Protein AF-A0A971BLI2-F1 (afdb_monomer)

Secondary structure (DSSP, 8-state):
-EEEEE--GGGS-SEEEEESHHHHHHHHHHHHHHHHHHIIIII----HHHHHHHHHHH-BPPTT--HHHHTT-B--HHHHHHHHHH--S----EEEEEEETTTEEESSEEEES-EEEEEEEEEEE-SSS-EEEEEE---TTEEES-SEEEE-TTEEEEEEEEE---SSSEEEEEEEEEEETTSSS-SEEEEEEEEE-EEGGGSGGGEEEEEEEEETT-EEEEEEEE-TT-SEEEEEEEEEESEEEEEEE-TT--EEEPPPEE--SS---SEEEEEEESPPSEEEEEEEEE-TTGGGGT-SEEEEEEEEEEESPPPP--PPPPTTEEEEEE-SS--TTS-EEEEEEEEETTT-PBP-SEEEETTEEEE-BTTEEEEEE--SSS-----EE-

Radius of gyration: 25.19 Å; Cα contacts (8 Å, |Δi|>4): 908; chains: 1; bounding box: 52×69×55 Å

pLDDT: mean 91.28, std 7.05, range [58.69, 98.69]

Mean predicted aligned error: 6.34 Å

Solvent-accessible surface area (backbone a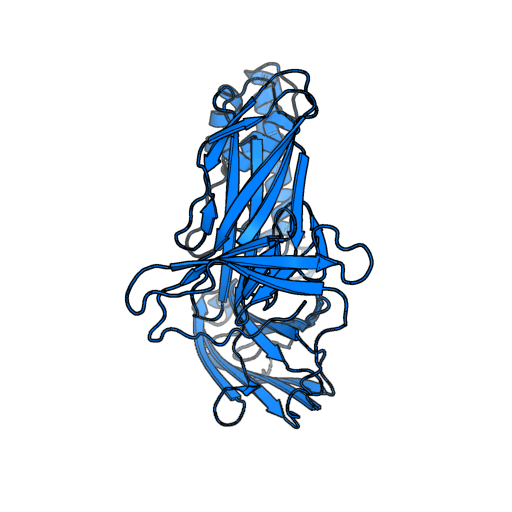toms only — not comparable to full-atom values): 21206 Å² total; per-residue (Å²): 88,72,42,78,40,82,36,65,67,91,74,78,38,63,57,42,80,46,75,32,66,85,54,40,50,59,54,52,51,53,53,50,53,54,51,53,52,46,36,41,75,75,67,72,42,87,61,64,63,55,53,54,51,16,45,52,69,22,23,42,72,54,85,98,58,42,32,86,77,48,57,59,32,45,85,34,69,68,48,14,53,55,45,50,75,67,47,67,97,73,84,63,78,64,47,57,40,14,65,16,73,101,71,44,76,36,65,28,35,49,26,74,58,56,45,56,41,31,44,53,40,37,42,36,32,77,44,95,53,70,41,53,33,37,51,44,58,72,54,94,38,44,45,62,79,58,57,60,48,79,41,46,41,69,29,75,48,74,45,48,34,39,39,58,69,72,88,67,61,35,82,49,36,45,42,41,30,40,28,42,78,92,55,75,77,68,66,40,72,28,49,36,36,40,32,38,43,41,56,32,85,79,34,72,88,21,43,48,77,48,74,54,73,30,41,55,59,34,69,50,77,45,38,39,37,39,61,64,71,24,43,30,41,39,41,36,41,37,29,85,39,32,29,33,32,43,40,38,30,44,59,91,62,57,73,5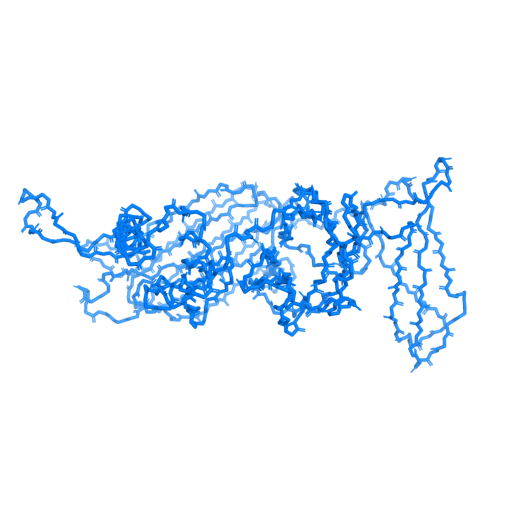0,72,56,67,68,11,18,62,62,100,52,98,47,47,45,49,44,77,51,76,36,71,59,44,73,52,37,39,30,38,40,35,44,35,19,40,70,62,29,64,84,72,78,31,70,45,21,32,36,38,45,34,40,34,56,39,68,71,52,82,80,82,85,70,81,66,74,79,61,56,45,79,47,70,36,66,86,70,55,56,51,81,36,86,39,68,36,39,38,36,33,22,27,57,84,82,65,42,64,29,73,59,63,35,31,50,74,78,24,31,35,51,40,54,89,10,29,45,80,43,82,44,66,38,89,41,67,67,86,88,80,54,73,46,109

Sequence (390 aa):
GNAVSTYPMWAGTPYRLDEGTSLAAPHVAGAIALLMDAVTHKLYNHDTMAVYQALITGAEPLEGYQAAEQGYGAVNLLRSWLVLKDMNDDAIPLDVRQFSPDYGYGRGLYSRGIIPAQSVVRLQNNTDTNRQLAIGGLPEWMKPAQFSMQLPQQGQRTLQVDYEIPEEPGLYSDFLFVDDIDTPGRELSILQTVIVPYQLDKLKDQKLELSESLKAAEFKRYFVQVPEGAGNLSVNLAVASGRARMHVVSPSGWQDISNYAGQGNTQTDPQVNLVYNLPEAGTWEVIVYSSASLSDLGESESQYTLQASLQDVQPAVITAPDDRYLVSSLPRILRPGEKNLISIGFWNSVTKTSGEGVVMIDGKMYELRNGMVLLPIIPTSDTINLTISW

Structure (mmCIF, N/CA/C/O backbone):
data_AF-A0A971BLI2-F1
#
_entry.id   AF-A0A971BLI2-F1
#
loop_
_atom_site.group_PDB
_atom_site.id
_atom_site.type_symbol
_atom_site.label_atom_id
_atom_site.label_alt_id
_atom_site.label_comp_id
_atom_site.label_asym_id
_atom_site.label_entity_id
_atom_site.label_seq_id
_atom_site.pdbx_PDB_ins_code
_atom_site.Cartn_x
_atom_site.Cartn_y
_atom_site.Cartn_z
_atom_site.occupancy
_atom_site.B_iso_or_equiv
_atom_site.auth_seq_id
_atom_site.auth_comp_id
_atom_site.auth_asym_id
_atom_site.auth_atom_id
_atom_site.pdbx_PDB_model_num
ATOM 1 N N . GLY A 1 1 ? -6.399 15.786 -0.762 1.00 67.62 1 GLY A N 1
ATOM 2 C CA . GLY A 1 1 ? -5.939 17.042 -1.377 1.00 67.62 1 GLY A CA 1
ATOM 3 C C . GLY A 1 1 ? -7.026 18.062 -1.179 1.00 67.62 1 GLY A C 1
ATOM 4 O O . GLY A 1 1 ? -8.158 17.770 -1.551 1.00 67.62 1 GLY A O 1
ATOM 5 N N . ASN A 1 2 ? -6.697 19.186 -0.547 1.00 74.81 2 ASN A N 1
ATOM 6 C CA . ASN A 1 2 ? -7.674 20.167 -0.084 1.00 74.81 2 ASN A CA 1
ATOM 7 C C . ASN A 1 2 ? -7.334 21.517 -0.703 1.00 74.81 2 ASN A C 1
ATOM 9 O O . ASN A 1 2 ? -6.159 21.871 -0.794 1.00 74.81 2 ASN A O 1
ATOM 13 N N . ALA A 1 3 ? -8.343 22.255 -1.149 1.00 81.06 3 ALA A N 1
ATOM 14 C CA . ALA A 1 3 ? -8.144 23.573 -1.729 1.00 81.06 3 ALA A CA 1
ATOM 15 C C . ALA A 1 3 ? -9.284 24.501 -1.332 1.00 81.06 3 ALA A C 1
ATOM 17 O O . ALA A 1 3 ? -10.446 24.097 -1.270 1.00 81.06 3 ALA A O 1
ATOM 18 N N . VAL A 1 4 ? -8.944 25.767 -1.102 1.00 82.25 4 VAL A N 1
ATOM 19 C CA . VAL A 1 4 ? -9.940 26.831 -1.045 1.00 82.25 4 VAL A CA 1
ATOM 20 C C . VAL A 1 4 ? -10.246 27.233 -2.479 1.00 82.25 4 VAL A C 1
ATOM 22 O O . VAL A 1 4 ? -9.367 27.714 -3.191 1.00 82.25 4 VAL A O 1
ATOM 25 N N . SER A 1 5 ? -11.483 27.009 -2.910 1.00 81.75 5 SER A N 1
ATOM 26 C CA . SER A 1 5 ? -11.935 27.331 -4.264 1.00 81.75 5 SER A CA 1
ATOM 27 C C . SER A 1 5 ? -13.120 28.286 -4.231 1.00 81.75 5 SER A C 1
ATOM 29 O O . SER A 1 5 ? -13.808 28.407 -3.213 1.00 81.75 5 SER A O 1
ATOM 31 N N . THR A 1 6 ? -13.355 28.977 -5.348 1.00 84.75 6 THR A N 1
ATOM 32 C CA . THR A 1 6 ? -14.563 29.782 -5.534 1.00 84.75 6 THR A CA 1
ATOM 33 C C . THR A 1 6 ? -15.786 28.890 -5.410 1.00 84.75 6 THR A C 1
ATOM 35 O O . THR A 1 6 ? -15.854 27.837 -6.048 1.00 84.75 6 THR A O 1
ATOM 38 N N . TYR A 1 7 ? -16.762 29.324 -4.625 1.00 83.69 7 TYR A N 1
ATOM 39 C CA . TYR A 1 7 ? -17.973 28.564 -4.359 1.00 83.69 7 TYR A CA 1
ATOM 40 C C . TYR A 1 7 ? -19.208 29.357 -4.812 1.00 83.69 7 TYR A C 1
ATOM 42 O O . TYR A 1 7 ? -19.163 30.592 -4.841 1.00 83.69 7 TYR A O 1
ATOM 50 N N . PRO A 1 8 ? -20.306 28.698 -5.229 1.00 85.75 8 PRO A N 1
ATOM 51 C CA . PRO A 1 8 ? -21.487 29.414 -5.688 1.00 85.75 8 PRO A CA 1
ATOM 52 C C . PRO A 1 8 ? -22.010 30.400 -4.635 1.00 85.75 8 PRO A C 1
ATOM 54 O O . PRO A 1 8 ? -22.247 30.027 -3.491 1.00 85.75 8 PRO A O 1
ATOM 57 N N . MET A 1 9 ? -22.260 31.650 -5.039 1.00 82.19 9 MET A N 1
ATOM 58 C CA . MET A 1 9 ? -22.635 32.748 -4.129 1.00 82.19 9 MET A CA 1
ATOM 59 C C . MET A 1 9 ? -23.883 32.467 -3.273 1.00 82.19 9 MET A C 1
ATOM 61 O O . MET A 1 9 ? -24.024 33.031 -2.190 1.00 82.19 9 MET A O 1
ATOM 65 N N . TRP A 1 10 ? -24.785 31.591 -3.728 1.00 85.19 10 TRP A N 1
ATOM 66 C CA . TRP A 1 10 ? -25.974 31.191 -2.965 1.00 85.19 10 TRP A CA 1
ATOM 67 C C . TRP A 1 10 ? -25.648 30.367 -1.710 1.00 85.19 10 TRP A C 1
ATOM 69 O O . TRP A 1 10 ? -26.500 30.235 -0.838 1.00 85.19 10 TRP A O 1
ATOM 79 N N . ALA A 1 11 ? -24.426 29.844 -1.587 1.00 80.06 11 ALA A N 1
ATOM 80 C CA . ALA A 1 11 ? -23.956 29.129 -0.405 1.00 80.06 11 ALA A CA 1
ATOM 81 C C . ALA A 1 11 ? -23.519 30.060 0.743 1.00 80.06 11 ALA A C 1
ATOM 83 O O . ALA A 1 11 ? -23.109 29.583 1.797 1.00 80.06 11 ALA A O 1
ATOM 84 N N . GLY A 1 12 ? -23.587 31.383 0.552 1.00 81.00 12 GLY A N 1
ATOM 85 C CA . GLY A 1 12 ? -23.301 32.372 1.594 1.00 81.00 12 GLY A CA 1
ATOM 86 C C . GLY A 1 12 ? -21.817 32.686 1.801 1.00 81.00 12 GLY A C 1
ATOM 87 O O . GLY A 1 12 ? -21.509 33.665 2.477 1.00 81.00 12 GLY A O 1
ATOM 88 N N . THR A 1 13 ? -20.899 31.935 1.184 1.00 81.69 13 THR A N 1
ATOM 89 C CA . THR A 1 13 ? -19.467 32.260 1.145 1.00 81.69 13 THR A CA 1
ATOM 90 C C . THR A 1 13 ? -18.939 32.197 -0.294 1.00 81.69 13 THR A C 1
ATOM 92 O O . THR A 1 13 ? -19.230 31.242 -1.014 1.00 81.69 13 THR A O 1
ATOM 95 N N . PRO A 1 14 ? -18.157 33.197 -0.751 1.00 86.31 14 PRO A N 1
ATOM 96 C CA . PRO A 1 14 ? -17.580 33.187 -2.099 1.00 86.31 14 PRO A CA 1
ATOM 97 C C . PRO A 1 14 ? -16.442 32.170 -2.249 1.00 86.31 14 PRO A C 1
ATOM 99 O O . PRO A 1 14 ? -16.067 31.829 -3.367 1.00 86.31 14 PRO A O 1
ATOM 102 N N . TYR A 1 15 ? -15.897 31.690 -1.129 1.00 86.31 15 TYR A N 1
ATOM 103 C CA . TYR A 1 15 ? -14.840 30.693 -1.073 1.00 86.31 15 TYR A CA 1
ATOM 104 C C . TYR A 1 15 ? -15.183 29.618 -0.049 1.00 86.31 15 TYR A C 1
ATOM 106 O O . TYR A 1 15 ? -15.808 29.902 0.979 1.00 86.31 15 TYR A O 1
ATOM 114 N N . ARG A 1 16 ? -14.756 28.390 -0.333 1.00 83.25 16 ARG A N 1
ATOM 115 C CA . ARG A 1 16 ? -14.934 27.240 0.550 1.00 83.25 16 ARG A CA 1
ATOM 116 C C . ARG A 1 16 ? -13.720 26.326 0.463 1.00 83.25 16 ARG A C 1
ATOM 118 O O . ARG A 1 16 ? -13.194 26.105 -0.626 1.00 83.25 16 ARG A O 1
ATOM 125 N N . LEU A 1 17 ? -13.298 25.811 1.616 1.00 83.81 17 LEU A N 1
ATOM 126 C CA . LEU A 1 17 ? -12.376 24.688 1.687 1.00 83.81 17 LEU A CA 1
ATOM 127 C C . LEU A 1 17 ? -13.144 23.414 1.327 1.00 83.81 17 LEU A C 1
ATOM 129 O O . LEU A 1 17 ? -14.075 23.041 2.038 1.00 83.81 17 LEU A O 1
ATOM 133 N N . ASP A 1 18 ? -12.750 22.768 0.238 1.00 84.06 18 ASP A N 1
ATOM 134 C CA . ASP A 1 18 ? -13.251 21.448 -0.138 1.00 84.06 18 ASP A CA 1
ATOM 135 C C . ASP A 1 18 ? -12.088 20.469 -0.323 1.00 84.06 18 ASP A C 1
ATOM 137 O O . ASP A 1 18 ? -10.929 20.846 -0.534 1.00 84.06 18 ASP A O 1
ATOM 141 N N . GLU A 1 19 ? -12.427 19.189 -0.227 1.00 85.38 19 GLU A N 1
ATOM 142 C CA . GLU A 1 19 ? -11.488 18.076 -0.233 1.00 85.38 19 GLU A CA 1
ATOM 143 C C . GLU A 1 19 ? -11.818 17.119 -1.374 1.00 85.38 19 GLU A C 1
ATOM 145 O O . GLU A 1 19 ? -12.980 16.804 -1.632 1.00 85.38 19 GLU A O 1
ATOM 150 N N . GLY A 1 20 ? -10.790 16.618 -2.051 1.00 83.75 20 GLY A N 1
ATOM 151 C CA . GLY A 1 20 ? -10.949 15.550 -3.028 1.00 83.75 20 GLY A CA 1
ATOM 152 C C . GLY A 1 20 ? -9.930 15.596 -4.153 1.00 83.75 20 GLY A C 1
ATOM 153 O O . GLY A 1 20 ? -9.277 16.608 -4.417 1.00 83.75 20 GLY A O 1
ATOM 154 N N . THR A 1 21 ? -9.823 14.483 -4.872 1.00 82.12 21 THR A N 1
ATOM 155 C CA . THR A 1 21 ? -9.028 14.415 -6.105 1.00 82.12 21 THR A CA 1
ATOM 156 C C . THR A 1 21 ? -9.542 15.397 -7.156 1.00 82.12 21 THR A C 1
ATOM 158 O O . THR A 1 21 ? -8.737 15.957 -7.890 1.00 82.12 21 THR A O 1
ATOM 161 N N . SER A 1 22 ? -10.841 15.715 -7.154 1.00 84.88 22 SER A N 1
ATOM 162 C CA . SER A 1 22 ? -11.449 16.761 -7.990 1.00 84.88 22 SER A CA 1
ATOM 163 C C . SER A 1 22 ? -10.867 18.162 -7.766 1.00 84.88 22 SER A C 1
ATOM 165 O O . SER A 1 22 ? -10.978 19.003 -8.652 1.00 84.88 22 SER A O 1
ATOM 167 N N . LEU A 1 23 ? -10.244 18.422 -6.610 1.00 86.19 23 LEU A N 1
ATOM 168 C CA . LEU A 1 23 ? -9.583 19.693 -6.297 1.00 86.19 23 LEU A CA 1
ATOM 169 C C . LEU A 1 23 ? -8.083 19.633 -6.630 1.00 86.19 23 LEU A C 1
ATOM 171 O O . LEU A 1 23 ? -7.508 20.618 -7.086 1.00 86.19 23 LEU A O 1
ATOM 175 N N . ALA A 1 24 ? -7.451 18.468 -6.453 1.00 87.88 24 ALA A N 1
ATOM 176 C CA . ALA A 1 24 ? -6.033 18.266 -6.754 1.00 87.88 24 ALA A CA 1
ATOM 177 C C . ALA A 1 24 ? -5.747 18.123 -8.264 1.00 87.88 24 ALA A C 1
ATOM 179 O O . ALA A 1 24 ? -4.785 18.695 -8.769 1.00 87.88 24 ALA A O 1
ATOM 180 N N . ALA A 1 25 ? -6.590 17.403 -9.006 1.00 91.12 25 ALA A N 1
ATOM 181 C CA . ALA A 1 25 ? -6.422 17.165 -10.439 1.00 91.12 25 ALA A CA 1
ATOM 182 C C . ALA A 1 25 ? -6.318 18.453 -11.285 1.00 91.12 25 ALA A C 1
ATOM 184 O O . ALA A 1 25 ? -5.366 18.557 -12.061 1.00 91.12 25 ALA A O 1
ATOM 185 N N . PRO A 1 26 ? -7.204 19.465 -11.146 1.00 90.31 26 PRO A N 1
ATOM 186 C CA . PRO A 1 26 ? -7.064 20.710 -11.905 1.00 90.31 26 PRO A CA 1
ATOM 187 C C . PRO A 1 26 ? -5.805 21.503 -11.524 1.00 90.31 26 PRO A C 1
ATOM 189 O O . PRO A 1 26 ? -5.230 22.169 -12.383 1.00 90.31 26 PRO A O 1
ATOM 192 N N . HIS A 1 27 ? -5.334 21.402 -10.274 1.00 89.69 27 HIS A N 1
ATOM 193 C CA . HIS A 1 27 ? -4.068 22.010 -9.860 1.00 89.69 27 HIS A CA 1
ATOM 194 C C . HIS A 1 27 ? -2.883 21.395 -10.621 1.00 89.69 27 HIS A C 1
ATOM 196 O O . HIS A 1 27 ? -2.070 22.118 -11.199 1.00 89.69 27 HIS A O 1
ATOM 202 N N . VAL A 1 28 ? -2.831 20.060 -10.703 1.00 92.56 28 VAL A N 1
ATOM 203 C CA . VAL A 1 28 ? -1.803 19.346 -11.477 1.00 92.56 28 VAL A CA 1
ATOM 204 C C . VAL A 1 28 ? -1.936 19.624 -12.980 1.00 92.56 28 VAL A C 1
ATOM 206 O O . VAL A 1 28 ? -0.927 19.822 -13.651 1.00 92.56 28 VAL A O 1
ATOM 209 N N . ALA A 1 29 ? -3.154 19.724 -13.519 1.00 93.75 29 ALA A N 1
ATOM 210 C CA . ALA A 1 29 ? -3.370 20.072 -14.925 1.00 93.75 29 ALA A CA 1
ATOM 211 C C . ALA A 1 29 ? -2.814 21.466 -15.276 1.00 93.75 29 ALA A C 1
ATOM 213 O O . ALA A 1 29 ? -2.169 21.630 -16.312 1.00 93.75 29 ALA A O 1
ATOM 214 N N . GLY A 1 30 ? -3.002 22.458 -14.397 1.00 94.12 30 GLY A N 1
ATOM 215 C CA . GLY A 1 30 ? -2.400 23.786 -14.553 1.00 94.12 30 GLY A CA 1
ATOM 216 C C . GLY A 1 30 ? -0.869 23.750 -14.512 1.00 94.12 30 GLY A C 1
ATOM 217 O O . GLY A 1 30 ? -0.215 24.379 -15.342 1.00 94.12 30 GLY A O 1
ATOM 218 N N . ALA A 1 31 ? -0.293 22.962 -13.600 1.00 93.62 31 ALA A N 1
ATOM 219 C CA . ALA A 1 31 ? 1.148 22.721 -13.538 1.00 93.62 31 ALA A CA 1
ATOM 220 C C . ALA A 1 31 ? 1.692 22.102 -14.842 1.00 93.62 31 ALA A C 1
ATOM 222 O O . ALA A 1 31 ? 2.678 22.593 -15.393 1.00 93.62 31 ALA A O 1
ATOM 223 N N . ILE A 1 32 ? 1.019 21.082 -15.383 1.00 94.69 32 ILE A N 1
ATOM 224 C CA . ILE A 1 32 ? 1.389 20.456 -16.661 1.00 94.69 32 ILE A CA 1
ATOM 225 C C . ILE A 1 32 ? 1.312 21.468 -17.810 1.00 94.69 32 ILE A C 1
ATOM 227 O O . ILE A 1 32 ? 2.230 21.520 -18.623 1.00 94.69 32 ILE A O 1
ATOM 231 N N . ALA A 1 33 ? 0.272 22.306 -17.867 1.00 95.12 33 ALA A N 1
ATOM 232 C CA . ALA A 1 33 ? 0.136 23.321 -18.914 1.00 95.12 33 ALA A CA 1
ATOM 233 C C . ALA A 1 33 ? 1.326 24.299 -18.941 1.00 95.12 33 ALA A C 1
ATOM 235 O O . ALA A 1 33 ? 1.821 24.633 -20.016 1.00 95.12 33 ALA A O 1
ATOM 236 N N . LEU A 1 34 ? 1.833 24.703 -17.770 1.00 95.00 34 LEU A N 1
ATOM 237 C CA . LEU A 1 34 ? 3.020 25.559 -17.665 1.00 95.00 34 LEU A CA 1
ATOM 238 C C . LEU A 1 34 ? 4.299 24.856 -18.141 1.00 95.00 34 LEU A C 1
ATOM 240 O O . LEU A 1 34 ? 5.124 25.475 -18.811 1.00 95.00 34 LEU A O 1
ATOM 244 N N . LEU A 1 35 ? 4.475 23.572 -17.812 1.00 93.69 35 LEU A N 1
ATOM 245 C CA . LEU A 1 35 ? 5.624 22.795 -18.290 1.00 93.69 35 LEU A CA 1
ATOM 246 C C . LEU A 1 35 ? 5.564 22.588 -19.805 1.00 93.69 35 LEU A C 1
ATOM 248 O O . LEU A 1 35 ? 6.574 22.775 -20.474 1.00 93.69 35 LEU A O 1
ATOM 252 N N . MET A 1 36 ? 4.387 22.276 -20.350 1.00 92.62 36 MET A N 1
ATOM 253 C CA . MET A 1 36 ? 4.178 22.139 -21.794 1.00 92.62 36 MET A CA 1
ATOM 254 C C . MET A 1 36 ? 4.496 23.439 -22.540 1.00 92.62 36 MET A C 1
ATOM 256 O O . MET A 1 36 ? 5.178 23.401 -23.564 1.00 92.62 36 MET A O 1
ATOM 260 N N . ASP A 1 37 ? 4.057 24.589 -22.018 1.00 93.38 37 ASP A N 1
ATOM 261 C CA . ASP A 1 37 ? 4.388 25.904 -22.581 1.00 93.38 37 ASP A CA 1
ATOM 262 C C . ASP A 1 37 ? 5.902 26.168 -22.554 1.00 93.38 37 ASP A C 1
ATOM 264 O O . ASP A 1 37 ? 6.494 26.582 -23.554 1.00 93.38 37 ASP A O 1
ATOM 268 N N . ALA A 1 38 ? 6.558 25.851 -21.433 1.00 90.94 38 ALA A N 1
ATOM 269 C CA . ALA A 1 38 ? 8.000 26.007 -21.291 1.00 90.94 38 ALA A CA 1
ATOM 270 C C . ALA A 1 38 ? 8.788 25.099 -22.250 1.00 90.94 38 ALA A C 1
ATOM 272 O O . ALA A 1 38 ? 9.730 25.567 -22.887 1.00 90.94 38 ALA A O 1
ATOM 273 N N . VAL A 1 39 ? 8.407 23.827 -22.383 1.00 89.81 39 VAL A N 1
ATOM 274 C CA . VAL A 1 39 ? 9.050 22.863 -23.291 1.00 89.81 39 VAL A CA 1
ATOM 275 C C . VAL A 1 39 ? 8.874 23.293 -24.750 1.00 89.81 39 VAL A C 1
ATOM 277 O O . VAL A 1 39 ? 9.860 23.372 -25.486 1.00 89.81 39 VAL A O 1
ATOM 280 N N . THR A 1 40 ? 7.663 23.712 -25.122 1.00 90.06 40 THR A N 1
ATOM 281 C CA . THR A 1 40 ? 7.342 24.201 -26.472 1.00 90.06 40 THR A CA 1
ATOM 282 C C . THR A 1 40 ? 8.172 25.429 -26.847 1.00 90.06 40 THR A C 1
ATOM 284 O O . THR A 1 40 ? 8.791 25.466 -27.908 1.00 90.06 40 THR A O 1
ATOM 287 N N . HIS A 1 41 ? 8.225 26.441 -25.977 1.00 92.06 41 HIS A N 1
ATOM 288 C CA . HIS A 1 41 ? 8.813 27.736 -26.329 1.00 92.06 41 HIS A CA 1
ATOM 289 C C . HIS A 1 41 ? 10.297 27.889 -25.979 1.00 92.06 41 HIS A C 1
ATOM 291 O O . HIS A 1 41 ? 10.957 28.768 -26.533 1.00 92.06 41 HIS A O 1
ATOM 297 N N . LYS A 1 42 ? 10.841 27.081 -25.060 1.00 90.44 42 LYS A N 1
ATOM 298 C CA . LYS A 1 42 ? 12.254 27.177 -24.646 1.00 90.44 42 LYS A CA 1
ATOM 299 C C . LYS A 1 42 ? 13.118 26.035 -25.157 1.00 90.44 42 LYS A C 1
ATOM 301 O O . LYS A 1 42 ? 14.302 26.264 -25.385 1.00 90.44 42 LYS A O 1
ATOM 306 N N . LEU A 1 43 ? 12.553 24.837 -25.308 1.00 88.19 43 LEU A N 1
ATOM 307 C CA . LEU A 1 43 ? 13.274 23.663 -25.810 1.00 88.19 43 LEU A CA 1
ATOM 308 C C . LEU A 1 43 ? 12.904 23.327 -27.258 1.00 88.19 43 LEU A C 1
ATOM 310 O O . LEU A 1 43 ? 13.583 22.512 -27.870 1.00 88.19 43 LEU A O 1
ATOM 314 N N . TYR A 1 44 ? 11.862 23.960 -27.817 1.00 86.31 44 TYR A N 1
ATOM 315 C CA . TYR A 1 44 ? 11.324 23.652 -29.149 1.00 86.31 44 TYR A CA 1
ATOM 316 C C . TYR A 1 44 ? 10.973 22.163 -29.326 1.00 86.31 44 TYR A C 1
ATOM 318 O O . TYR A 1 44 ? 10.955 21.646 -30.442 1.00 86.31 44 TYR A O 1
ATOM 326 N N . ASN A 1 45 ? 10.668 21.488 -28.214 1.00 80.75 45 ASN A N 1
ATOM 327 C CA . ASN A 1 45 ? 10.241 20.096 -28.149 1.00 80.75 45 ASN A CA 1
ATOM 328 C C . ASN A 1 45 ? 8.732 20.059 -27.834 1.00 80.75 45 ASN A C 1
ATOM 330 O O . ASN A 1 45 ? 8.188 21.005 -27.269 1.00 80.75 45 ASN A O 1
ATOM 334 N N . HIS A 1 46 ? 8.041 18.995 -28.233 1.00 81.75 46 HIS A N 1
ATOM 335 C CA . HIS A 1 46 ? 6.618 18.769 -27.956 1.00 81.75 46 HIS A CA 1
ATOM 336 C C . HIS A 1 46 ? 6.379 17.379 -27.348 1.00 81.75 46 HIS A C 1
ATOM 338 O O . HIS A 1 46 ? 5.312 16.791 -27.533 1.00 81.75 46 HIS A O 1
ATOM 344 N N . ASP A 1 47 ? 7.368 16.839 -26.635 1.00 83.00 47 ASP A N 1
ATOM 345 C CA . ASP A 1 47 ? 7.252 15.526 -26.016 1.00 83.00 47 ASP A CA 1
ATOM 346 C C . ASP A 1 47 ? 6.462 15.568 -24.696 1.00 83.00 47 ASP A C 1
ATOM 348 O O . ASP A 1 47 ? 6.942 15.966 -23.631 1.00 83.00 47 ASP A O 1
ATOM 352 N N . THR A 1 48 ? 5.214 15.107 -24.764 1.00 85.88 48 THR A N 1
ATOM 353 C CA . THR A 1 48 ? 4.346 14.941 -23.593 1.00 85.88 48 THR A CA 1
ATOM 354 C C . THR A 1 48 ? 4.850 13.873 -22.622 1.00 85.88 48 THR A C 1
ATOM 356 O O . THR A 1 48 ? 4.570 13.964 -21.425 1.00 85.88 48 THR A O 1
ATOM 359 N N . MET A 1 49 ? 5.573 12.859 -23.112 1.00 83.19 49 MET A N 1
ATOM 360 C CA . MET A 1 49 ? 6.114 11.793 -22.271 1.00 83.19 49 MET A CA 1
ATOM 361 C C . MET A 1 49 ? 7.254 12.326 -21.406 1.00 83.19 49 MET A C 1
ATOM 363 O O . MET A 1 49 ? 7.246 12.082 -20.200 1.00 83.19 49 MET A O 1
ATOM 367 N N . ALA A 1 50 ? 8.159 13.130 -21.973 1.00 84.31 50 ALA A N 1
ATOM 368 C CA . ALA A 1 50 ? 9.183 13.837 -21.206 1.00 84.31 50 ALA A CA 1
ATOM 369 C C . ALA A 1 50 ? 8.570 14.693 -20.083 1.00 84.31 50 ALA A C 1
ATOM 371 O O . ALA A 1 50 ? 9.019 14.629 -18.939 1.00 84.31 50 ALA A O 1
ATOM 372 N N . VAL A 1 51 ? 7.488 15.437 -20.357 1.00 89.69 51 VAL A N 1
ATOM 373 C CA . VAL A 1 51 ? 6.792 16.233 -19.323 1.00 89.69 51 VAL A CA 1
ATOM 374 C C . VAL A 1 51 ? 6.214 15.357 -18.216 1.00 89.69 51 VAL A C 1
ATOM 376 O O . VAL A 1 51 ? 6.365 15.686 -17.039 1.00 89.69 51 VAL A O 1
ATOM 379 N N . TYR A 1 52 ? 5.594 14.231 -18.566 1.00 88.00 52 TYR A N 1
ATOM 380 C CA . TYR A 1 52 ? 5.088 13.272 -17.586 1.00 88.00 52 TYR A CA 1
ATOM 381 C C . TYR A 1 52 ? 6.213 12.686 -16.716 1.00 88.00 52 TYR A C 1
ATOM 383 O O . TYR A 1 52 ? 6.119 12.703 -15.486 1.00 88.00 52 TYR A O 1
ATOM 391 N N . GLN A 1 53 ? 7.301 12.227 -17.338 1.00 86.06 53 GLN A N 1
ATOM 392 C CA . GLN A 1 53 ? 8.444 11.638 -16.637 1.00 86.06 53 GLN A CA 1
ATOM 393 C C . GLN A 1 53 ? 9.139 12.641 -15.725 1.00 86.06 53 GLN A C 1
ATOM 395 O O . GLN A 1 53 ? 9.516 12.318 -14.597 1.00 86.06 53 GLN A O 1
ATOM 400 N N . ALA A 1 54 ? 9.272 13.882 -16.175 1.00 89.19 54 ALA A N 1
ATOM 401 C CA . ALA A 1 54 ? 9.865 14.927 -15.370 1.00 89.19 54 ALA A CA 1
ATOM 402 C C . ALA A 1 54 ? 8.987 15.338 -14.191 1.00 89.19 54 ALA A C 1
ATOM 404 O O . ALA A 1 54 ? 9.524 15.654 -13.133 1.00 89.19 54 ALA A O 1
ATOM 405 N N . LEU A 1 55 ? 7.658 15.298 -14.337 1.00 91.75 55 LEU A N 1
ATOM 406 C CA . LEU A 1 55 ? 6.735 15.542 -13.229 1.00 91.75 55 LEU A CA 1
ATOM 407 C C . LEU A 1 55 ? 6.896 14.481 -12.131 1.00 91.75 55 LEU A C 1
ATOM 409 O O . LEU A 1 55 ? 6.926 14.816 -10.951 1.00 91.75 55 LEU A O 1
ATOM 413 N N . ILE A 1 56 ? 7.041 13.213 -12.528 1.00 90.19 56 ILE A N 1
ATOM 414 C CA . ILE A 1 56 ? 7.287 12.082 -11.624 1.00 90.19 56 ILE A CA 1
ATOM 415 C C . ILE A 1 56 ? 8.663 12.183 -10.963 1.00 90.19 56 ILE A C 1
ATOM 417 O O . ILE A 1 56 ? 8.783 12.083 -9.745 1.00 90.19 56 ILE A O 1
ATOM 421 N N . THR A 1 57 ? 9.706 12.399 -11.760 1.00 88.38 57 THR A N 1
ATOM 422 C CA . THR A 1 57 ? 11.100 12.438 -11.293 1.00 88.38 57 THR A CA 1
ATOM 423 C C . THR A 1 57 ? 11.374 13.676 -10.441 1.00 88.38 57 THR A C 1
ATOM 425 O O . THR A 1 57 ? 12.145 13.632 -9.483 1.00 88.38 57 THR A O 1
ATOM 428 N N . GLY A 1 58 ? 10.733 14.794 -10.783 1.00 91.75 58 GLY A N 1
ATOM 429 C CA . GLY A 1 58 ? 10.835 16.059 -10.073 1.00 91.75 58 GLY A CA 1
ATOM 430 C C . GLY A 1 58 ? 9.992 16.128 -8.803 1.00 91.75 58 GLY A C 1
ATOM 431 O O . GLY A 1 58 ? 10.194 17.064 -8.031 1.00 91.75 58 GLY A O 1
ATOM 432 N N . ALA A 1 59 ? 9.075 15.182 -8.575 1.00 94.31 59 ALA A N 1
ATOM 433 C CA . ALA A 1 59 ? 8.216 15.172 -7.399 1.00 94.31 59 ALA A CA 1
ATOM 434 C C . ALA A 1 59 ? 9.022 15.107 -6.091 1.00 94.31 59 ALA A C 1
ATOM 436 O O . ALA A 1 59 ? 10.136 14.579 -6.019 1.00 94.31 59 ALA A O 1
ATOM 437 N N . GLU A 1 60 ? 8.455 15.699 -5.046 1.00 94.94 60 GLU A N 1
ATOM 438 C CA . GLU A 1 60 ? 9.082 15.825 -3.739 1.00 94.94 60 GLU A CA 1
ATOM 439 C C . GLU A 1 60 ? 8.364 14.941 -2.715 1.00 94.94 60 GLU A C 1
ATOM 441 O O . GLU A 1 60 ? 7.201 15.212 -2.404 1.00 94.94 60 GLU A O 1
ATOM 446 N N . PRO A 1 61 ? 9.023 13.890 -2.193 1.00 93.12 61 PRO A N 1
ATOM 447 C CA . PRO A 1 61 ? 8.422 13.023 -1.191 1.00 93.12 61 PRO A CA 1
ATOM 448 C C . PRO A 1 61 ? 7.978 13.803 0.049 1.00 93.12 61 PRO A C 1
ATOM 450 O O . PRO A 1 61 ? 8.720 14.614 0.597 1.00 93.12 61 PRO A O 1
ATOM 453 N N . LEU A 1 62 ? 6.761 13.521 0.493 1.00 93.38 62 LEU A N 1
ATOM 454 C CA . LEU A 1 62 ? 6.183 13.982 1.741 1.00 93.38 62 LEU A CA 1
ATOM 455 C C . LEU A 1 62 ? 6.714 13.122 2.888 1.00 93.38 62 LEU A C 1
ATOM 457 O O . LEU A 1 62 ? 6.604 11.894 2.866 1.00 93.38 62 LEU A O 1
ATOM 461 N N . GLU A 1 63 ? 7.280 13.777 3.896 1.00 92.31 63 GLU A N 1
ATOM 462 C CA . GLU A 1 63 ? 7.746 13.117 5.112 1.00 92.31 63 GLU A CA 1
ATOM 463 C C . GLU A 1 63 ? 6.575 12.448 5.849 1.00 92.31 63 GLU A C 1
ATOM 465 O O . GLU A 1 63 ? 5.483 13.008 5.943 1.00 92.31 63 GLU A O 1
ATOM 470 N N . GLY A 1 64 ? 6.801 11.237 6.363 1.00 90.44 64 GLY A N 1
ATOM 471 C CA . GLY A 1 64 ? 5.805 10.485 7.133 1.00 90.44 64 GLY A CA 1
ATOM 472 C C . GLY A 1 64 ? 4.756 9.731 6.308 1.00 90.44 64 GLY A C 1
ATOM 473 O O . GLY A 1 64 ? 3.967 9.000 6.897 1.00 90.44 64 GLY A O 1
ATOM 474 N N . TYR A 1 65 ? 4.763 9.848 4.977 1.00 93.12 65 TYR A N 1
ATOM 475 C CA . TYR A 1 65 ? 3.861 9.109 4.086 1.00 93.12 65 TYR A CA 1
ATOM 476 C C . TYR A 1 65 ? 4.596 8.001 3.338 1.00 93.12 65 TYR A C 1
ATOM 478 O O . TYR A 1 65 ? 5.750 8.156 2.941 1.00 93.12 65 TYR A O 1
ATOM 486 N N . GLN A 1 66 ? 3.909 6.898 3.064 1.00 94.62 66 GLN A N 1
ATOM 487 C CA . GLN A 1 66 ? 4.485 5.784 2.307 1.00 94.62 66 GLN A CA 1
ATOM 488 C C . GLN A 1 66 ? 4.180 5.876 0.813 1.00 94.62 66 GLN A C 1
ATOM 490 O O . GLN A 1 66 ? 3.236 6.555 0.412 1.00 94.62 66 GLN A O 1
ATOM 495 N N . ALA A 1 67 ? 4.933 5.164 -0.030 1.00 95.38 67 ALA A N 1
ATOM 496 C CA . ALA A 1 67 ? 4.793 5.265 -1.488 1.00 95.38 67 ALA A CA 1
ATOM 497 C C . ALA A 1 67 ? 3.356 5.008 -1.983 1.00 95.38 67 ALA A C 1
ATOM 499 O O . ALA A 1 67 ? 2.858 5.743 -2.835 1.00 95.38 67 ALA A O 1
ATOM 500 N N . ALA A 1 68 ? 2.644 4.033 -1.409 1.00 95.50 68 ALA A N 1
ATOM 501 C CA . ALA A 1 68 ? 1.239 3.773 -1.739 1.00 95.50 68 ALA A CA 1
ATOM 502 C C . ALA A 1 68 ? 0.276 4.924 -1.375 1.00 95.50 68 ALA A C 1
ATOM 504 O O . ALA A 1 68 ? -0.820 5.003 -1.926 1.00 95.50 68 ALA A O 1
ATOM 505 N N . GLU A 1 69 ? 0.657 5.817 -0.460 1.00 93.62 69 GLU A N 1
ATOM 506 C CA . GLU A 1 69 ? -0.192 6.912 0.022 1.00 93.62 69 GLU A CA 1
ATOM 507 C C . GLU A 1 69 ? 0.032 8.214 -0.746 1.00 93.62 69 GLU A C 1
ATOM 509 O O . GLU A 1 69 ? -0.916 8.962 -0.983 1.00 93.62 69 GLU A O 1
ATOM 514 N N . GLN A 1 70 ? 1.277 8.483 -1.139 1.00 92.69 70 GLN A N 1
ATOM 515 C CA . GLN A 1 70 ? 1.674 9.737 -1.786 1.00 92.69 70 GLN A CA 1
ATOM 516 C C . GLN A 1 70 ? 2.100 9.584 -3.252 1.00 92.69 70 GLN A C 1
ATOM 518 O O . GLN A 1 70 ? 2.356 10.581 -3.930 1.00 92.69 70 GLN A O 1
ATOM 523 N N . GLY A 1 71 ? 2.200 8.353 -3.761 1.00 93.81 71 GLY A N 1
ATOM 524 C CA . GLY A 1 71 ? 2.839 8.088 -5.044 1.00 93.81 71 GLY A CA 1
ATOM 525 C C . GLY A 1 71 ? 4.282 8.593 -5.026 1.00 93.81 71 GLY A C 1
ATOM 526 O O . GLY A 1 71 ? 5.049 8.281 -4.121 1.00 93.81 71 GLY A O 1
ATOM 527 N N . TYR A 1 72 ? 4.642 9.413 -6.011 1.00 92.44 72 TYR A N 1
ATOM 528 C CA . TYR A 1 72 ? 5.979 10.006 -6.117 1.00 92.44 72 TYR A CA 1
ATOM 529 C C . TYR A 1 72 ? 6.197 11.243 -5.230 1.00 92.44 72 TYR A C 1
ATOM 531 O O . TYR A 1 72 ? 7.308 11.769 -5.188 1.00 92.44 72 TYR A O 1
ATOM 539 N N . GLY A 1 73 ? 5.158 11.700 -4.524 1.00 94.12 73 GLY A N 1
ATOM 540 C CA . GLY A 1 73 ? 5.191 12.881 -3.667 1.00 94.12 73 GLY A CA 1
ATOM 541 C C . GLY A 1 73 ? 4.477 14.094 -4.262 1.00 94.12 73 GLY A C 1
ATOM 542 O O . GLY A 1 73 ? 3.681 13.995 -5.198 1.00 94.12 73 GLY A O 1
ATOM 543 N N . ALA A 1 74 ? 4.740 15.265 -3.689 1.00 93.75 74 ALA A N 1
ATOM 544 C CA . ALA A 1 74 ? 4.152 16.526 -4.113 1.00 93.75 74 ALA A CA 1
ATOM 545 C C . ALA A 1 74 ? 4.734 17.010 -5.448 1.00 93.75 74 ALA A C 1
ATOM 547 O O . ALA A 1 74 ? 5.938 16.926 -5.697 1.00 93.75 74 ALA A O 1
ATOM 548 N N . VAL A 1 75 ? 3.878 17.581 -6.299 1.00 94.56 75 VAL A N 1
ATOM 549 C CA . VAL A 1 75 ? 4.307 18.198 -7.560 1.00 94.56 75 VAL A CA 1
ATOM 550 C C . VAL A 1 75 ? 5.257 19.362 -7.278 1.00 94.56 75 VAL A C 1
ATOM 552 O O . VAL A 1 75 ? 4.885 20.330 -6.617 1.00 94.56 75 VAL A O 1
ATOM 555 N N . ASN A 1 76 ? 6.460 19.300 -7.850 1.00 95.69 76 ASN A N 1
ATOM 556 C CA . ASN A 1 76 ? 7.454 20.365 -7.768 1.00 95.69 76 ASN A CA 1
ATOM 557 C C . ASN A 1 76 ? 7.868 20.804 -9.182 1.00 95.69 76 ASN A C 1
ATOM 559 O O . ASN A 1 76 ? 8.689 20.174 -9.854 1.00 95.69 76 ASN A O 1
ATOM 563 N N . LEU A 1 77 ? 7.274 21.909 -9.642 1.00 94.81 77 LEU A N 1
ATOM 564 C CA . LEU A 1 77 ? 7.467 22.437 -10.997 1.00 94.81 77 LEU A CA 1
ATOM 565 C C . LEU A 1 77 ? 8.916 22.824 -11.299 1.00 94.81 77 LEU A C 1
ATOM 567 O O . LEU A 1 77 ? 9.378 22.624 -12.420 1.00 94.81 77 LEU A O 1
ATOM 571 N N . LEU A 1 78 ? 9.638 23.367 -10.317 1.00 94.56 78 LEU A N 1
ATOM 572 C CA . LEU A 1 78 ? 11.020 23.796 -10.518 1.00 94.56 78 LEU A CA 1
ATOM 573 C C . LEU A 1 78 ? 11.930 22.591 -10.759 1.00 94.56 78 LEU A C 1
ATOM 575 O O . LEU A 1 78 ? 12.690 22.587 -11.724 1.00 94.56 78 LEU A O 1
ATOM 579 N N . ARG A 1 79 ? 11.825 21.557 -9.916 1.00 94.31 79 ARG A N 1
ATOM 580 C CA . ARG A 1 79 ? 12.588 20.313 -10.088 1.00 94.31 79 ARG A CA 1
ATOM 581 C C . 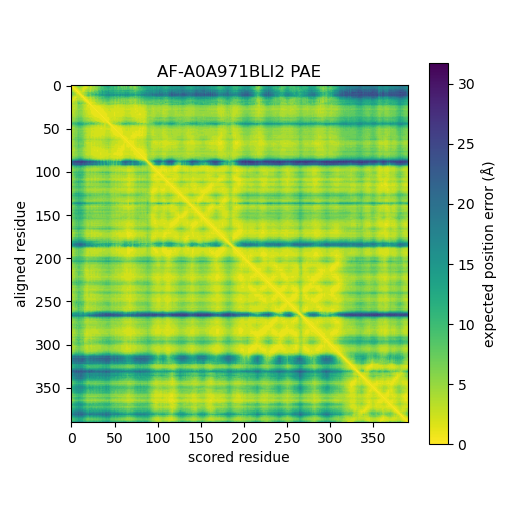ARG A 1 79 ? 12.216 19.611 -11.390 1.00 94.31 79 ARG A C 1
ATOM 583 O O . ARG A 1 79 ? 13.109 19.204 -12.122 1.00 94.31 79 ARG A O 1
ATOM 590 N N . SER A 1 80 ? 10.925 19.562 -11.716 1.00 93.44 80 SER A N 1
ATOM 591 C CA . SER A 1 80 ? 10.438 18.992 -12.980 1.00 93.44 80 SER A CA 1
ATOM 592 C C . SER A 1 80 ? 11.034 19.720 -14.192 1.00 93.44 80 SER A C 1
ATOM 594 O O . SER A 1 80 ? 11.522 19.091 -15.122 1.00 93.44 80 SER A O 1
ATOM 596 N N . TRP A 1 81 ? 11.078 21.056 -14.167 1.00 93.00 81 TRP A N 1
ATOM 597 C CA . TRP A 1 81 ? 11.717 21.846 -15.222 1.00 93.00 81 TRP A CA 1
ATOM 598 C C . TRP A 1 81 ? 13.226 21.586 -15.339 1.00 93.00 81 TRP A C 1
ATOM 600 O O . TRP A 1 81 ? 13.762 21.594 -16.444 1.00 93.00 81 TRP A O 1
ATOM 610 N N . LEU A 1 82 ? 13.930 21.370 -14.222 1.00 90.81 82 LEU A N 1
ATOM 611 C CA . LEU A 1 82 ? 15.352 21.017 -14.262 1.00 90.81 82 LEU A CA 1
ATOM 612 C C . LEU A 1 82 ? 15.567 19.668 -14.948 1.00 90.81 82 LEU A C 1
ATOM 614 O O . LEU A 1 82 ? 16.357 19.611 -15.880 1.00 90.81 82 LEU A O 1
ATOM 618 N N . VAL A 1 83 ? 14.799 18.649 -14.553 1.00 88.38 83 VAL A N 1
ATOM 619 C CA . VAL A 1 83 ? 14.837 17.317 -15.173 1.00 88.38 83 VAL A CA 1
ATOM 620 C C . VAL A 1 83 ? 14.554 17.402 -16.676 1.00 88.38 83 VAL A C 1
ATOM 622 O O . VAL A 1 83 ? 15.310 16.852 -17.465 1.00 88.38 83 VAL A O 1
ATOM 625 N N . LEU A 1 84 ? 13.532 18.161 -17.090 1.00 87.88 84 LEU A N 1
ATOM 626 C CA . LEU A 1 84 ? 13.177 18.332 -18.507 1.00 87.88 84 LEU A CA 1
ATOM 627 C C . LEU A 1 84 ? 14.302 18.880 -19.381 1.00 87.88 84 LEU A C 1
ATOM 629 O O . LEU A 1 84 ? 14.382 18.528 -20.551 1.00 87.88 84 LEU A O 1
ATOM 633 N N . LYS A 1 85 ? 15.136 19.778 -18.849 1.00 87.69 85 LYS A N 1
ATOM 634 C CA . LYS A 1 85 ? 16.246 20.350 -19.626 1.00 87.69 85 LYS A CA 1
ATOM 635 C C . LYS A 1 85 ? 17.370 19.348 -19.871 1.00 87.69 85 LYS A C 1
ATOM 637 O O . LYS A 1 85 ? 18.123 19.537 -20.820 1.00 87.69 85 LYS A O 1
ATOM 642 N N . ASP A 1 86 ? 17.485 18.356 -18.996 1.00 82.94 86 ASP A N 1
ATOM 643 C CA . ASP A 1 86 ? 18.571 17.380 -18.994 1.00 82.94 86 ASP A CA 1
ATOM 644 C C . ASP A 1 86 ? 18.121 16.025 -19.581 1.00 82.94 86 ASP A C 1
ATOM 646 O O . ASP A 1 86 ? 18.950 15.145 -19.802 1.00 82.94 86 ASP A O 1
ATOM 650 N N . MET A 1 87 ? 16.819 15.856 -19.845 1.00 77.44 87 MET A N 1
ATOM 651 C CA . MET A 1 87 ? 16.253 14.668 -20.483 1.00 77.44 87 MET A CA 1
ATOM 652 C C . MET A 1 87 ? 16.630 14.591 -21.964 1.00 77.44 87 MET A C 1
ATOM 654 O O . MET A 1 87 ? 16.486 15.559 -22.710 1.00 77.44 87 MET A O 1
ATOM 658 N N . ASN A 1 88 ? 17.037 13.396 -22.389 1.00 68.38 88 ASN A N 1
ATOM 659 C CA . ASN A 1 88 ? 17.094 13.010 -23.796 1.00 68.38 88 ASN A CA 1
ATOM 660 C C . ASN A 1 88 ? 15.826 12.205 -24.139 1.00 68.38 88 ASN A C 1
ATOM 662 O O . ASN A 1 88 ? 15.282 11.534 -23.265 1.00 68.38 88 ASN A O 1
ATOM 666 N N . ASP A 1 89 ? 15.370 12.259 -25.395 1.00 59.00 89 ASP A N 1
ATOM 667 C CA . ASP A 1 89 ? 14.064 11.751 -25.881 1.00 59.00 89 ASP A CA 1
ATOM 668 C C . ASP A 1 89 ? 13.857 10.208 -25.799 1.00 59.00 89 ASP A C 1
ATOM 670 O O . ASP A 1 89 ? 12.930 9.663 -26.399 1.00 59.00 89 ASP A O 1
ATOM 674 N N . ASP A 1 90 ? 14.678 9.474 -25.047 1.00 58.69 90 ASP A N 1
ATOM 675 C CA . ASP A 1 90 ? 14.692 8.008 -25.014 1.00 58.69 90 ASP A CA 1
ATOM 676 C C . ASP A 1 90 ? 14.010 7.448 -23.754 1.00 58.69 90 ASP A C 1
ATOM 678 O O . ASP A 1 90 ? 14.624 6.762 -22.937 1.00 58.69 90 ASP A O 1
ATOM 682 N N . ALA A 1 91 ? 12.709 7.700 -23.582 1.00 61.44 91 ALA A N 1
ATOM 683 C CA . ALA A 1 91 ? 11.926 6.962 -22.589 1.00 61.44 91 ALA A CA 1
ATOM 684 C C . ALA A 1 91 ? 11.793 5.489 -23.028 1.00 61.44 91 ALA A C 1
ATOM 686 O O . ALA A 1 91 ? 11.147 5.182 -24.032 1.00 61.44 91 ALA A O 1
ATOM 687 N N . ILE A 1 92 ? 12.395 4.562 -22.277 1.00 65.31 92 ILE A N 1
ATOM 688 C CA . ILE A 1 92 ? 12.490 3.148 -22.670 1.00 65.31 92 ILE A CA 1
ATOM 689 C C . ILE A 1 92 ? 11.372 2.325 -22.007 1.00 65.31 92 ILE A C 1
ATOM 691 O O . ILE A 1 92 ? 11.377 2.143 -20.788 1.00 65.31 92 ILE A O 1
ATOM 695 N N . PRO A 1 93 ? 10.421 1.759 -22.774 1.00 70.12 93 PRO A N 1
ATOM 696 C CA . PRO A 1 93 ? 9.342 0.961 -22.207 1.00 70.12 93 PRO A CA 1
ATOM 697 C C . PRO A 1 93 ? 9.832 -0.455 -21.878 1.00 70.12 93 PRO A C 1
ATOM 699 O O . PRO A 1 93 ? 9.725 -1.384 -22.682 1.00 70.12 93 PRO A O 1
ATOM 702 N N . LEU A 1 94 ? 10.365 -0.633 -20.672 1.00 84.31 94 LEU A N 1
ATOM 703 C CA . LEU A 1 94 ? 10.579 -1.954 -20.087 1.00 84.31 94 LEU A CA 1
ATOM 704 C C . LEU A 1 94 ? 9.245 -2.504 -19.550 1.00 84.31 94 LEU A C 1
ATOM 706 O O . LEU A 1 94 ? 8.491 -1.787 -18.888 1.00 84.31 94 LEU A O 1
ATOM 710 N N . ASP A 1 95 ? 8.946 -3.779 -19.821 1.00 90.75 95 ASP A N 1
ATOM 711 C CA . ASP A 1 95 ? 7.804 -4.461 -19.196 1.00 90.75 95 ASP A CA 1
ATOM 712 C C . ASP A 1 95 ? 8.247 -5.139 -17.895 1.00 90.75 95 ASP A C 1
ATOM 714 O O . ASP A 1 95 ? 9.347 -5.693 -17.796 1.00 90.75 95 ASP A O 1
ATOM 718 N N . VAL A 1 96 ? 7.375 -5.083 -16.891 1.00 93.94 96 VAL A N 1
ATOM 719 C CA . VAL A 1 96 ? 7.625 -5.625 -15.559 1.00 93.94 96 VAL A CA 1
ATOM 720 C C . VAL A 1 96 ? 6.432 -6.430 -15.079 1.00 93.94 96 VAL A C 1
ATOM 722 O O . VAL A 1 96 ? 5.287 -5.979 -15.146 1.00 93.94 96 VAL A O 1
ATOM 725 N N . ARG A 1 97 ? 6.714 -7.624 -14.557 1.00 95.94 97 ARG A N 1
ATOM 726 C CA . ARG A 1 97 ? 5.715 -8.486 -13.928 1.00 95.94 97 ARG A CA 1
ATOM 727 C C . ARG A 1 97 ? 6.215 -9.047 -12.611 1.00 95.94 97 ARG A C 1
ATOM 729 O O . ARG A 1 97 ? 7.327 -9.560 -12.542 1.00 95.94 97 ARG A O 1
ATOM 736 N N . GLN A 1 98 ? 5.369 -9.017 -11.598 1.00 96.12 98 GLN A N 1
ATOM 737 C CA . GLN A 1 98 ? 5.637 -9.564 -10.276 1.00 96.12 98 GLN A CA 1
ATOM 738 C C . GLN A 1 98 ? 4.347 -10.162 -9.717 1.00 96.12 98 GLN A C 1
ATOM 740 O O . GLN A 1 98 ? 3.256 -9.660 -9.995 1.00 96.12 98 GLN A O 1
ATOM 745 N N . PHE A 1 99 ? 4.467 -11.275 -8.999 1.00 95.69 99 PHE A N 1
ATOM 746 C CA . PHE A 1 99 ? 3.321 -11.944 -8.398 1.00 95.69 99 PHE A CA 1
ATOM 747 C C . PHE A 1 99 ? 2.855 -11.206 -7.138 1.00 95.69 99 PHE A C 1
ATOM 749 O O . PHE A 1 99 ? 3.666 -10.837 -6.292 1.00 95.69 99 PHE A O 1
ATOM 756 N N . SER A 1 100 ? 1.544 -11.039 -7.013 1.00 96.06 100 SER A N 1
ATOM 757 C CA . SER A 1 100 ? 0.843 -10.547 -5.832 1.00 96.06 100 SER A CA 1
ATOM 758 C C . SER A 1 100 ? -0.123 -11.637 -5.350 1.00 96.06 100 SER A C 1
ATOM 760 O O . SER A 1 100 ? -0.916 -12.122 -6.168 1.00 96.06 100 SER A O 1
ATOM 762 N N . PRO A 1 101 ? -0.077 -12.049 -4.069 1.00 91.75 101 PRO A N 1
ATOM 763 C CA . PRO A 1 101 ? -1.045 -12.993 -3.506 1.00 91.75 101 PRO A CA 1
ATOM 764 C C . PRO A 1 101 ? -2.478 -12.554 -3.787 1.00 91.75 101 PRO A C 1
ATOM 766 O O . PRO A 1 101 ? -2.753 -11.362 -3.756 1.00 91.75 101 PRO A O 1
ATOM 769 N N . ASP A 1 102 ? -3.362 -13.495 -4.111 1.00 89.12 102 ASP A N 1
ATOM 770 C CA . ASP A 1 102 ? -4.784 -13.274 -4.438 1.00 89.12 102 ASP A CA 1
ATOM 771 C C . ASP A 1 102 ? -5.082 -12.436 -5.703 1.00 89.12 102 ASP A C 1
ATOM 773 O O . ASP A 1 102 ? -6.178 -12.530 -6.256 1.00 89.12 102 ASP A O 1
ATOM 777 N N . TYR A 1 103 ? -4.108 -11.684 -6.229 1.00 91.94 103 TYR A N 1
ATOM 778 C CA . TYR A 1 103 ? -4.272 -10.792 -7.389 1.00 91.94 103 TYR A CA 1
ATOM 779 C C . TYR A 1 103 ? -3.506 -11.243 -8.646 1.00 91.94 103 TYR A C 1
ATOM 781 O O . TYR A 1 103 ? -3.759 -10.741 -9.742 1.00 91.94 103 TYR A O 1
ATOM 789 N N . GLY A 1 104 ? -2.585 -12.203 -8.526 1.00 93.94 104 GLY A N 1
ATOM 790 C CA . GLY A 1 104 ? -1.808 -12.729 -9.649 1.00 93.94 104 GLY A CA 1
ATOM 791 C C . GLY A 1 104 ? -0.666 -11.805 -10.086 1.00 93.94 104 GLY A C 1
ATOM 792 O O . GLY A 1 104 ? -0.086 -11.084 -9.281 1.00 93.94 104 GLY A O 1
ATOM 793 N N . TYR A 1 105 ? -0.282 -11.857 -11.365 1.00 94.38 105 TYR A N 1
ATOM 794 C CA . TYR A 1 105 ? 0.851 -11.074 -11.875 1.00 94.38 105 TYR A CA 1
ATOM 795 C C . TYR A 1 105 ? 0.436 -9.649 -12.266 1.00 94.38 105 TYR A C 1
ATOM 797 O O . TYR A 1 105 ? -0.380 -9.464 -13.168 1.00 94.38 105 TYR A O 1
ATOM 805 N N . GLY A 1 106 ? 1.069 -8.652 -11.645 1.00 94.75 106 GLY A N 1
ATOM 806 C CA . GLY A 1 106 ? 0.918 -7.226 -11.947 1.00 94.75 106 GLY A CA 1
ATOM 807 C C . GLY A 1 106 ? 2.269 -6.528 -12.124 1.00 94.75 106 GLY A C 1
ATOM 808 O O . GLY A 1 106 ? 3.305 -7.181 -12.196 1.00 94.75 106 GLY A O 1
ATOM 809 N N . ARG A 1 107 ? 2.281 -5.191 -12.180 1.00 94.31 107 ARG A N 1
ATOM 810 C CA . ARG A 1 107 ? 3.513 -4.384 -12.337 1.00 94.31 107 ARG A CA 1
ATOM 811 C C . ARG A 1 107 ? 4.254 -4.108 -11.017 1.00 94.31 107 ARG A C 1
ATOM 813 O O . ARG A 1 107 ? 5.083 -3.206 -10.963 1.00 94.31 107 ARG A O 1
ATOM 820 N N . GLY A 1 108 ? 3.934 -4.850 -9.962 1.00 95.62 108 GLY A N 1
ATOM 821 C CA . GLY A 1 108 ? 4.504 -4.700 -8.628 1.00 95.62 108 GLY A CA 1
ATOM 822 C C . GLY A 1 108 ? 3.962 -5.747 -7.664 1.00 95.62 108 GLY A C 1
ATOM 823 O O . GLY A 1 108 ? 3.256 -6.671 -8.080 1.00 95.62 108 GLY A O 1
ATOM 824 N N . LEU A 1 109 ? 4.299 -5.590 -6.389 1.00 96.81 109 LEU A N 1
ATOM 825 C CA . LEU A 1 109 ? 3.851 -6.462 -5.313 1.00 96.81 109 LEU A CA 1
ATOM 826 C C . LEU A 1 109 ? 2.809 -5.734 -4.473 1.00 96.81 109 LEU A C 1
ATOM 828 O O . LEU A 1 109 ? 3.096 -4.686 -3.899 1.00 96.81 109 LEU A O 1
ATOM 832 N N . TYR A 1 110 ? 1.635 -6.335 -4.340 1.00 96.81 110 TYR A N 1
ATOM 833 C CA . TYR A 1 110 ? 0.637 -5.958 -3.355 1.00 96.81 110 TYR A CA 1
ATOM 834 C C . TYR A 1 110 ? 0.270 -7.194 -2.543 1.00 96.81 110 TYR A C 1
ATOM 836 O O . TYR A 1 110 ? -0.192 -8.190 -3.096 1.00 96.81 110 TYR A O 1
ATOM 844 N N . SER A 1 111 ? 0.505 -7.143 -1.236 1.00 95.44 111 SER A N 1
ATOM 845 C CA . SER A 1 111 ? 0.189 -8.241 -0.334 1.00 95.44 111 SER A CA 1
ATOM 846 C C . SER A 1 111 ? -0.546 -7.751 0.901 1.00 95.44 111 SER A C 1
ATOM 848 O O . SER A 1 111 ? -0.069 -6.877 1.630 1.00 95.44 111 SER A O 1
ATOM 850 N N . ARG A 1 112 ? -1.719 -8.336 1.140 1.00 93.38 112 ARG A N 1
ATOM 851 C CA . ARG A 1 112 ? -2.650 -7.911 2.181 1.00 93.38 112 ARG A CA 1
ATOM 852 C C . ARG A 1 112 ? -2.759 -8.991 3.263 1.00 93.38 112 ARG A C 1
ATOM 854 O O . ARG A 1 112 ? -3.599 -9.875 3.176 1.00 93.38 112 ARG A O 1
ATOM 861 N N . GLY A 1 113 ? -1.868 -8.943 4.258 1.00 91.25 113 GLY A N 1
ATOM 862 C CA . GLY A 1 113 ? -1.818 -9.909 5.366 1.00 91.25 113 GLY A CA 1
ATOM 863 C C . GLY A 1 113 ? -0.931 -11.136 5.134 1.00 91.25 113 GLY A C 1
ATOM 864 O O . GLY A 1 113 ? -0.572 -11.814 6.095 1.00 91.25 113 GLY A O 1
ATOM 865 N N . ILE A 1 114 ? -0.512 -11.398 3.893 1.00 93.75 114 ILE A N 1
ATOM 866 C CA . ILE A 1 114 ? 0.479 -12.431 3.567 1.00 93.75 114 ILE A CA 1
ATOM 867 C C . ILE A 1 114 ? 1.868 -11.791 3.551 1.00 93.75 114 ILE A C 1
ATOM 869 O O . ILE A 1 114 ? 2.138 -10.879 2.772 1.00 93.75 114 ILE A O 1
ATOM 873 N N . ILE A 1 115 ? 2.778 -12.258 4.400 1.00 95.75 115 ILE A N 1
ATOM 874 C CA . ILE A 1 115 ? 4.110 -11.654 4.495 1.00 95.75 115 ILE A CA 1
ATOM 875 C C . ILE A 1 115 ? 5.052 -12.336 3.498 1.00 95.75 115 ILE A C 1
ATOM 877 O O . ILE A 1 115 ? 5.318 -13.530 3.649 1.00 95.75 115 ILE A O 1
ATOM 881 N N . PRO A 1 116 ? 5.578 -11.637 2.478 1.00 96.12 116 PRO A N 1
ATOM 882 C CA . PRO A 1 116 ? 6.607 -12.200 1.618 1.00 96.12 116 PRO A CA 1
ATOM 883 C C . PRO A 1 116 ? 7.906 -12.375 2.404 1.00 96.12 116 PRO A C 1
ATOM 885 O O . PRO A 1 116 ? 8.304 -11.507 3.172 1.00 96.12 116 PRO A O 1
ATOM 888 N N . ALA A 1 117 ? 8.585 -13.495 2.188 1.00 95.69 117 ALA A N 1
ATOM 889 C CA . ALA A 1 117 ? 10.013 -13.623 2.452 1.00 95.69 117 ALA A CA 1
ATOM 890 C C . ALA A 1 117 ? 10.816 -13.441 1.162 1.00 95.69 117 ALA A C 1
ATOM 892 O O . ALA A 1 117 ? 11.919 -12.903 1.194 1.00 95.69 117 ALA A O 1
ATOM 893 N N . GLN A 1 118 ? 10.261 -13.880 0.028 1.00 94.88 118 GLN A N 1
ATOM 894 C CA . GLN A 1 118 ? 10.908 -13.794 -1.275 1.00 94.88 118 GLN A CA 1
ATOM 895 C C . GLN A 1 118 ? 9.886 -13.657 -2.403 1.00 94.88 118 GLN A C 1
ATOM 897 O O . GLN A 1 118 ? 8.865 -14.346 -2.412 1.00 94.88 118 GLN A O 1
ATOM 902 N N . SER A 1 119 ? 10.201 -12.825 -3.395 1.00 94.62 119 SER A N 1
ATOM 903 C CA . SER A 1 119 ? 9.441 -12.711 -4.643 1.00 94.62 119 SER A CA 1
ATOM 904 C C . SER A 1 119 ? 10.365 -12.548 -5.854 1.00 94.62 119 SER A C 1
ATOM 906 O O . SER A 1 119 ? 11.564 -12.273 -5.714 1.00 94.62 119 SER A O 1
ATOM 908 N N . VAL A 1 120 ? 9.815 -12.729 -7.059 1.00 95.06 120 VAL A N 1
ATOM 909 C CA . VAL A 1 120 ? 10.550 -12.547 -8.311 1.00 95.06 120 VAL A CA 1
ATOM 910 C C . VAL A 1 120 ? 9.930 -11.439 -9.158 1.00 95.06 120 VAL A C 1
ATOM 912 O O . VAL A 1 120 ? 8.797 -11.527 -9.627 1.00 95.06 120 VAL A O 1
ATOM 915 N N . VAL A 1 121 ? 10.737 -10.422 -9.450 1.00 96.12 121 VAL A N 1
ATOM 916 C CA . VAL A 1 121 ? 10.449 -9.404 -10.461 1.00 96.12 121 VAL A CA 1
ATOM 917 C C . VAL A 1 121 ? 10.941 -9.908 -11.816 1.00 96.12 121 VAL A C 1
ATOM 919 O O . VAL A 1 121 ? 12.112 -10.246 -11.985 1.00 96.12 121 VAL A O 1
ATOM 922 N N . ARG A 1 122 ? 10.059 -9.963 -12.809 1.00 95.81 122 ARG A N 1
ATOM 923 C CA . ARG A 1 122 ? 10.367 -10.356 -14.190 1.00 95.81 122 ARG A CA 1
ATOM 924 C C . ARG A 1 122 ? 10.444 -9.100 -15.041 1.00 95.81 122 ARG A C 1
ATOM 926 O O . ARG A 1 122 ? 9.457 -8.382 -15.152 1.00 95.81 122 ARG A O 1
ATOM 933 N N . LEU A 1 123 ? 11.609 -8.857 -15.628 1.00 95.19 123 LEU A N 1
ATOM 934 C CA . LEU A 1 123 ? 11.890 -7.713 -16.489 1.00 95.19 123 LEU A CA 1
ATOM 935 C C . LEU A 1 123 ? 12.029 -8.190 -17.928 1.00 95.19 123 LEU A C 1
ATOM 937 O O . LEU A 1 123 ? 12.758 -9.151 -18.197 1.00 95.19 123 LEU A O 1
ATOM 941 N N . GLN A 1 124 ? 11.362 -7.497 -18.840 1.00 94.88 124 GLN A N 1
ATOM 942 C CA . GLN A 1 124 ? 11.391 -7.771 -20.267 1.00 94.88 124 GLN A CA 1
ATOM 943 C C . GLN A 1 124 ? 11.797 -6.502 -21.020 1.00 94.88 124 GLN A C 1
ATOM 945 O O . GLN A 1 124 ? 11.163 -5.453 -20.898 1.00 94.88 124 GLN A O 1
ATOM 950 N N . ASN A 1 125 ? 12.851 -6.617 -21.823 1.00 92.50 125 ASN A N 1
ATOM 951 C CA . ASN A 1 125 ? 13.290 -5.568 -22.730 1.00 92.50 125 ASN A CA 1
ATOM 952 C C . ASN A 1 125 ? 12.760 -5.860 -24.130 1.00 92.50 125 ASN A C 1
ATOM 954 O O . ASN A 1 125 ? 13.200 -6.808 -24.774 1.00 92.50 125 ASN A O 1
ATOM 958 N N . ASN A 1 126 ? 11.831 -5.028 -24.592 1.00 89.88 126 ASN A N 1
ATOM 959 C CA . ASN A 1 126 ? 11.236 -5.127 -25.926 1.00 89.88 126 ASN A CA 1
ATOM 960 C C . ASN A 1 126 ? 11.937 -4.224 -26.956 1.00 89.88 126 ASN A C 1
ATOM 962 O O . ASN A 1 126 ? 11.416 -4.026 -28.052 1.00 89.88 126 ASN A O 1
ATOM 966 N N . THR A 1 127 ? 13.089 -3.644 -26.603 1.00 87.00 127 THR A N 1
ATOM 967 C CA . THR A 1 127 ? 13.893 -2.797 -27.494 1.00 87.00 127 THR A CA 1
ATOM 968 C C . THR A 1 127 ? 14.997 -3.587 -28.189 1.00 87.00 127 THR A C 1
ATOM 970 O O . THR A 1 127 ? 15.345 -4.698 -27.778 1.00 87.00 127 THR A O 1
ATOM 973 N N . ASP A 1 128 ? 15.583 -2.974 -29.218 1.00 89.06 128 ASP A N 1
ATOM 974 C CA . ASP A 1 128 ? 16.652 -3.542 -30.051 1.00 89.06 128 ASP A CA 1
ATOM 975 C C . ASP A 1 128 ? 18.061 -3.204 -29.546 1.00 89.06 128 ASP A C 1
ATOM 977 O O . ASP A 1 128 ? 19.036 -3.252 -30.292 1.00 89.06 128 ASP A O 1
ATOM 981 N N . THR A 1 129 ? 18.174 -2.840 -28.271 1.00 88.88 129 THR A N 1
ATOM 982 C CA . THR A 1 129 ? 19.434 -2.470 -27.624 1.00 88.88 129 THR A CA 1
ATOM 983 C C . THR A 1 129 ? 19.540 -3.143 -26.266 1.00 88.88 129 THR A C 1
ATOM 985 O O . THR A 1 129 ? 18.556 -3.239 -25.528 1.00 88.88 129 THR A O 1
ATOM 988 N N . ASN A 1 130 ? 20.742 -3.595 -25.916 1.00 91.19 130 ASN A N 1
ATOM 989 C CA . ASN A 1 130 ? 21.024 -4.080 -24.568 1.00 91.19 130 ASN A CA 1
ATOM 990 C C . ASN A 1 130 ? 20.957 -2.923 -23.568 1.00 91.19 130 ASN A C 1
ATOM 992 O O . ASN A 1 130 ? 21.315 -1.801 -23.909 1.00 91.19 130 ASN A O 1
ATOM 996 N N . ARG A 1 131 ? 20.530 -3.220 -22.340 1.00 89.69 131 ARG A N 1
ATOM 997 C CA . ARG A 1 131 ? 20.346 -2.227 -21.276 1.00 89.69 131 ARG A CA 1
ATOM 998 C C . ARG A 1 131 ? 21.168 -2.587 -20.049 1.00 89.69 131 ARG A C 1
ATOM 1000 O O . ARG A 1 131 ? 21.262 -3.773 -19.704 1.00 89.69 131 ARG A O 1
ATOM 1007 N N . GLN A 1 132 ? 21.758 -1.583 -19.403 1.00 91.94 132 GLN A N 1
ATOM 1008 C CA . GLN A 1 132 ? 22.502 -1.745 -18.157 1.00 91.94 132 GLN A CA 1
ATOM 1009 C C . GLN A 1 132 ? 21.716 -1.115 -17.020 1.00 91.94 132 GLN A C 1
ATOM 1011 O O . GLN A 1 132 ? 21.695 0.094 -16.849 1.00 91.94 132 GLN A O 1
ATOM 1016 N N . LEU A 1 133 ? 21.068 -1.967 -16.237 1.00 91.94 133 LEU A N 1
ATOM 1017 C CA . LEU A 1 133 ? 20.131 -1.527 -15.220 1.00 91.94 133 LEU A CA 1
ATOM 1018 C C . LEU A 1 133 ? 20.816 -1.459 -13.859 1.00 91.94 133 LEU A C 1
ATOM 1020 O O . LEU A 1 133 ? 21.456 -2.429 -13.442 1.00 91.94 133 LEU A O 1
ATOM 1024 N N . ALA A 1 134 ? 20.637 -0.346 -13.162 1.00 92.81 134 ALA A N 1
ATOM 1025 C CA . ALA A 1 134 ? 20.889 -0.175 -11.743 1.00 92.81 134 ALA A CA 1
ATOM 1026 C C . ALA A 1 134 ? 19.580 -0.356 -10.961 1.00 92.81 134 ALA A C 1
ATOM 1028 O O . ALA A 1 134 ? 18.512 0.084 -11.385 1.00 92.81 134 ALA A O 1
ATOM 1029 N N . ILE A 1 135 ? 19.660 -1.025 -9.813 1.00 93.44 135 ILE A N 1
ATOM 1030 C CA . ILE A 1 135 ? 18.518 -1.287 -8.937 1.00 93.44 135 ILE A CA 1
ATOM 1031 C C . ILE A 1 135 ? 18.642 -0.409 -7.693 1.00 93.44 135 ILE A C 1
ATOM 1033 O O . ILE A 1 135 ? 19.643 -0.472 -6.977 1.00 93.44 135 ILE A O 1
ATOM 1037 N N . GLY A 1 136 ? 17.612 0.391 -7.434 1.00 90.88 136 GLY A N 1
ATOM 1038 C CA . GLY A 1 136 ? 17.529 1.309 -6.302 1.00 90.88 136 GLY A CA 1
ATOM 1039 C C . GLY A 1 136 ? 16.223 1.156 -5.527 1.00 90.88 136 GLY A C 1
ATOM 1040 O O . GLY A 1 136 ? 15.439 0.248 -5.787 1.00 90.88 136 GLY A O 1
ATOM 1041 N N . GLY A 1 137 ? 15.983 2.067 -4.580 1.00 84.06 137 GLY A N 1
ATOM 1042 C CA . GLY A 1 137 ? 14.805 1.993 -3.710 1.00 84.06 137 GLY A CA 1
ATOM 1043 C C . GLY A 1 137 ? 14.964 0.851 -2.716 1.00 84.06 137 GLY A C 1
ATOM 1044 O O . GLY A 1 137 ? 14.361 -0.205 -2.854 1.00 84.06 137 GLY A O 1
ATOM 1045 N N . LEU A 1 138 ? 15.889 1.043 -1.776 1.00 85.88 138 LEU A N 1
ATOM 1046 C CA . LEU A 1 138 ? 16.390 0.008 -0.873 1.00 85.88 138 LEU A CA 1
ATOM 1047 C C . LEU A 1 138 ? 16.010 0.352 0.574 1.00 85.88 138 LEU A C 1
ATOM 1049 O O . LEU A 1 138 ? 16.901 0.700 1.357 1.00 85.88 138 LEU A O 1
ATOM 1053 N N . PRO A 1 139 ? 14.713 0.338 0.936 1.00 92.94 139 PRO A N 1
ATOM 1054 C CA . PRO A 1 139 ? 14.335 0.462 2.333 1.00 92.94 139 PRO A CA 1
ATOM 1055 C C . PRO A 1 139 ? 14.883 -0.738 3.115 1.00 92.94 139 PRO A C 1
ATOM 1057 O O . PRO A 1 139 ? 15.143 -1.799 2.552 1.00 92.94 139 PRO A O 1
ATOM 1060 N N . GLU A 1 140 ? 15.030 -0.594 4.430 1.00 93.69 140 GLU A N 1
ATOM 1061 C CA . GLU A 1 140 ? 15.664 -1.618 5.277 1.00 93.69 140 GLU A CA 1
ATOM 1062 C C . GLU A 1 140 ? 14.987 -2.997 5.186 1.00 93.69 140 GLU A C 1
ATOM 1064 O O . GLU A 1 140 ? 15.654 -4.022 5.291 1.00 93.69 140 GLU A O 1
ATOM 1069 N N . TRP A 1 141 ? 13.678 -3.024 4.926 1.00 95.38 141 TRP A N 1
ATOM 1070 C CA . TRP A 1 141 ? 12.868 -4.240 4.852 1.00 95.38 141 TRP A CA 1
ATOM 1071 C C . TRP A 1 141 ? 12.882 -4.936 3.482 1.00 95.38 141 TRP A C 1
ATOM 1073 O O . TRP A 1 141 ? 12.273 -5.998 3.342 1.00 95.38 141 TRP A O 1
ATOM 1083 N N . MET A 1 142 ? 13.539 -4.374 2.460 1.00 95.88 142 MET A N 1
ATOM 1084 C CA . MET A 1 142 ? 13.554 -4.928 1.102 1.00 95.88 142 MET A CA 1
ATOM 1085 C C . MET A 1 142 ? 14.960 -4.960 0.510 1.00 95.88 142 MET A C 1
ATOM 1087 O O . MET A 1 142 ? 15.641 -3.940 0.411 1.00 95.88 142 MET A O 1
ATOM 1091 N N . LYS A 1 143 ? 15.366 -6.131 0.012 1.00 95.56 143 LYS A N 1
ATOM 1092 C CA . LYS A 1 143 ? 16.705 -6.330 -0.536 1.00 95.56 143 LYS A CA 1
ATOM 1093 C C . LYS A 1 143 ? 16.692 -7.099 -1.859 1.00 95.56 143 LYS A C 1
ATOM 1095 O O . LYS A 1 143 ? 16.357 -8.283 -1.877 1.00 95.56 143 LYS A O 1
ATOM 1100 N N . PRO A 1 144 ? 17.120 -6.487 -2.975 1.00 95.44 144 PRO A N 1
ATOM 1101 C CA . PRO A 1 144 ? 17.325 -7.219 -4.212 1.00 95.44 144 PRO A CA 1
ATOM 1102 C C . PRO A 1 144 ? 18.570 -8.111 -4.111 1.00 95.44 144 PRO A C 1
ATOM 1104 O O . PRO A 1 144 ? 19.580 -7.745 -3.505 1.00 95.44 144 PRO A O 1
ATOM 1107 N N . ALA A 1 145 ? 18.534 -9.269 -4.768 1.00 92.69 145 ALA A N 1
ATOM 1108 C CA . ALA A 1 145 ? 19.666 -10.198 -4.806 1.00 92.69 145 ALA A CA 1
ATOM 1109 C C . ALA A 1 145 ? 20.889 -9.639 -5.565 1.00 92.69 145 ALA A C 1
ATOM 1111 O O . ALA A 1 145 ? 22.005 -10.130 -5.394 1.00 92.69 145 ALA A O 1
ATOM 1112 N N . GLN A 1 146 ? 20.684 -8.625 -6.410 1.00 94.06 146 GLN A N 1
ATOM 1113 C CA . GLN A 1 146 ? 21.725 -7.917 -7.155 1.00 94.06 146 GLN A CA 1
ATOM 1114 C C . GLN A 1 146 ? 21.331 -6.447 -7.355 1.00 94.06 146 GLN A C 1
ATOM 1116 O O . GLN A 1 146 ? 20.153 -6.140 -7.520 1.00 94.06 146 GLN A O 1
ATOM 1121 N N . PHE A 1 147 ? 22.321 -5.553 -7.370 1.00 94.88 147 PHE A N 1
ATOM 1122 C CA . PHE A 1 147 ? 22.118 -4.100 -7.499 1.00 94.88 147 PHE A CA 1
ATOM 1123 C C . PHE A 1 147 ? 22.323 -3.575 -8.920 1.00 94.88 147 PHE A C 1
ATOM 1125 O O . PHE A 1 147 ? 22.052 -2.412 -9.200 1.00 94.88 147 PHE A O 1
ATOM 1132 N N . SER A 1 148 ? 22.807 -4.423 -9.822 1.00 94.00 148 SER A N 1
ATOM 1133 C CA . SER A 1 148 ? 22.894 -4.115 -11.240 1.00 94.00 148 SER A CA 1
ATOM 1134 C C . SER A 1 148 ? 22.697 -5.371 -12.074 1.00 94.00 148 SER A C 1
ATOM 1136 O O . SER A 1 148 ? 22.932 -6.491 -11.608 1.00 94.00 148 SER A O 1
ATOM 1138 N N . MET A 1 149 ? 22.231 -5.199 -13.309 1.00 94.38 149 MET A N 1
ATOM 1139 C CA . MET A 1 149 ? 22.037 -6.304 -14.238 1.00 94.38 149 MET A CA 1
ATOM 1140 C C . MET A 1 149 ? 22.027 -5.855 -15.695 1.00 94.38 149 MET A C 1
ATOM 1142 O O . MET A 1 149 ? 21.544 -4.781 -16.034 1.00 94.38 149 MET A O 1
ATOM 1146 N N . GLN A 1 150 ? 22.501 -6.734 -16.576 1.00 94.06 150 GLN A N 1
ATOM 1147 C CA . GLN A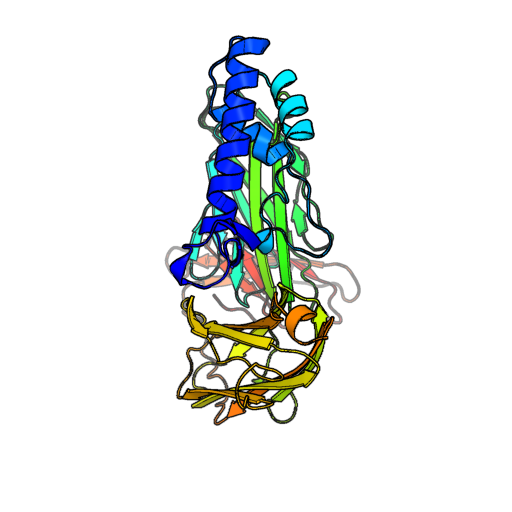 1 150 ? 22.331 -6.562 -18.015 1.00 94.06 150 GLN A CA 1
ATOM 1148 C C . GLN A 1 150 ? 21.026 -7.209 -18.470 1.00 94.06 150 GLN A C 1
ATOM 1150 O O . GLN A 1 150 ? 20.802 -8.407 -18.249 1.00 94.06 150 GLN A O 1
ATOM 1155 N N . LEU A 1 151 ? 20.192 -6.425 -19.145 1.00 94.19 151 LEU A N 1
ATOM 1156 C CA . LEU A 1 151 ? 18.958 -6.888 -19.758 1.00 94.19 151 LEU A CA 1
ATOM 1157 C C . LEU A 1 151 ? 19.133 -6.881 -21.289 1.00 94.19 151 LEU A C 1
ATOM 1159 O O . LEU A 1 151 ? 19.184 -5.807 -21.897 1.00 94.19 151 LEU A O 1
ATOM 1163 N N . PRO A 1 152 ? 19.294 -8.058 -21.925 1.00 94.88 152 PRO A N 1
ATOM 1164 C CA . PRO A 1 152 ? 19.562 -8.129 -23.357 1.00 94.88 152 PRO A CA 1
ATOM 1165 C C . PRO A 1 152 ? 18.381 -7.603 -24.175 1.00 94.88 152 PRO A C 1
ATOM 1167 O O . PRO A 1 152 ? 17.235 -7.692 -23.733 1.00 94.88 152 PRO A O 1
ATOM 1170 N N . GLN A 1 153 ? 18.665 -7.086 -25.370 1.00 93.56 153 GLN A N 1
ATOM 1171 C CA . GLN A 1 153 ? 17.643 -6.708 -26.348 1.00 93.56 153 GLN A CA 1
ATOM 1172 C C . GLN A 1 153 ? 16.682 -7.870 -26.626 1.00 93.56 153 GLN A C 1
ATOM 1174 O O . GLN A 1 153 ? 17.113 -9.026 -26.684 1.00 93.56 153 GLN A O 1
ATOM 1179 N N . GLN A 1 154 ? 15.395 -7.567 -26.801 1.00 93.44 154 GLN A N 1
ATOM 1180 C CA . GLN A 1 154 ? 14.334 -8.556 -27.044 1.00 93.44 154 GLN A CA 1
ATOM 1181 C C . GLN A 1 154 ? 14.338 -9.740 -26.051 1.00 93.44 154 GLN A C 1
ATOM 1183 O O . GLN A 1 154 ? 13.996 -10.872 -26.404 1.00 93.44 154 GLN A O 1
ATOM 1188 N N . GLY A 1 155 ? 14.767 -9.512 -24.805 1.00 94.31 155 GLY A N 1
ATOM 1189 C CA . GLY A 1 155 ? 15.063 -10.574 -23.848 1.00 94.31 155 GLY A CA 1
ATOM 1190 C C . GLY A 1 155 ? 14.523 -10.335 -22.442 1.00 94.31 155 GLY A C 1
ATOM 1191 O O . GLY A 1 155 ? 14.203 -9.214 -22.046 1.00 94.31 155 GLY A O 1
ATOM 1192 N N . GLN A 1 156 ? 14.471 -11.428 -21.674 1.00 95.50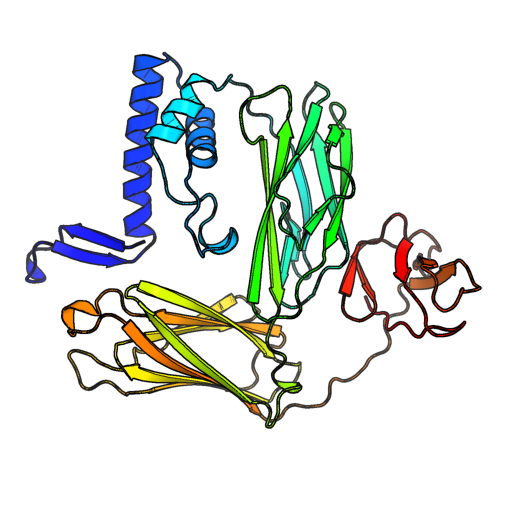 156 GLN A N 1
ATOM 1193 C CA . GLN A 1 156 ? 13.954 -11.452 -20.307 1.00 95.50 156 GLN A CA 1
ATOM 1194 C C . GLN A 1 156 ? 15.052 -11.739 -19.280 1.00 95.50 156 GLN A C 1
ATOM 1196 O O . GLN A 1 156 ? 15.972 -12.546 -19.502 1.00 95.50 156 GLN A O 1
ATOM 1201 N N . ARG A 1 157 ? 14.908 -11.138 -18.100 1.00 95.56 157 ARG A N 1
ATOM 1202 C CA . ARG A 1 157 ? 15.637 -11.506 -16.885 1.00 95.56 157 ARG A CA 1
ATOM 1203 C C . ARG A 1 157 ? 14.720 -11.451 -15.670 1.00 95.56 157 ARG A C 1
ATOM 1205 O O . ARG A 1 157 ? 13.647 -10.859 -15.697 1.00 95.56 157 ARG A O 1
ATOM 1212 N N . THR A 1 158 ? 15.162 -12.087 -14.595 1.00 94.69 158 THR A N 1
ATOM 1213 C CA . THR A 1 158 ? 14.472 -12.085 -13.308 1.00 94.69 158 THR A CA 1
ATOM 1214 C C . THR A 1 158 ? 15.368 -11.486 -12.239 1.00 94.69 158 THR A C 1
ATOM 1216 O O . THR A 1 158 ? 16.555 -11.813 -12.186 1.00 94.69 158 THR A O 1
ATOM 1219 N N . LEU A 1 159 ? 14.789 -10.674 -11.368 1.00 95.12 159 LEU A N 1
ATOM 1220 C CA . LEU A 1 159 ? 15.407 -10.131 -10.173 1.00 95.12 159 LEU A CA 1
ATOM 1221 C C . LEU A 1 159 ? 14.682 -10.713 -8.960 1.00 95.12 159 LEU A C 1
ATOM 1223 O O . LEU A 1 159 ? 13.481 -10.521 -8.798 1.00 95.12 159 LEU A O 1
ATOM 1227 N N . GLN A 1 160 ? 15.410 -11.448 -8.127 1.00 94.50 160 GLN A N 1
ATOM 1228 C CA . GLN A 1 160 ? 14.889 -11.911 -6.846 1.00 94.50 160 GLN A CA 1
ATOM 1229 C C . GLN A 1 160 ? 14.948 -10.763 -5.838 1.00 94.50 160 GLN A C 1
ATOM 1231 O O . GLN A 1 160 ? 15.953 -10.048 -5.779 1.00 94.50 160 GLN A O 1
ATOM 1236 N N . VAL A 1 161 ? 13.890 -10.626 -5.049 1.00 96.00 161 VAL A N 1
ATOM 1237 C CA . VAL A 1 161 ? 13.792 -9.665 -3.954 1.00 96.00 161 VAL A CA 1
ATOM 1238 C C . VAL A 1 161 ? 13.485 -10.436 -2.679 1.00 96.00 161 VAL A C 1
ATOM 1240 O O . VAL A 1 161 ? 12.515 -11.192 -2.632 1.00 96.00 161 VAL A O 1
ATOM 1243 N N . ASP A 1 162 ? 14.336 -10.265 -1.675 1.00 95.44 162 ASP A N 1
ATOM 1244 C CA . ASP A 1 162 ? 14.143 -10.801 -0.335 1.00 95.44 162 ASP A CA 1
ATOM 1245 C C . ASP A 1 162 ? 13.534 -9.708 0.559 1.00 95.44 162 ASP A C 1
ATOM 1247 O O . ASP A 1 162 ? 13.837 -8.519 0.402 1.00 95.44 162 ASP A O 1
ATOM 1251 N N . TYR A 1 163 ? 12.670 -10.113 1.487 1.00 96.31 163 TYR A N 1
ATOM 1252 C CA . TYR A 1 163 ? 11.921 -9.205 2.352 1.00 96.31 163 TYR A CA 1
ATOM 1253 C C . TYR A 1 163 ? 12.135 -9.548 3.827 1.00 96.31 163 TYR A C 1
ATOM 1255 O O . TYR A 1 163 ? 11.949 -10.686 4.265 1.00 96.31 163 TYR A O 1
ATOM 1263 N N . GLU A 1 164 ? 12.469 -8.524 4.600 1.00 95.38 164 GLU A N 1
ATOM 1264 C CA . GLU A 1 164 ? 12.621 -8.546 6.053 1.00 95.38 164 GLU A CA 1
ATOM 1265 C C . GLU A 1 164 ? 11.596 -7.574 6.652 1.00 95.38 164 GLU A C 1
ATOM 1267 O O . GLU A 1 164 ? 11.935 -6.549 7.236 1.00 95.38 164 GLU A O 1
ATOM 1272 N N . ILE A 1 165 ? 10.312 -7.878 6.428 1.00 95.62 165 ILE A N 1
ATOM 1273 C CA . ILE A 1 165 ? 9.197 -7.056 6.913 1.00 95.62 165 ILE A CA 1
ATOM 1274 C C . ILE A 1 165 ? 9.179 -7.076 8.448 1.00 95.62 165 ILE A C 1
ATOM 1276 O O . ILE A 1 165 ? 9.191 -8.173 9.021 1.00 95.62 165 ILE A O 1
ATOM 1280 N N . PRO A 1 166 ? 9.137 -5.906 9.109 1.00 94.69 166 PRO A N 1
ATOM 1281 C CA . PRO A 1 166 ? 9.004 -5.837 10.556 1.00 94.69 166 PRO A CA 1
ATOM 1282 C C . PRO A 1 166 ? 7.689 -6.456 11.052 1.00 94.69 166 PRO A C 1
ATOM 1284 O O . PRO A 1 166 ? 6.711 -6.567 10.313 1.00 94.69 166 PRO A O 1
ATOM 1287 N N . GLU A 1 167 ? 7.674 -6.897 12.309 1.00 91.69 167 GLU A N 1
ATOM 1288 C CA . GLU A 1 167 ? 6.492 -7.539 12.902 1.00 91.69 167 GLU A CA 1
ATOM 1289 C C . GLU A 1 167 ? 5.424 -6.525 13.329 1.00 91.69 167 GLU A C 1
ATOM 1291 O O . GLU A 1 167 ? 4.274 -6.906 13.564 1.00 91.69 167 GLU A O 1
ATOM 1296 N N . GLU A 1 168 ? 5.786 -5.244 13.447 1.00 95.81 168 GLU A N 1
ATOM 1297 C CA . GLU A 1 168 ? 4.854 -4.193 13.822 1.00 95.81 168 GLU A CA 1
ATOM 1298 C C . GLU A 1 168 ? 3.696 -4.094 12.809 1.00 95.81 168 GLU A C 1
ATOM 1300 O O . GLU A 1 168 ? 3.913 -4.004 11.601 1.00 95.81 168 GLU A O 1
ATOM 1305 N N . PRO A 1 169 ? 2.434 -4.084 13.271 1.00 97.19 169 PRO A N 1
ATOM 1306 C CA . PRO A 1 169 ? 1.310 -3.897 12.369 1.00 97.19 169 PRO A CA 1
ATOM 1307 C C . PRO A 1 169 ? 1.337 -2.529 11.687 1.00 97.19 169 PRO A C 1
ATOM 1309 O O . PRO A 1 169 ? 1.486 -1.492 12.335 1.00 97.19 169 PRO A O 1
ATOM 1312 N N . GLY A 1 170 ? 1.131 -2.521 10.375 1.00 96.88 170 GLY A N 1
ATOM 1313 C CA . GLY A 1 170 ? 1.195 -1.315 9.572 1.00 96.88 170 GLY A CA 1
ATOM 1314 C C . GLY A 1 170 ? 1.220 -1.578 8.073 1.00 96.88 170 GLY A C 1
ATOM 1315 O O . GLY A 1 170 ? 1.144 -2.712 7.594 1.00 96.88 170 GLY A O 1
ATOM 1316 N N . LEU A 1 171 ? 1.312 -0.479 7.334 1.00 97.50 171 LEU A N 1
ATOM 1317 C CA . LEU A 1 171 ? 1.631 -0.478 5.915 1.00 97.50 171 LEU A CA 1
ATOM 1318 C C . LEU A 1 171 ? 3.157 -0.475 5.771 1.00 97.50 171 LEU A C 1
ATOM 1320 O O . LEU A 1 171 ? 3.835 0.207 6.534 1.00 97.50 171 LEU A O 1
ATOM 1324 N N . TYR A 1 172 ? 3.683 -1.203 4.796 1.00 97.69 172 TYR A N 1
ATOM 1325 C CA . TYR A 1 172 ? 5.077 -1.130 4.369 1.00 97.69 172 TYR A CA 1
ATOM 1326 C C . TYR A 1 172 ? 5.085 -0.966 2.862 1.00 97.69 172 TYR A C 1
ATOM 1328 O O . TYR A 1 172 ? 4.771 -1.903 2.123 1.00 97.69 172 TYR A O 1
ATOM 1336 N N . SER A 1 173 ? 5.370 0.245 2.394 1.00 97.50 173 SER A N 1
ATOM 1337 C CA . SER A 1 173 ? 5.316 0.550 0.978 1.00 97.50 173 SER A CA 1
ATOM 1338 C C . SER A 1 173 ? 6.392 1.513 0.515 1.00 97.50 173 SER A C 1
ATOM 1340 O O . SER A 1 173 ? 6.512 2.636 1.001 1.00 97.50 173 SER A O 1
ATOM 1342 N N . ASP A 1 174 ? 7.126 1.058 -0.493 1.00 96.31 174 ASP A N 1
ATOM 1343 C CA . ASP A 1 174 ? 8.177 1.804 -1.170 1.00 96.31 174 ASP A CA 1
ATOM 1344 C C . ASP A 1 174 ? 8.237 1.380 -2.647 1.00 96.31 174 ASP A C 1
ATOM 1346 O O . ASP A 1 174 ? 7.597 0.409 -3.064 1.00 96.31 174 ASP A O 1
ATOM 1350 N N . PHE A 1 175 ? 8.996 2.105 -3.456 1.00 94.94 175 PHE A N 1
ATOM 1351 C CA . PHE A 1 175 ? 9.295 1.718 -4.826 1.00 94.94 175 PHE A CA 1
ATOM 1352 C C . PHE A 1 175 ? 10.616 0.960 -4.892 1.00 94.94 175 PHE A C 1
ATOM 1354 O O . PHE A 1 175 ? 11.631 1.424 -4.386 1.00 94.94 175 PHE A O 1
ATOM 1361 N N . LEU A 1 176 ? 10.629 -0.152 -5.623 1.00 95.31 176 LEU A N 1
ATOM 1362 C CA . LEU A 1 176 ? 11.859 -0.699 -6.183 1.00 95.31 176 LEU A CA 1
ATOM 1363 C C . LEU A 1 176 ? 12.130 0.031 -7.504 1.00 95.31 176 LEU A C 1
ATOM 1365 O O . LEU A 1 176 ? 11.336 -0.062 -8.446 1.00 95.31 176 LEU A O 1
ATOM 1369 N N . PHE A 1 177 ? 13.223 0.785 -7.568 1.00 91.44 177 PHE A N 1
ATOM 1370 C CA . PHE A 1 177 ? 13.600 1.530 -8.766 1.00 91.44 177 PHE A CA 1
ATOM 1371 C C . PHE A 1 177 ? 14.480 0.679 -9.673 1.00 91.44 177 PHE A C 1
ATOM 1373 O O . PHE A 1 177 ? 15.374 -0.025 -9.201 1.00 91.44 177 PHE A O 1
ATOM 1380 N N . VAL A 1 178 ? 14.239 0.775 -10.976 1.00 89.88 178 VAL A N 1
ATOM 1381 C CA . VAL A 1 178 ? 15.110 0.214 -12.008 1.00 89.88 178 VAL A CA 1
ATOM 1382 C C . VAL A 1 178 ? 15.424 1.337 -12.981 1.00 89.88 178 VAL A C 1
ATOM 1384 O O . VAL A 1 178 ? 14.511 1.882 -13.599 1.00 89.88 178 VAL A O 1
ATOM 1387 N N . ASP A 1 179 ? 16.703 1.677 -13.048 1.00 87.25 179 ASP A N 1
ATOM 1388 C CA . ASP A 1 179 ? 17.243 2.840 -13.747 1.00 87.25 179 ASP A CA 1
ATOM 1389 C C . ASP A 1 179 ? 18.263 2.366 -14.795 1.00 87.25 179 ASP A C 1
ATOM 1391 O O . ASP A 1 179 ? 19.064 1.479 -14.490 1.00 87.25 179 ASP A O 1
ATOM 1395 N N . ASP A 1 180 ? 18.230 2.872 -16.023 1.00 86.00 180 ASP A N 1
ATOM 1396 C CA . ASP A 1 180 ? 19.240 2.590 -17.049 1.00 86.00 180 ASP A CA 1
ATOM 1397 C C . ASP A 1 180 ? 20.391 3.587 -16.895 1.00 86.00 180 ASP A C 1
ATOM 1399 O O . ASP A 1 180 ? 20.220 4.796 -16.979 1.00 86.00 180 ASP A O 1
ATOM 1403 N N . ILE A 1 181 ? 21.597 3.070 -16.656 1.00 83.88 181 ILE A N 1
ATOM 1404 C CA . ILE A 1 181 ? 22.783 3.879 -16.327 1.00 83.88 181 ILE A CA 1
ATOM 1405 C C . ILE A 1 181 ? 23.139 4.854 -17.464 1.00 83.88 181 ILE A C 1
ATOM 1407 O O . ILE A 1 181 ? 23.797 5.871 -17.231 1.00 83.88 181 ILE A O 1
ATOM 1411 N N . ASP A 1 182 ? 22.716 4.537 -18.688 1.00 80.00 182 ASP A N 1
ATOM 1412 C CA . ASP A 1 182 ? 22.994 5.329 -19.880 1.00 80.00 182 ASP A CA 1
ATOM 1413 C C . ASP A 1 182 ? 21.953 6.446 -20.128 1.00 80.00 182 ASP A C 1
ATOM 1415 O O . ASP A 1 182 ? 22.172 7.280 -21.014 1.00 80.00 182 ASP A O 1
ATOM 1419 N N . THR A 1 183 ? 20.850 6.512 -19.365 1.00 73.50 183 THR A N 1
ATOM 1420 C CA . THR A 1 183 ? 19.793 7.526 -19.525 1.00 73.50 183 THR A CA 1
ATOM 1421 C C . THR A 1 183 ? 19.532 8.328 -18.243 1.00 73.50 183 THR A C 1
ATOM 1423 O O . THR A 1 183 ? 19.584 7.803 -17.137 1.00 73.50 183 THR A O 1
ATOM 1426 N N . PRO A 1 184 ? 19.274 9.645 -18.349 1.00 65.25 184 PRO A N 1
ATOM 1427 C CA . PRO A 1 184 ? 18.904 10.453 -17.194 1.00 65.25 184 PRO A CA 1
ATOM 1428 C C . PRO A 1 184 ? 17.412 10.282 -16.879 1.00 65.25 184 PRO A C 1
ATOM 1430 O O . PRO A 1 184 ? 16.559 10.747 -17.637 1.00 65.25 184 PRO A O 1
ATOM 1433 N N . GLY A 1 185 ? 17.074 9.692 -15.733 1.00 64.44 185 GLY A N 1
ATOM 1434 C CA . GLY A 1 185 ? 15.676 9.579 -15.327 1.00 64.44 185 GLY A CA 1
ATOM 1435 C C . GLY A 1 185 ? 15.438 8.532 -14.254 1.00 64.44 185 GLY A C 1
ATOM 1436 O O . GLY A 1 185 ? 16.298 8.268 -13.431 1.00 64.44 185 GLY A O 1
ATOM 1437 N N . ARG A 1 186 ? 14.206 8.029 -14.203 1.00 68.75 186 ARG A N 1
ATOM 1438 C CA . ARG A 1 186 ? 13.861 6.764 -13.554 1.00 68.75 186 ARG A CA 1
ATOM 1439 C C . ARG A 1 186 ? 13.030 5.991 -14.567 1.00 68.75 186 ARG A C 1
ATOM 1441 O O . ARG A 1 186 ? 11.880 6.362 -14.798 1.00 68.75 186 ARG A O 1
ATOM 1448 N N . GLU A 1 187 ? 13.566 4.936 -15.167 1.00 73.06 187 GLU A N 1
ATOM 1449 C CA . GLU A 1 187 ? 12.857 4.210 -16.232 1.00 73.06 187 GLU A CA 1
ATOM 1450 C C . GLU A 1 187 ? 11.683 3.404 -15.675 1.00 73.06 187 GLU A C 1
ATOM 1452 O O . GLU A 1 187 ? 10.618 3.330 -16.295 1.00 73.06 187 GLU A O 1
ATOM 1457 N N . LEU A 1 188 ? 11.842 2.814 -14.488 1.00 84.94 188 LEU A N 1
ATOM 1458 C CA . LEU A 1 188 ? 10.782 2.064 -13.827 1.00 84.94 188 LEU A CA 1
ATOM 1459 C C . LEU A 1 188 ? 10.754 2.310 -12.323 1.00 84.94 188 LEU A C 1
ATOM 1461 O O . LEU A 1 188 ? 11.766 2.310 -11.624 1.00 84.94 188 LEU A O 1
ATOM 1465 N N . SER A 1 189 ? 9.538 2.425 -11.800 1.00 90.44 189 SER A N 1
ATOM 1466 C CA . SER A 1 189 ? 9.264 2.351 -10.367 1.00 90.44 189 SER A CA 1
ATOM 1467 C C . SER A 1 189 ? 8.239 1.254 -10.137 1.00 90.44 189 SER A C 1
ATOM 1469 O O . SER A 1 189 ? 7.121 1.313 -10.648 1.00 90.44 189 SER A O 1
ATOM 1471 N N . ILE A 1 190 ? 8.644 0.230 -9.401 1.00 94.88 190 ILE A N 1
ATOM 1472 C CA . ILE A 1 190 ? 7.855 -0.970 -9.161 1.00 94.88 190 ILE A CA 1
ATOM 1473 C C . ILE A 1 190 ? 7.330 -0.857 -7.734 1.00 94.88 190 ILE A C 1
ATOM 1475 O O . ILE A 1 190 ? 8.093 -1.039 -6.786 1.00 94.88 190 ILE A O 1
ATOM 1479 N N . LEU A 1 191 ? 6.052 -0.509 -7.574 1.00 96.69 191 LEU A N 1
ATOM 1480 C CA . LEU A 1 191 ? 5.460 -0.319 -6.250 1.00 96.69 191 LEU A CA 1
ATOM 1481 C C . LEU A 1 191 ? 5.443 -1.644 -5.483 1.00 96.69 191 LEU A C 1
ATOM 1483 O O . LEU A 1 191 ? 4.969 -2.665 -5.988 1.00 96.69 191 LEU A O 1
ATOM 1487 N N . GLN A 1 192 ? 5.971 -1.604 -4.269 1.00 97.69 192 GLN A N 1
ATOM 1488 C CA . GLN A 1 192 ? 5.968 -2.702 -3.320 1.00 97.69 192 GLN A CA 1
ATOM 1489 C C . GLN A 1 192 ? 5.083 -2.278 -2.160 1.00 97.69 192 GLN A C 1
ATOM 1491 O O . GLN A 1 192 ? 5.271 -1.200 -1.595 1.00 97.69 192 GLN A O 1
ATOM 1496 N N . THR A 1 193 ? 4.106 -3.103 -1.816 1.00 97.62 193 THR A N 1
ATOM 1497 C CA . THR A 1 193 ? 3.171 -2.834 -0.731 1.00 97.62 193 THR A CA 1
ATOM 1498 C C . THR A 1 193 ? 2.887 -4.127 0.012 1.00 97.62 193 THR A C 1
ATOM 1500 O O . THR A 1 193 ? 2.336 -5.073 -0.548 1.00 97.62 193 THR A O 1
ATOM 1503 N N . VAL A 1 194 ? 3.243 -4.150 1.290 1.00 97.81 194 VAL A N 1
ATOM 1504 C CA . VAL A 1 194 ? 2.948 -5.240 2.215 1.00 97.81 194 VAL A CA 1
ATOM 1505 C C . VAL A 1 194 ? 2.189 -4.662 3.399 1.00 97.81 194 VAL A C 1
ATOM 1507 O O . VAL A 1 194 ? 2.587 -3.650 3.968 1.00 97.81 194 VAL A O 1
ATOM 1510 N N . ILE A 1 195 ? 1.081 -5.295 3.764 1.00 97.94 195 ILE A N 1
ATOM 1511 C CA . ILE A 1 195 ? 0.282 -4.923 4.929 1.00 97.94 195 ILE A CA 1
ATOM 1512 C C . ILE A 1 195 ? 0.459 -5.990 6.006 1.00 97.94 195 ILE A C 1
ATOM 1514 O O . ILE A 1 195 ? 0.167 -7.164 5.767 1.00 97.94 195 ILE A O 1
ATOM 1518 N N . VAL A 1 196 ? 0.883 -5.559 7.194 1.00 97.88 196 VAL A N 1
ATOM 1519 C CA . VAL A 1 196 ? 0.979 -6.380 8.405 1.00 97.88 196 VAL A CA 1
ATOM 1520 C C . VAL A 1 196 ? -0.211 -6.032 9.310 1.00 97.88 196 VAL A C 1
ATOM 1522 O O . VAL A 1 196 ? -0.272 -4.919 9.831 1.00 97.88 196 VAL A O 1
ATOM 1525 N N . PRO A 1 197 ? -1.198 -6.924 9.491 1.00 97.56 197 PRO A N 1
ATOM 1526 C CA . PRO A 1 197 ? -2.369 -6.627 10.307 1.00 97.56 197 PRO A CA 1
ATOM 1527 C C . PRO A 1 197 ? -2.200 -7.029 11.776 1.00 97.56 197 PRO A C 1
ATOM 1529 O O . PRO A 1 197 ? -1.518 -8.002 12.108 1.00 97.56 197 PRO A O 1
ATOM 1532 N N . TYR A 1 198 ? -2.933 -6.347 12.656 1.00 97.62 198 TYR A N 1
ATOM 1533 C CA . TYR A 1 198 ? -3.200 -6.816 14.011 1.00 97.62 198 TYR A CA 1
ATOM 1534 C C . TYR A 1 198 ? -3.970 -8.138 13.955 1.00 97.62 198 TYR A C 1
ATOM 1536 O O . TYR A 1 198 ? -5.050 -8.221 13.369 1.00 97.62 198 TYR A O 1
ATOM 1544 N N . GLN A 1 199 ? -3.432 -9.166 14.603 1.00 94.56 199 GLN A N 1
ATOM 1545 C CA . GLN A 1 199 ? -4.052 -10.488 14.706 1.00 94.56 199 GLN A CA 1
ATOM 1546 C C . GLN A 1 199 ? -5.060 -10.487 15.864 1.00 94.56 199 GLN A C 1
ATOM 1548 O O . GLN A 1 199 ? -4.709 -10.849 16.987 1.00 94.56 199 GLN A O 1
ATOM 1553 N N . LEU A 1 200 ? -6.284 -9.999 15.621 1.00 92.44 200 LEU A N 1
ATOM 1554 C CA . LEU A 1 200 ? -7.293 -9.789 16.671 1.00 92.44 200 LEU A CA 1
ATOM 1555 C C . LEU A 1 200 ? -7.622 -11.072 17.445 1.00 92.44 200 LEU A C 1
ATOM 1557 O O . LEU A 1 200 ? -7.784 -11.029 18.659 1.00 92.44 200 LEU A O 1
ATOM 1561 N N . ASP A 1 201 ? -7.667 -12.212 16.760 1.00 89.62 201 ASP A N 1
ATOM 1562 C CA . ASP A 1 201 ? -7.911 -13.542 17.328 1.00 89.62 201 ASP A CA 1
ATOM 1563 C C . ASP A 1 201 ? -6.833 -13.985 18.334 1.00 89.62 201 ASP A C 1
ATOM 1565 O O . ASP A 1 201 ? -7.104 -14.798 19.219 1.00 89.62 201 ASP A O 1
ATOM 1569 N N . LYS A 1 202 ? -5.624 -13.420 18.230 1.00 91.12 202 LYS A N 1
ATOM 1570 C CA . LYS A 1 202 ? -4.492 -13.676 19.133 1.00 91.12 202 LYS A CA 1
ATOM 1571 C C . LYS A 1 202 ? -4.393 -12.665 20.277 1.00 91.12 202 LYS A C 1
ATOM 1573 O O . LYS A 1 202 ? -3.573 -12.852 21.177 1.00 91.12 202 LYS A O 1
ATOM 1578 N N . LEU A 1 203 ? -5.192 -11.595 20.260 1.00 92.88 203 LEU A N 1
ATOM 1579 C CA . LEU A 1 203 ? -5.215 -10.603 21.333 1.00 92.88 203 LEU A CA 1
ATOM 1580 C C . LEU A 1 203 ? -6.054 -11.083 22.519 1.00 92.88 203 LEU A C 1
ATOM 1582 O O . LEU A 1 203 ? -7.003 -11.860 22.387 1.00 92.88 203 LEU A O 1
ATOM 1586 N N . LYS A 1 204 ? -5.721 -10.571 23.708 1.00 91.12 204 LYS A N 1
ATOM 1587 C CA . LYS A 1 204 ? -6.527 -10.789 24.910 1.00 91.12 204 LYS A CA 1
ATOM 1588 C C . LYS A 1 204 ? -7.948 -10.266 24.673 1.00 91.12 204 LYS A C 1
ATOM 1590 O O . LYS A 1 204 ? -8.124 -9.171 24.146 1.00 91.12 204 LYS A O 1
ATOM 1595 N N . ASP A 1 205 ? -8.942 -11.062 25.061 1.00 91.75 205 ASP A N 1
ATOM 1596 C CA . ASP A 1 205 ? -10.369 -10.754 24.898 1.00 91.75 205 ASP A CA 1
ATOM 1597 C C . ASP A 1 205 ? -10.778 -10.461 23.435 1.00 91.75 205 ASP A C 1
ATOM 1599 O O . ASP A 1 205 ? -11.828 -9.872 23.196 1.00 91.75 205 ASP A O 1
ATOM 1603 N N . GLN A 1 206 ? -9.945 -10.862 22.459 1.00 94.50 206 GLN A N 1
ATOM 1604 C CA . GLN A 1 206 ? -10.127 -10.623 21.020 1.00 94.50 206 GLN A CA 1
ATOM 1605 C C . GLN A 1 206 ? -10.383 -9.148 20.676 1.00 94.50 206 GLN A C 1
ATOM 1607 O O . GLN A 1 206 ? -11.131 -8.823 19.748 1.00 94.50 206 GLN A O 1
ATOM 1612 N N . LYS A 1 207 ? -9.770 -8.249 21.455 1.00 95.81 207 LYS A N 1
ATOM 1613 C CA . LYS A 1 207 ? -9.985 -6.807 21.385 1.00 95.81 207 LYS A CA 1
ATOM 1614 C C . LYS A 1 207 ? -8.664 -6.060 21.205 1.00 95.81 207 LYS A C 1
ATOM 1616 O O . LYS A 1 207 ? -7.693 -6.281 21.924 1.00 95.81 207 LYS A O 1
ATOM 1621 N N . LEU A 1 208 ? -8.676 -5.123 20.267 1.00 97.38 208 LEU A N 1
ATOM 1622 C CA . LEU A 1 208 ? -7.677 -4.082 20.073 1.00 97.38 208 LEU A CA 1
ATOM 1623 C C . LEU A 1 208 ? -8.210 -2.763 20.635 1.00 97.38 208 LEU A C 1
ATOM 1625 O O . LEU A 1 208 ? -9.384 -2.437 20.460 1.00 97.38 208 LEU A O 1
ATOM 1629 N N . GLU A 1 209 ? -7.336 -1.997 21.277 1.00 98.06 209 GLU A N 1
ATOM 1630 C CA . GLU A 1 209 ? -7.617 -0.649 21.761 1.00 98.06 209 GLU A CA 1
ATOM 1631 C C . GLU A 1 209 ? -6.364 0.207 21.584 1.00 98.06 209 GLU A C 1
ATOM 1633 O O . GLU A 1 209 ? -5.290 -0.159 22.061 1.00 98.06 209 GLU A O 1
ATOM 1638 N N . LEU A 1 210 ? -6.494 1.315 20.858 1.00 98.00 210 LEU A N 1
ATOM 1639 C CA . LEU A 1 210 ? -5.398 2.220 20.522 1.00 98.00 210 LEU A CA 1
ATOM 1640 C C . LEU A 1 210 ? -5.859 3.659 20.729 1.00 98.00 210 LEU A C 1
ATOM 1642 O O . LEU A 1 210 ? -6.950 4.014 20.288 1.00 98.00 210 LEU A O 1
ATOM 1646 N N . SER A 1 211 ? -5.023 4.485 21.353 1.00 98.19 211 SER A N 1
ATOM 1647 C CA . SER A 1 211 ? -5.298 5.909 21.569 1.00 98.19 211 SER A CA 1
ATOM 1648 C C . SER A 1 211 ? -4.229 6.760 20.900 1.00 98.19 211 SER A C 1
ATOM 1650 O O . SER A 1 211 ? -3.040 6.512 21.083 1.00 98.19 211 SER A O 1
ATOM 1652 N N . GLU A 1 212 ? -4.660 7.750 20.124 1.00 98.00 212 GLU A N 1
ATOM 1653 C CA . GLU A 1 212 ? -3.801 8.568 19.263 1.00 98.00 212 GLU A CA 1
ATOM 1654 C C . GLU A 1 212 ? -4.337 10.003 19.127 1.00 98.00 212 GLU A C 1
ATOM 1656 O O . GLU A 1 212 ? -5.471 10.306 19.513 1.00 98.00 212 GLU A O 1
ATOM 1661 N N . SER A 1 213 ? -3.517 10.884 18.545 1.00 97.75 213 SER A N 1
ATOM 1662 C CA . SER A 1 213 ? -3.900 12.243 18.142 1.00 97.75 213 SER A CA 1
ATOM 1663 C C . SER A 1 213 ? -3.585 12.464 16.663 1.00 97.75 213 SER A C 1
ATOM 1665 O O . SER A 1 213 ? -2.564 11.986 16.171 1.00 97.75 213 SER A O 1
ATOM 1667 N N . LEU A 1 214 ? -4.459 13.176 15.950 1.00 97.50 214 LEU A N 1
ATOM 1668 C CA . LEU A 1 214 ? -4.274 13.538 14.540 1.00 97.50 214 LEU A CA 1
ATOM 1669 C C . LEU A 1 214 ? -4.543 15.021 14.317 1.00 97.50 214 LEU A C 1
ATOM 1671 O O . LEU A 1 214 ? -5.595 15.528 14.719 1.00 97.50 214 LEU A O 1
ATOM 1675 N N . LYS A 1 215 ? -3.651 15.709 13.604 1.00 96.06 215 LYS A N 1
ATOM 1676 C CA . LYS A 1 215 ? -3.871 17.111 13.221 1.00 96.06 215 LYS A CA 1
ATOM 1677 C C . LYS A 1 215 ? -4.976 17.226 12.176 1.00 96.06 215 LYS A C 1
ATOM 1679 O O . LYS A 1 215 ? -5.471 16.233 11.641 1.00 96.06 215 LYS A O 1
ATOM 1684 N N . ALA A 1 216 ? -5.387 18.456 11.888 1.00 93.62 216 ALA A N 1
ATOM 1685 C CA . ALA A 1 216 ? -6.383 18.723 10.856 1.00 93.62 216 ALA A CA 1
ATOM 1686 C C . ALA A 1 216 ? -5.984 18.089 9.508 1.00 93.62 216 ALA A C 1
ATOM 1688 O O . ALA A 1 216 ? -4.858 18.267 9.046 1.00 93.62 216 ALA A O 1
ATOM 1689 N N . ALA A 1 217 ? -6.929 17.384 8.879 1.00 91.50 217 ALA A N 1
ATOM 1690 C CA . ALA A 1 217 ? -6.765 16.660 7.614 1.00 91.50 217 ALA A CA 1
ATOM 1691 C C . ALA A 1 217 ? -5.756 15.492 7.617 1.00 91.50 217 ALA A C 1
ATOM 1693 O O . ALA A 1 217 ? -5.536 14.891 6.562 1.00 91.50 217 ALA A O 1
ATOM 1694 N N . GLU A 1 218 ? -5.164 15.139 8.761 1.00 93.88 218 GLU A N 1
ATOM 1695 C CA . GLU A 1 218 ? -4.355 13.927 8.880 1.00 93.88 218 GLU A CA 1
ATOM 1696 C C . GLU A 1 218 ? -5.241 12.685 9.019 1.00 93.88 218 GLU A C 1
ATOM 1698 O O . GLU A 1 218 ? -6.396 12.734 9.461 1.00 93.88 218 GLU A O 1
ATOM 1703 N N . PHE A 1 219 ? -4.674 11.542 8.651 1.00 95.56 219 PHE A N 1
ATOM 1704 C CA . PHE A 1 219 ? -5.304 10.246 8.824 1.00 95.56 219 PHE A CA 1
ATOM 1705 C C . PHE A 1 219 ? -4.291 9.218 9.321 1.00 95.56 219 PHE A C 1
ATOM 1707 O O . PHE A 1 219 ? -3.088 9.361 9.116 1.00 95.56 219 PHE A O 1
ATOM 1714 N N . LYS A 1 220 ? -4.793 8.153 9.945 1.00 97.12 220 LYS A N 1
ATOM 1715 C CA . LYS A 1 220 ? -4.005 6.973 10.308 1.00 97.12 220 LYS A CA 1
ATOM 1716 C C . LYS A 1 220 ? -4.745 5.714 9.892 1.00 97.12 220 LYS A C 1
ATOM 1718 O O . LYS A 1 220 ? -5.964 5.624 10.047 1.00 97.12 220 LYS A O 1
ATOM 1723 N N . ARG A 1 221 ? -4.000 4.762 9.335 1.00 97.56 221 ARG A N 1
ATOM 1724 C CA . ARG A 1 221 ? -4.514 3.473 8.868 1.00 97.56 221 ARG A CA 1
ATOM 1725 C C . ARG A 1 221 ? -4.212 2.399 9.899 1.00 97.56 221 ARG A C 1
ATOM 1727 O O . ARG A 1 221 ? -3.101 2.324 10.418 1.00 97.56 221 ARG A O 1
ATOM 1734 N N . TYR A 1 222 ? -5.194 1.552 10.145 1.00 98.19 222 TYR A N 1
ATOM 1735 C CA . TYR A 1 222 ? -5.091 0.388 11.006 1.00 98.19 222 TYR A CA 1
ATOM 1736 C C . TYR A 1 222 ? -5.572 -0.824 10.232 1.00 98.19 222 TYR A C 1
ATOM 1738 O O . TYR A 1 222 ? -6.629 -0.787 9.607 1.00 98.19 222 TYR A O 1
ATOM 1746 N N . PHE A 1 223 ? -4.812 -1.907 10.285 1.00 98.38 223 PHE A N 1
ATOM 1747 C CA . PHE A 1 223 ? -5.135 -3.129 9.565 1.00 98.38 223 PHE A CA 1
ATOM 1748 C C . PHE A 1 223 ? -5.453 -4.219 10.574 1.00 98.38 223 PHE A C 1
ATOM 1750 O O . PHE A 1 223 ? -4.627 -4.506 11.433 1.00 98.38 223 PHE A O 1
ATOM 1757 N N . VAL A 1 224 ? -6.639 -4.813 10.504 1.00 97.88 224 VAL A N 1
ATOM 1758 C CA . VAL A 1 224 ? -7.079 -5.844 11.450 1.00 97.88 224 VAL A CA 1
ATOM 1759 C C . VAL A 1 224 ? -7.399 -7.130 10.707 1.00 97.88 224 VAL A C 1
ATOM 1761 O O . VAL A 1 224 ? -8.133 -7.125 9.722 1.00 97.88 224 VAL A O 1
ATOM 1764 N N . GLN A 1 225 ? -6.825 -8.239 11.156 1.00 96.81 225 GLN A N 1
ATOM 1765 C CA . GLN A 1 225 ? -7.076 -9.546 10.570 1.00 96.81 225 GLN A CA 1
ATOM 1766 C C . GLN A 1 225 ? -8.364 -10.128 11.149 1.00 96.81 225 GLN A C 1
ATOM 1768 O O . GLN A 1 225 ? -8.505 -10.260 12.366 1.00 96.81 225 GLN A O 1
ATOM 1773 N N . VAL A 1 226 ? -9.275 -10.515 10.262 1.00 95.94 226 VAL A N 1
ATOM 1774 C CA . VAL A 1 226 ? -10.487 -11.264 10.589 1.00 95.94 226 VAL A CA 1
ATOM 1775 C C . VAL A 1 226 ? -10.289 -12.710 10.129 1.00 95.94 226 VAL A C 1
ATOM 1777 O O . VAL A 1 226 ? -10.019 -12.931 8.943 1.00 95.94 226 VAL A O 1
ATOM 1780 N N . PRO A 1 227 ? -10.362 -13.702 11.033 1.00 94.00 227 PRO A N 1
ATOM 1781 C CA . PRO A 1 227 ? -10.261 -15.105 10.660 1.00 94.00 227 PRO A CA 1
ATOM 1782 C C . PRO A 1 227 ? -11.531 -15.576 9.945 1.00 94.00 227 PRO A C 1
ATOM 1784 O O . PRO A 1 227 ? -12.611 -14.999 10.090 1.00 94.00 227 PRO A O 1
ATOM 1787 N N . GLU A 1 228 ? -11.404 -16.662 9.189 1.00 91.81 228 GLU A N 1
ATOM 1788 C CA . GLU A 1 228 ? -12.549 -17.310 8.559 1.00 91.81 228 GLU A CA 1
ATOM 1789 C C . GLU A 1 228 ? -13.573 -17.779 9.603 1.00 91.81 228 GLU A C 1
ATOM 1791 O O . GLU A 1 228 ? -13.218 -18.310 10.655 1.00 91.81 228 GLU A O 1
ATOM 1796 N N . GLY A 1 229 ? -14.859 -17.566 9.313 1.00 91.62 229 GLY A N 1
ATOM 1797 C CA . GLY A 1 229 ? -15.958 -18.006 10.174 1.00 91.62 229 GLY A CA 1
ATOM 1798 C C . GLY A 1 229 ? -16.219 -17.142 11.413 1.00 91.62 229 GLY A C 1
ATOM 1799 O O . GLY A 1 229 ? -17.031 -17.544 12.243 1.00 91.62 229 GLY A O 1
ATOM 1800 N N . ALA A 1 230 ? -15.579 -15.974 11.554 1.00 94.38 230 ALA A N 1
ATOM 1801 C CA . ALA A 1 230 ? -15.930 -15.015 12.603 1.00 94.38 230 ALA A CA 1
ATOM 1802 C C . ALA A 1 230 ? -17.404 -14.577 12.483 1.00 94.38 230 ALA A C 1
ATOM 1804 O O . ALA A 1 230 ? -17.887 -14.281 11.389 1.00 94.38 230 ALA A O 1
ATOM 1805 N N . GLY A 1 231 ? -18.128 -14.516 13.606 1.00 95.38 231 GLY A N 1
ATOM 1806 C CA . GLY A 1 231 ? -19.542 -14.125 13.602 1.00 95.38 231 GLY A CA 1
ATOM 1807 C C . GLY A 1 231 ? -19.758 -12.615 13.575 1.00 95.38 231 GLY A C 1
ATOM 1808 O O . GLY A 1 231 ? -20.737 -12.145 12.991 1.00 95.38 231 GLY A O 1
ATOM 1809 N N . ASN A 1 232 ? -18.845 -11.842 14.168 1.00 97.00 232 ASN A N 1
ATOM 1810 C CA . ASN A 1 232 ? -18.965 -10.390 14.233 1.00 97.00 232 ASN A CA 1
ATOM 1811 C C . ASN A 1 232 ? -17.604 -9.682 14.255 1.00 97.00 232 ASN A C 1
ATOM 1813 O O . ASN A 1 232 ? -16.684 -10.130 14.938 1.00 97.00 232 ASN A O 1
ATOM 1817 N N . LEU A 1 233 ? -17.523 -8.546 13.559 1.00 98.19 233 LEU A N 1
ATOM 1818 C CA . LEU A 1 233 ? -16.489 -7.526 13.725 1.00 98.19 233 LEU A CA 1
ATOM 1819 C C . LEU A 1 233 ? -17.162 -6.216 14.155 1.00 98.19 233 LEU A C 1
ATOM 1821 O O . LEU A 1 233 ? -17.993 -5.681 13.421 1.00 98.19 233 LEU A O 1
ATOM 1825 N N . SER A 1 234 ? -16.761 -5.662 15.299 1.00 98.31 234 SER A N 1
ATOM 1826 C CA . SER A 1 234 ? -17.188 -4.331 15.748 1.00 98.31 234 SER A CA 1
ATOM 1827 C C . SER A 1 234 ? -15.997 -3.384 15.767 1.00 98.31 234 SER A C 1
ATOM 1829 O O . SER A 1 234 ? -14.967 -3.705 16.361 1.00 98.31 234 SER A O 1
ATOM 1831 N N . VAL A 1 235 ? -16.159 -2.207 15.161 1.00 98.50 235 VAL A N 1
ATOM 1832 C CA . VAL A 1 235 ? -15.166 -1.129 15.142 1.00 98.50 235 VAL A CA 1
ATOM 1833 C C . VAL A 1 235 ? -15.793 0.124 15.744 1.00 98.50 235 VAL A C 1
ATOM 1835 O O . VAL A 1 235 ? -16.763 0.658 15.207 1.00 98.50 235 VAL A O 1
ATOM 1838 N N . ASN A 1 236 ? -15.236 0.594 16.856 1.00 98.44 236 ASN A N 1
ATOM 1839 C CA . ASN A 1 236 ? -15.689 1.777 17.577 1.00 98.44 236 ASN A CA 1
ATOM 1840 C C . ASN A 1 236 ? -14.607 2.858 17.552 1.00 98.44 236 ASN A C 1
ATOM 1842 O O . ASN A 1 236 ? -13.436 2.582 17.802 1.00 98.44 236 ASN A O 1
ATOM 1846 N N . LEU A 1 237 ? -15.019 4.091 17.279 1.00 98.62 237 LEU A N 1
ATOM 1847 C CA . LEU A 1 237 ? -14.178 5.276 17.351 1.00 98.62 237 LEU A CA 1
ATOM 1848 C C . LEU A 1 237 ? -14.792 6.240 18.363 1.00 98.62 237 LEU A C 1
ATOM 1850 O O . LEU A 1 237 ? -15.865 6.790 18.114 1.00 98.62 237 LEU A O 1
ATOM 1854 N N . ALA A 1 238 ? -14.098 6.468 19.474 1.00 98.38 238 ALA A N 1
ATOM 1855 C CA . ALA A 1 238 ? -14.447 7.477 20.468 1.00 98.38 238 ALA A CA 1
ATOM 1856 C C . ALA A 1 238 ? -13.505 8.679 20.339 1.00 98.38 238 ALA A C 1
ATOM 1858 O O . ALA A 1 238 ? -12.290 8.504 20.300 1.00 98.38 238 ALA A O 1
ATOM 1859 N N . VAL A 1 239 ? -14.045 9.895 20.285 1.00 97.81 239 VAL A N 1
ATOM 1860 C CA . VAL A 1 239 ? -13.282 11.140 20.112 1.00 97.81 239 VAL A CA 1
ATOM 1861 C C . VAL A 1 239 ? -13.406 11.976 21.382 1.00 97.81 239 VAL A C 1
ATOM 1863 O O . VAL A 1 239 ? -14.488 12.449 21.724 1.00 97.81 239 VAL A O 1
ATOM 1866 N N . ALA A 1 240 ? -12.289 12.143 22.090 1.00 95.38 240 ALA A N 1
ATOM 1867 C CA . ALA A 1 240 ? -12.225 12.885 23.347 1.00 95.38 240 ALA A CA 1
ATOM 1868 C C . ALA A 1 240 ? -12.144 14.405 23.125 1.00 95.38 240 ALA A C 1
ATOM 1870 O O . ALA A 1 240 ? -12.764 15.167 23.865 1.00 95.38 240 ALA A O 1
ATOM 1871 N N . SER A 1 241 ? -11.404 14.837 22.098 1.00 94.50 241 SER A N 1
ATOM 1872 C CA . SER A 1 241 ? -11.318 16.231 21.637 1.00 94.50 241 SER A CA 1
ATOM 1873 C C . SER A 1 241 ? -11.193 16.275 20.118 1.00 94.50 241 SER A C 1
ATOM 1875 O O . SER A 1 241 ? -10.739 15.304 19.513 1.00 94.50 241 SER A O 1
ATOM 1877 N N . GLY A 1 242 ? -11.571 17.393 19.498 1.00 95.50 242 GLY A N 1
ATOM 1878 C CA . GLY A 1 242 ? -11.570 17.546 18.044 1.00 95.50 242 GLY A CA 1
ATOM 1879 C C . GLY A 1 242 ? -12.756 16.869 17.359 1.00 95.50 242 GLY A C 1
ATOM 1880 O O . GLY A 1 242 ? -13.861 16.804 17.904 1.00 95.50 242 GLY A O 1
ATOM 1881 N N . ARG A 1 243 ? -12.547 16.412 16.122 1.00 96.19 243 ARG A N 1
ATOM 1882 C CA . ARG A 1 243 ? -13.589 15.845 15.261 1.00 96.19 243 ARG A CA 1
ATOM 1883 C C . ARG A 1 243 ? -12.987 14.868 14.257 1.00 96.19 243 ARG A C 1
ATOM 1885 O O . ARG A 1 243 ? -12.269 15.279 13.345 1.00 96.19 243 ARG A O 1
ATOM 1892 N N . ALA A 1 244 ? -13.362 13.598 14.362 1.00 97.25 244 ALA A N 1
ATOM 1893 C CA . ALA A 1 244 ? -12.860 12.540 13.491 1.00 97.25 244 ALA A CA 1
ATOM 1894 C C . ALA A 1 244 ? -13.977 11.598 13.031 1.00 97.25 244 ALA A C 1
ATOM 1896 O O . ALA A 1 244 ? -15.062 11.555 13.608 1.00 97.25 244 ALA A O 1
ATOM 1897 N N . ARG A 1 245 ? -13.717 10.848 11.965 1.00 97.12 245 ARG A N 1
ATOM 1898 C CA . ARG A 1 245 ? -14.566 9.746 11.492 1.00 97.12 245 ARG A CA 1
ATOM 1899 C C . ARG A 1 245 ? -13.689 8.586 11.051 1.00 97.12 245 ARG A C 1
ATOM 1901 O O . ARG A 1 245 ? -12.491 8.770 10.840 1.00 97.12 245 ARG A O 1
ATOM 1908 N N . MET A 1 246 ? -14.292 7.422 10.854 1.00 98.00 246 MET A N 1
ATOM 1909 C CA . MET A 1 246 ? -13.600 6.269 10.294 1.00 98.00 246 MET A CA 1
ATOM 1910 C C . MET A 1 246 ? -14.150 5.881 8.928 1.00 98.00 246 MET A C 1
ATOM 1912 O O . MET A 1 246 ? -15.354 5.946 8.676 1.00 98.00 246 MET A O 1
ATOM 1916 N N . HIS A 1 247 ? -13.244 5.469 8.052 1.00 98.19 247 HIS A N 1
ATOM 1917 C CA . HIS A 1 247 ? -13.549 4.776 6.813 1.00 98.19 247 HIS A CA 1
ATOM 1918 C C . HIS A 1 247 ? -13.095 3.332 7.000 1.00 98.19 247 HIS A C 1
ATOM 1920 O O . HIS A 1 247 ? -11.939 3.098 7.343 1.00 98.19 247 HIS A O 1
ATOM 1926 N N . VAL A 1 248 ? -13.991 2.375 6.809 1.00 98.44 248 VAL A N 1
ATOM 1927 C CA . VAL A 1 248 ? -13.693 0.955 6.989 1.00 98.44 248 VAL A CA 1
ATOM 1928 C C . VAL A 1 248 ? -13.770 0.272 5.634 1.00 98.44 248 VAL A C 1
ATOM 1930 O O . VAL A 1 248 ? -14.781 0.379 4.947 1.00 98.44 248 VAL A O 1
ATOM 1933 N N . VAL A 1 249 ? -12.699 -0.409 5.243 1.00 98.25 249 VAL A N 1
ATOM 1934 C CA . VAL A 1 249 ? -12.551 -1.072 3.949 1.00 98.25 249 VAL A CA 1
ATOM 1935 C C . VAL A 1 249 ? -12.379 -2.571 4.171 1.00 98.25 249 VAL A C 1
ATOM 1937 O O . VAL A 1 249 ? -11.411 -3.031 4.784 1.00 98.25 249 VAL A O 1
ATOM 1940 N N . SER A 1 250 ? -13.323 -3.339 3.643 1.00 97.12 250 SER A N 1
ATOM 1941 C CA . SER A 1 250 ? -13.300 -4.806 3.654 1.00 97.12 250 SER A CA 1
ATOM 1942 C C . SER A 1 250 ? -12.132 -5.388 2.836 1.00 97.12 250 SER A C 1
ATOM 1944 O O . SER A 1 250 ? -11.511 -4.673 2.035 1.00 97.12 250 SER A O 1
ATOM 1946 N N . PRO A 1 251 ? -11.809 -6.683 3.006 1.00 95.75 251 PRO A N 1
ATOM 1947 C CA . PRO A 1 251 ? -10.813 -7.380 2.195 1.00 95.75 251 PRO A CA 1
ATOM 1948 C C . PRO A 1 251 ? -11.096 -7.280 0.688 1.00 95.75 251 PRO A C 1
ATOM 1950 O O . PRO A 1 251 ? -10.182 -6.965 -0.076 1.00 95.75 251 PRO A O 1
ATOM 1953 N N . SER A 1 252 ? -12.361 -7.401 0.273 1.00 93.31 252 SER A N 1
ATOM 1954 C CA . SER A 1 252 ? -12.801 -7.227 -1.121 1.00 93.31 252 SER A CA 1
ATOM 1955 C C . SER A 1 252 ? -12.836 -5.774 -1.622 1.00 93.31 252 SER A C 1
ATOM 1957 O O . SER A 1 252 ? -13.054 -5.536 -2.811 1.00 93.31 252 SER A O 1
ATOM 1959 N N . GLY A 1 253 ? -12.603 -4.785 -0.752 1.00 93.50 253 GLY A N 1
ATOM 1960 C CA . GLY A 1 253 ? -12.527 -3.367 -1.118 1.00 93.50 253 GLY A CA 1
ATOM 1961 C C . GLY A 1 253 ? -13.845 -2.593 -1.013 1.00 93.50 253 GLY A C 1
ATOM 1962 O O . GLY A 1 253 ? -13.873 -1.404 -1.331 1.00 93.50 253 GLY A O 1
ATOM 1963 N N . TRP A 1 254 ? -14.932 -3.213 -0.540 1.00 96.25 254 TRP A N 1
ATOM 1964 C CA . TRP A 1 254 ? -16.141 -2.472 -0.161 1.00 96.25 254 TRP A CA 1
ATOM 1965 C C . TRP A 1 254 ? -15.852 -1.541 1.021 1.00 96.25 254 TRP A C 1
ATOM 1967 O O . TRP A 1 254 ? -15.180 -1.953 1.971 1.00 96.25 254 TRP A O 1
ATOM 1977 N N . GLN A 1 255 ? -16.368 -0.312 0.955 1.00 97.00 255 GLN A N 1
ATOM 1978 C CA . GLN A 1 255 ? -16.086 0.754 1.911 1.00 97.00 255 GLN A CA 1
ATOM 1979 C C . GLN A 1 255 ? -17.358 1.230 2.624 1.00 97.00 255 GLN A C 1
ATOM 1981 O O . GLN A 1 255 ? -18.335 1.597 1.968 1.00 97.00 255 GLN A O 1
ATOM 1986 N N . ASP A 1 256 ? -17.279 1.326 3.952 1.00 97.62 256 ASP A N 1
ATOM 1987 C CA . ASP A 1 256 ? -18.235 2.025 4.813 1.00 97.62 256 ASP A CA 1
ATOM 1988 C C . ASP A 1 256 ? -17.601 3.290 5.403 1.00 97.62 256 ASP A C 1
ATOM 1990 O O . ASP A 1 256 ? -16.397 3.337 5.668 1.00 97.62 256 ASP A O 1
ATOM 1994 N N . ILE A 1 257 ? -18.397 4.333 5.616 1.00 97.12 257 ILE A N 1
ATOM 1995 C CA . ILE A 1 257 ? -17.930 5.602 6.179 1.00 97.12 257 ILE A CA 1
ATOM 1996 C C . ILE A 1 257 ? -18.850 5.979 7.329 1.00 97.12 257 ILE A C 1
ATOM 1998 O O . ILE A 1 257 ? -20.045 6.200 7.140 1.00 97.12 257 ILE A O 1
ATOM 2002 N N . SER A 1 258 ? -18.280 6.113 8.524 1.00 96.75 258 SER A N 1
ATOM 2003 C CA . SER A 1 258 ? -19.045 6.538 9.687 1.00 96.75 258 SER A CA 1
ATOM 2004 C C . SER A 1 258 ? -19.458 8.010 9.588 1.00 96.75 258 SER A C 1
ATOM 2006 O O . SER A 1 258 ? -18.838 8.832 8.902 1.00 96.75 258 SER A O 1
ATOM 2008 N N . ASN A 1 259 ? -20.449 8.388 10.394 1.00 94.94 259 ASN A N 1
ATOM 2009 C CA . ASN A 1 259 ? -20.624 9.790 10.764 1.00 94.94 259 ASN A CA 1
ATOM 2010 C C . ASN A 1 259 ? -19.372 10.319 11.491 1.00 94.94 259 ASN A C 1
ATOM 2012 O O . ASN A 1 259 ? -18.530 9.548 11.960 1.00 94.94 259 ASN A O 1
ATOM 2016 N N . TYR A 1 260 ? -19.256 11.642 11.593 1.00 94.75 260 TYR A N 1
ATOM 2017 C CA . TYR A 1 260 ? -18.257 12.258 12.465 1.00 94.75 260 TYR A CA 1
ATOM 2018 C C . TYR A 1 260 ? -18.632 12.078 13.937 1.00 94.75 260 TYR A C 1
ATOM 2020 O O . TYR A 1 260 ? -19.777 12.336 14.308 1.00 94.75 260 TYR A O 1
ATOM 2028 N N . ALA A 1 261 ? -17.641 11.708 14.743 1.00 96.06 261 ALA A N 1
ATOM 2029 C CA . ALA A 1 261 ? -17.663 11.750 16.197 1.00 96.06 261 ALA A CA 1
ATOM 2030 C C . ALA A 1 261 ? -16.918 12.991 16.720 1.00 96.06 261 ALA A C 1
ATOM 2032 O O . ALA A 1 261 ? -16.066 13.560 16.026 1.00 96.06 261 ALA A O 1
ATOM 2033 N N . GLY A 1 262 ? -17.217 13.387 17.957 1.00 94.19 262 GLY A N 1
ATOM 2034 C CA . GLY A 1 262 ? -16.593 14.538 18.617 1.00 94.19 262 GLY A CA 1
ATOM 2035 C C . GLY A 1 262 ? -17.382 15.826 18.395 1.00 94.19 262 GLY A C 1
ATOM 2036 O O . GLY A 1 262 ? -18.604 15.814 18.472 1.00 94.19 262 GLY A O 1
ATOM 2037 N N . GLN A 1 263 ? -16.701 16.946 18.152 1.00 90.69 263 GLN A N 1
ATOM 2038 C CA . GLN A 1 263 ? -17.339 18.260 18.015 1.00 90.69 263 GLN A CA 1
ATOM 2039 C C . GLN A 1 263 ? -18.037 18.466 16.659 1.00 90.69 263 GLN A C 1
ATOM 2041 O O . GLN A 1 263 ? -17.629 17.935 15.625 1.00 90.69 263 GLN A O 1
ATOM 2046 N N . GLY A 1 264 ? -19.061 19.323 16.626 1.00 83.12 264 GLY A N 1
ATOM 2047 C CA . GLY A 1 264 ? -19.719 19.754 15.393 1.00 83.12 264 GLY A CA 1
ATOM 2048 C C . GLY A 1 264 ? -20.791 20.823 15.618 1.00 83.12 264 GLY A C 1
ATOM 2049 O O . GLY A 1 264 ? -21.223 21.067 16.739 1.00 83.12 264 GLY A O 1
ATOM 2050 N N . ASN A 1 265 ? -21.265 21.440 14.529 1.00 68.62 265 ASN A N 1
ATOM 2051 C CA . ASN A 1 265 ? -22.269 22.524 14.566 1.00 68.62 265 ASN A CA 1
ATOM 2052 C C . ASN A 1 265 ? -23.681 22.068 14.991 1.00 68.62 265 ASN A C 1
ATOM 2054 O O . ASN A 1 265 ? -24.580 22.887 15.157 1.00 68.62 265 ASN A O 1
ATOM 2058 N N . THR A 1 266 ? -23.892 20.760 15.117 1.00 70.94 266 THR A N 1
ATOM 2059 C CA . THR A 1 266 ? -25.130 20.132 15.600 1.00 70.94 266 THR A CA 1
ATOM 2060 C C . THR A 1 266 ? -24.760 19.119 16.679 1.00 70.94 266 THR A C 1
ATOM 2062 O O . THR A 1 266 ? -23.588 18.751 16.791 1.00 70.94 266 THR A O 1
ATOM 2065 N N . GLN A 1 267 ? -25.734 18.682 17.484 1.00 67.38 267 GLN A N 1
ATOM 2066 C CA . GLN A 1 267 ? -25.494 17.683 18.525 1.00 67.38 267 GLN A CA 1
ATOM 2067 C C . GLN A 1 267 ? -24.877 16.428 17.893 1.00 67.38 267 GLN A C 1
ATOM 2069 O O . GLN A 1 267 ? -25.500 15.761 17.071 1.00 67.38 267 GLN A O 1
ATOM 2074 N N . THR A 1 268 ? -23.620 16.173 18.237 1.00 76.88 268 THR A N 1
ATOM 2075 C CA . THR A 1 268 ? -22.770 15.125 17.671 1.00 76.88 268 THR A CA 1
ATOM 2076 C C . THR A 1 268 ? -22.465 14.115 18.769 1.00 76.88 268 THR A C 1
ATOM 2078 O O . THR A 1 268 ? -22.320 14.481 19.936 1.00 76.88 268 THR A O 1
ATOM 2081 N N . ASP A 1 269 ? -22.463 12.831 18.416 1.00 90.19 269 ASP A N 1
ATOM 2082 C CA . ASP A 1 269 ? -22.118 11.761 19.351 1.00 90.19 269 ASP A CA 1
ATOM 2083 C C . ASP A 1 269 ? -20.594 11.792 19.586 1.00 90.19 269 ASP A C 1
ATOM 2085 O O . ASP A 1 269 ? -19.836 11.901 18.615 1.00 90.19 269 ASP A O 1
ATOM 2089 N N . PRO A 1 270 ? -20.098 11.726 20.837 1.00 93.81 270 PRO A N 1
ATOM 2090 C CA . PRO A 1 270 ? -18.664 11.592 21.094 1.00 93.81 270 PRO A CA 1
ATOM 2091 C C . PRO A 1 270 ? -18.072 10.284 20.552 1.00 93.81 270 PRO A C 1
ATOM 2093 O O . PRO A 1 270 ? -16.851 10.147 20.508 1.00 93.81 270 PRO A O 1
ATOM 2096 N N . GLN A 1 271 ? -18.895 9.321 20.137 1.00 96.50 271 GLN A N 1
ATOM 2097 C CA . GLN A 1 271 ? -18.440 8.066 19.557 1.00 96.50 271 GLN A CA 1
ATOM 2098 C C . GLN A 1 271 ? -19.282 7.628 18.358 1.00 96.50 271 GLN A C 1
ATOM 2100 O O . GLN A 1 271 ? -20.448 7.975 18.206 1.00 96.50 271 GLN A O 1
ATOM 2105 N N . VAL A 1 272 ? -18.688 6.798 17.509 1.00 97.25 272 VAL A N 1
ATOM 2106 C CA . VAL A 1 272 ? -19.380 6.095 16.427 1.00 97.25 272 VAL A CA 1
ATOM 2107 C C . VAL A 1 272 ? -18.975 4.631 16.435 1.00 97.25 272 VAL A C 1
ATOM 2109 O O . VAL A 1 272 ? -17.835 4.290 16.739 1.00 97.25 272 VAL A O 1
ATOM 2112 N N . ASN A 1 273 ? -19.917 3.751 16.106 1.00 97.88 273 ASN A N 1
ATOM 2113 C CA . ASN A 1 273 ? -19.686 2.313 16.052 1.00 97.88 273 ASN A CA 1
ATOM 2114 C C . ASN A 1 273 ? -20.206 1.752 14.729 1.00 97.88 273 ASN A C 1
ATOM 2116 O O . ASN A 1 273 ? -21.338 2.045 14.344 1.00 97.88 273 ASN A O 1
ATOM 2120 N N . LEU A 1 274 ? -19.394 0.932 14.069 1.00 98.12 274 LEU A N 1
ATOM 2121 C CA . LEU A 1 274 ? -19.779 0.147 12.901 1.00 98.12 274 LEU A CA 1
ATOM 2122 C C . LEU A 1 274 ? -19.652 -1.335 13.250 1.00 98.12 274 LEU A C 1
ATOM 2124 O O . LEU A 1 274 ? -18.661 -1.759 13.844 1.00 98.12 274 LEU A O 1
ATOM 2128 N N . VAL A 1 275 ? -20.676 -2.108 12.898 1.00 97.88 275 VAL A N 1
ATOM 2129 C CA . VAL A 1 275 ? -20.784 -3.528 13.237 1.00 97.88 275 VAL A CA 1
ATOM 2130 C C . VAL A 1 275 ? -21.053 -4.320 11.971 1.00 97.88 275 VAL A C 1
ATOM 2132 O O . VAL A 1 275 ? -22.016 -4.048 11.255 1.00 97.88 275 VAL A O 1
ATOM 2135 N N . TYR A 1 276 ? -20.232 -5.334 11.739 1.00 97.88 276 TYR A N 1
ATOM 2136 C CA . TYR A 1 276 ? -20.317 -6.225 10.594 1.00 97.88 276 TYR A CA 1
ATOM 2137 C C . TYR A 1 276 ? -20.647 -7.626 11.091 1.00 97.88 276 TYR A C 1
ATOM 2139 O O . TYR A 1 276 ? -19.861 -8.242 11.809 1.00 97.88 276 TYR A O 1
ATOM 2147 N N . ASN A 1 277 ? -21.828 -8.118 10.726 1.00 97.06 277 ASN A N 1
ATOM 2148 C CA . ASN A 1 277 ? -22.234 -9.492 11.004 1.00 97.06 277 ASN A CA 1
ATOM 2149 C C . ASN A 1 277 ? -21.713 -10.402 9.896 1.00 97.06 277 ASN A C 1
ATOM 2151 O O . ASN A 1 277 ? -21.872 -10.064 8.724 1.00 97.06 277 ASN A O 1
ATOM 2155 N N . LEU A 1 278 ? -21.146 -11.547 10.275 1.00 95.38 278 LEU A N 1
ATOM 2156 C CA . LEU A 1 278 ? -20.486 -12.489 9.368 1.00 95.38 278 LEU A CA 1
ATOM 2157 C C . LEU A 1 278 ? -19.488 -11.766 8.438 1.00 95.38 278 LEU A C 1
ATOM 2159 O O . LEU A 1 278 ? -19.655 -11.804 7.216 1.00 95.38 278 LEU A O 1
ATOM 2163 N N . PRO A 1 279 ? -18.504 -11.033 9.000 1.00 96.75 279 PRO A N 1
ATOM 2164 C CA . PRO A 1 279 ? -17.548 -10.270 8.207 1.00 96.75 279 PRO A CA 1
ATOM 2165 C C . PRO A 1 279 ? -16.746 -11.176 7.264 1.00 96.75 279 PRO A C 1
ATOM 2167 O O . PRO A 1 279 ? -16.426 -12.318 7.589 1.00 96.75 279 PRO A O 1
ATOM 2170 N N . GLU A 1 280 ? -16.378 -10.634 6.103 1.00 95.81 280 GLU A N 1
ATOM 2171 C CA . GLU A 1 280 ? -15.443 -11.277 5.178 1.00 95.81 280 GLU A CA 1
ATOM 2172 C C . GLU A 1 280 ? -14.113 -11.595 5.883 1.00 95.81 280 GLU A C 1
ATOM 2174 O O . GLU A 1 280 ? -13.556 -10.755 6.597 1.00 95.81 280 GLU A O 1
ATOM 2179 N N . ALA A 1 281 ? -13.599 -12.806 5.669 1.00 94.81 281 ALA A N 1
ATOM 2180 C CA . ALA A 1 281 ? -12.298 -13.218 6.174 1.00 94.81 281 ALA A CA 1
ATOM 2181 C C . ALA A 1 281 ? -11.178 -12.479 5.432 1.00 94.81 281 ALA A C 1
ATOM 2183 O O . ALA A 1 281 ? -11.230 -12.314 4.216 1.00 94.81 281 ALA A O 1
ATOM 2184 N N . GLY A 1 282 ? -10.145 -12.058 6.155 1.00 95.38 282 GLY A N 1
ATOM 2185 C CA . GLY A 1 282 ? -9.029 -11.316 5.580 1.00 95.38 282 GLY A CA 1
ATOM 2186 C C . GLY A 1 282 ? -8.667 -10.083 6.392 1.00 95.38 282 GLY A C 1
ATOM 2187 O O . GLY A 1 282 ? -9.184 -9.835 7.482 1.00 95.38 282 GLY A O 1
ATOM 2188 N N . THR A 1 283 ? -7.745 -9.293 5.860 1.00 97.31 283 THR A N 1
ATOM 2189 C CA . THR A 1 283 ? -7.319 -8.052 6.502 1.00 97.31 283 THR A CA 1
ATOM 2190 C C . THR A 1 283 ? -8.289 -6.924 6.174 1.00 97.31 283 THR A C 1
ATOM 2192 O O . THR A 1 283 ? -8.346 -6.457 5.040 1.00 97.31 283 THR A O 1
ATOM 2195 N N . TRP A 1 284 ? -9.004 -6.420 7.167 1.00 98.12 284 TRP A N 1
ATOM 2196 C CA . TRP A 1 284 ? -9.784 -5.192 7.072 1.00 98.12 284 TRP A CA 1
ATOM 2197 C C . TRP A 1 284 ? -8.894 -3.978 7.311 1.00 98.12 284 TRP A C 1
ATOM 2199 O O . TRP A 1 284 ? -7.939 -4.038 8.081 1.00 98.12 284 TRP A O 1
ATOM 2209 N N . GLU A 1 285 ? -9.211 -2.872 6.657 1.00 98.50 285 GLU A N 1
ATOM 2210 C CA . GLU A 1 285 ? -8.543 -1.592 6.859 1.00 98.50 285 GLU A CA 1
ATOM 2211 C C . GLU A 1 285 ? -9.510 -0.610 7.527 1.00 98.50 285 GLU A C 1
ATOM 2213 O O . GLU A 1 285 ? -10.656 -0.464 7.113 1.00 98.50 285 GLU A O 1
ATOM 2218 N N . VAL A 1 286 ? -9.044 0.074 8.565 1.00 98.56 286 VAL A N 1
ATOM 2219 C CA . VAL A 1 286 ? -9.768 1.126 9.276 1.00 98.56 286 VAL A CA 1
ATOM 2220 C C . VAL A 1 286 ? -8.925 2.390 9.206 1.00 98.56 286 VAL A C 1
ATOM 2222 O O . VAL A 1 286 ? -7.824 2.448 9.746 1.00 98.56 286 VAL A O 1
ATOM 2225 N N . ILE A 1 287 ? -9.442 3.413 8.539 1.00 98.38 287 ILE A N 1
ATOM 2226 C CA . ILE A 1 287 ? -8.780 4.702 8.361 1.00 98.38 287 ILE A CA 1
ATOM 2227 C C . ILE A 1 287 ? -9.479 5.693 9.277 1.00 98.38 287 ILE A C 1
ATOM 2229 O O . ILE A 1 287 ? -10.627 6.057 9.023 1.00 98.38 287 ILE A O 1
ATOM 2233 N N . VAL A 1 288 ? -8.800 6.143 10.328 1.00 98.50 288 VAL A N 1
ATOM 2234 C CA . VAL A 1 288 ? -9.290 7.254 11.147 1.00 98.50 288 VAL A CA 1
ATOM 2235 C C . VAL A 1 288 ? -8.822 8.545 10.500 1.00 98.50 288 VAL A C 1
ATOM 2237 O O . VAL A 1 288 ? -7.626 8.747 10.312 1.00 98.50 288 VAL A O 1
ATOM 2240 N N . TYR A 1 289 ? -9.769 9.403 10.138 1.00 96.94 289 TYR A N 1
ATOM 2241 C CA . TYR A 1 289 ? -9.526 10.684 9.487 1.00 96.94 289 TYR A CA 1
ATOM 2242 C C . TYR A 1 289 ? -9.988 11.826 10.395 1.00 96.94 289 TYR A C 1
ATOM 2244 O O . TYR A 1 289 ? -11.132 11.840 10.864 1.00 96.94 289 TYR A O 1
ATOM 2252 N N . SER A 1 290 ? -9.093 12.786 10.619 1.00 96.62 290 SER A N 1
ATOM 2253 C CA . SER A 1 290 ? -9.337 14.005 11.386 1.00 96.62 290 SER A CA 1
ATOM 2254 C C . SER A 1 290 ? -9.829 15.115 10.463 1.00 96.62 290 SER A C 1
ATOM 2256 O O . SER A 1 290 ? -9.248 15.355 9.406 1.00 96.62 290 SER A O 1
ATOM 2258 N N . SER A 1 291 ? -10.903 15.804 10.851 1.00 93.88 291 SER A N 1
ATOM 2259 C CA . SER A 1 291 ? -11.534 16.834 10.018 1.00 93.88 291 SER A CA 1
ATOM 2260 C C . SER A 1 291 ? -10.533 17.900 9.559 1.00 93.88 291 SER A C 1
ATOM 2262 O O . SER A 1 291 ? -9.764 18.427 10.357 1.00 93.88 291 SER A O 1
ATOM 2264 N N . ALA A 1 292 ? -10.573 18.313 8.294 1.00 91.44 292 ALA A N 1
ATOM 2265 C CA . ALA A 1 292 ? -9.792 19.469 7.841 1.00 91.44 292 ALA A CA 1
ATOM 2266 C C . ALA A 1 292 ? -10.255 20.797 8.468 1.00 91.44 292 ALA A C 1
ATOM 2268 O O . ALA A 1 292 ? -9.495 21.759 8.516 1.00 91.44 292 ALA A O 1
ATOM 2269 N N . SER A 1 293 ? -11.494 20.854 8.965 1.00 88.62 293 SER A N 1
ATOM 2270 C CA . SER A 1 293 ? -12.126 22.069 9.494 1.00 88.62 293 SER A CA 1
ATOM 2271 C C . SER A 1 293 ? -12.003 22.223 11.020 1.00 88.62 293 SER A C 1
ATOM 2273 O O . SER A 1 293 ? -12.879 22.830 11.637 1.00 88.62 293 SER A O 1
ATOM 2275 N N . LEU A 1 294 ? -10.995 21.622 11.668 1.00 91.06 294 LEU A N 1
ATOM 2276 C CA . LEU A 1 294 ? -10.854 21.702 13.135 1.00 91.06 294 LEU A CA 1
ATOM 2277 C C . LEU A 1 294 ? -10.709 23.139 13.642 1.00 91.06 294 LEU A C 1
ATOM 2279 O O . LEU A 1 294 ? -11.258 23.470 14.690 1.00 91.06 294 LEU A O 1
ATOM 2283 N N . SER A 1 295 ? -10.047 24.006 12.872 1.00 90.31 295 SER A N 1
ATOM 2284 C CA . SER A 1 295 ? -9.877 25.417 13.228 1.00 90.31 295 SER A CA 1
ATOM 2285 C C . SER A 1 295 ? -11.206 26.148 13.404 1.00 90.31 295 SER A C 1
ATOM 2287 O O . SER A 1 295 ? -11.318 27.006 14.276 1.00 90.31 295 SER A O 1
ATOM 2289 N N . ASP A 1 296 ? -12.228 25.781 12.624 1.00 87.56 296 ASP A N 1
ATOM 2290 C CA . ASP A 1 296 ? -13.572 26.364 12.726 1.00 87.56 296 ASP A CA 1
ATOM 2291 C C . ASP A 1 296 ? -14.265 25.968 14.039 1.00 87.56 296 ASP A C 1
ATOM 2293 O O . ASP A 1 296 ? -15.213 26.621 14.471 1.00 87.56 296 ASP A O 1
ATOM 2297 N N . LEU A 1 297 ? -13.777 24.903 14.680 1.00 87.69 297 LEU A N 1
ATOM 2298 C CA . LEU A 1 297 ? -14.234 24.381 15.965 1.00 87.69 297 LEU A CA 1
ATOM 2299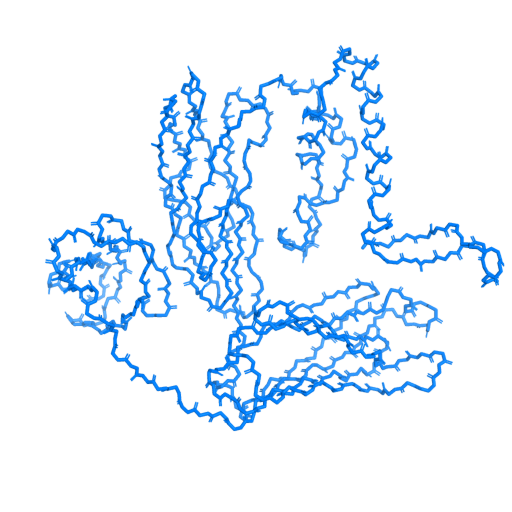 C C . LEU A 1 297 ? -13.329 24.828 17.127 1.00 87.69 297 LEU A C 1
ATOM 2301 O O . LEU A 1 297 ? -13.560 24.437 18.264 1.00 87.69 297 LEU A O 1
ATOM 2305 N N . GLY A 1 298 ? -12.304 25.649 16.867 1.00 90.62 298 GLY A N 1
ATOM 2306 C CA . GLY A 1 298 ? -11.336 26.069 17.885 1.00 90.62 298 GLY A CA 1
ATOM 2307 C C . GLY A 1 298 ? -10.349 24.973 18.305 1.00 90.62 298 GLY A C 1
ATOM 2308 O O . GLY A 1 298 ? -9.669 25.125 19.316 1.00 90.62 298 GLY A O 1
ATOM 2309 N N . GLU A 1 299 ? -10.249 23.896 17.526 1.00 92.19 299 GLU A N 1
ATOM 2310 C CA . GLU A 1 299 ? -9.386 22.746 17.791 1.00 92.19 299 GLU A CA 1
ATOM 2311 C C . GLU A 1 299 ? -8.202 22.724 16.816 1.00 92.19 299 GLU A C 1
ATOM 2313 O O . GLU A 1 299 ? -8.275 23.227 15.692 1.00 92.19 299 GLU A O 1
ATOM 2318 N N . SER A 1 300 ? -7.095 22.119 17.240 1.00 93.56 300 SER A N 1
ATOM 2319 C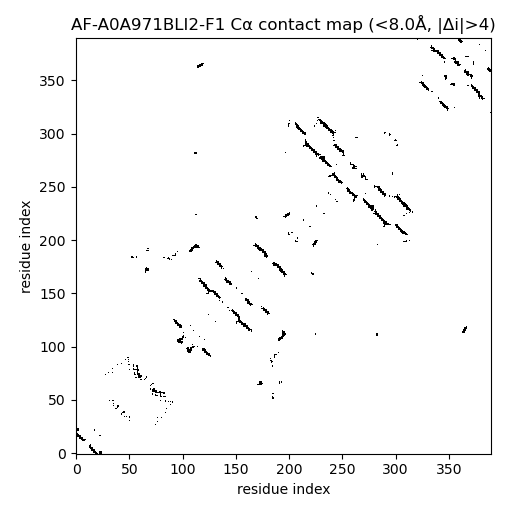 CA . SER A 1 300 ? -5.913 21.909 16.383 1.00 93.56 300 SER A CA 1
ATOM 2320 C C . SER A 1 300 ? -5.668 20.436 16.061 1.00 93.56 300 SER A C 1
ATOM 2322 O O . SER A 1 300 ? -5.056 20.124 15.037 1.00 93.56 300 SER A O 1
ATOM 2324 N N . GLU A 1 301 ? -6.195 19.536 16.892 1.00 97.25 301 GLU A N 1
ATOM 2325 C CA . GLU A 1 301 ? -6.025 18.092 16.778 1.00 97.25 301 GLU A CA 1
ATOM 2326 C C . GLU A 1 301 ? -7.306 17.356 17.185 1.00 97.25 301 GLU A C 1
ATOM 2328 O O . GLU A 1 301 ? -8.133 17.882 17.932 1.00 97.25 301 GLU A O 1
ATOM 2333 N N . SER A 1 302 ? -7.453 16.123 16.705 1.00 97.94 302 SER A N 1
ATOM 2334 C CA . SER A 1 302 ? -8.465 15.176 17.160 1.00 97.94 302 SER A CA 1
ATOM 2335 C C . SER A 1 302 ? -7.809 14.076 17.981 1.00 97.94 302 SER A C 1
ATOM 2337 O O . SER A 1 302 ? -7.043 13.281 17.439 1.00 97.94 302 SER A O 1
ATOM 2339 N N . GLN A 1 303 ? -8.149 14.005 19.266 1.00 98.00 303 GLN A N 1
ATOM 2340 C CA . GLN A 1 303 ? -7.715 12.938 20.167 1.00 98.00 303 GLN A CA 1
ATOM 2341 C C . GLN A 1 303 ? -8.781 11.853 20.198 1.00 98.00 303 GLN A C 1
ATOM 2343 O O . GLN A 1 303 ? -9.945 12.137 20.498 1.00 98.00 303 GLN A O 1
ATOM 2348 N N . TYR A 1 304 ? -8.400 10.616 19.901 1.00 98.31 304 TYR A N 1
ATOM 2349 C CA . TYR A 1 304 ? -9.351 9.517 19.790 1.00 98.31 304 TYR A CA 1
ATOM 2350 C C . TYR A 1 304 ? -8.821 8.210 20.361 1.00 98.31 304 TYR A C 1
ATOM 2352 O O . TYR A 1 304 ? -7.617 7.999 20.500 1.00 98.31 304 TYR A O 1
ATOM 2360 N N . THR A 1 305 ? -9.765 7.315 20.629 1.00 98.69 305 THR A N 1
ATOM 2361 C CA . THR A 1 305 ? -9.530 5.907 20.916 1.00 98.69 305 THR A CA 1
ATOM 2362 C C . THR A 1 305 ? -10.255 5.074 19.868 1.00 98.69 305 THR A C 1
ATOM 2364 O O . THR A 1 305 ? -11.473 5.179 19.713 1.00 98.69 305 THR A O 1
ATOM 2367 N N . LEU A 1 306 ? -9.501 4.247 19.148 1.00 98.62 306 LEU A N 1
ATOM 2368 C CA . LEU A 1 306 ? -10.014 3.242 18.228 1.00 98.62 306 LEU A CA 1
ATOM 2369 C C . LEU A 1 306 ? -10.068 1.891 18.940 1.00 98.62 306 LEU A C 1
ATOM 2371 O O . LEU A 1 306 ? -9.074 1.445 19.515 1.00 98.62 306 LEU A O 1
ATOM 2375 N N . GLN A 1 307 ? -11.211 1.220 18.856 1.00 98.50 307 GLN A N 1
ATOM 2376 C CA . GLN A 1 307 ? -11.383 -0.149 19.320 1.00 98.50 307 GLN A CA 1
ATOM 2377 C C . GLN A 1 307 ? -11.857 -1.033 18.174 1.00 98.50 307 GLN A C 1
ATOM 2379 O O . GLN A 1 307 ? -12.770 -0.666 17.437 1.00 98.50 307 GLN A O 1
ATOM 2384 N N . ALA A 1 308 ? -11.269 -2.218 18.053 1.00 98.25 308 ALA A N 1
ATOM 2385 C CA . ALA A 1 308 ? -11.750 -3.265 17.160 1.00 98.25 308 ALA A CA 1
ATOM 2386 C C . ALA A 1 308 ? -11.885 -4.562 17.953 1.00 98.25 308 ALA A C 1
ATOM 2388 O O . ALA A 1 308 ? -11.012 -4.886 18.756 1.00 98.25 308 ALA A O 1
ATOM 2389 N N . SER A 1 309 ? -12.974 -5.297 17.759 1.00 97.81 309 SER A N 1
ATOM 2390 C CA . SER A 1 309 ? -13.199 -6.559 18.467 1.00 97.81 309 SER A CA 1
ATOM 2391 C C . SER A 1 309 ? -13.885 -7.588 17.591 1.00 97.81 309 SER A C 1
ATOM 2393 O O . SER A 1 309 ? -14.705 -7.232 16.741 1.00 97.81 309 SER A O 1
ATOM 2395 N N . LEU A 1 310 ? -13.544 -8.852 17.826 1.00 97.12 310 LEU A N 1
ATOM 2396 C CA . LEU A 1 310 ? -14.207 -9.999 17.222 1.00 97.12 310 LEU A CA 1
ATOM 2397 C C . LEU A 1 310 ? -15.107 -10.698 18.237 1.00 97.12 310 LEU A C 1
ATOM 2399 O O . LEU A 1 310 ? -14.820 -10.716 19.434 1.00 97.12 310 LEU A O 1
ATOM 2403 N N . GLN A 1 311 ? -16.190 -11.292 17.744 1.00 94.31 311 GLN A N 1
ATOM 2404 C CA . GLN A 1 311 ? -17.021 -12.218 18.512 1.00 94.31 311 GLN A CA 1
ATOM 2405 C C . GLN A 1 311 ? -17.311 -13.473 17.688 1.00 94.31 311 GLN A C 1
ATOM 2407 O O . GLN A 1 311 ? -17.207 -13.472 16.457 1.00 94.31 311 GLN A O 1
ATOM 2412 N N . ASP A 1 312 ? -17.667 -14.547 18.395 1.00 91.69 312 ASP A N 1
ATOM 2413 C CA . ASP A 1 312 ? -17.991 -15.859 17.827 1.00 91.69 312 ASP A CA 1
ATOM 2414 C C . ASP A 1 312 ? -16.877 -16.447 16.942 1.00 91.69 312 ASP A C 1
ATOM 2416 O O . ASP A 1 312 ? -17.142 -17.146 15.964 1.00 91.69 312 ASP A O 1
ATOM 2420 N N . VAL A 1 313 ? -15.613 -16.175 17.288 1.00 88.19 313 VAL A N 1
ATOM 2421 C CA . VAL A 1 313 ? -14.447 -16.707 16.571 1.00 88.19 313 VAL A CA 1
ATOM 2422 C C . VAL A 1 313 ? -14.358 -18.217 16.767 1.00 88.19 313 VAL A C 1
ATOM 2424 O O . VAL A 1 313 ? -14.220 -18.708 17.890 1.00 88.19 313 VAL A O 1
ATOM 2427 N N . GLN A 1 314 ? -14.404 -18.950 15.658 1.00 82.44 314 GLN A N 1
ATOM 2428 C CA . GLN A 1 314 ? -14.157 -20.386 15.644 1.00 82.44 314 GLN A CA 1
ATOM 2429 C C . GLN A 1 314 ? -12.666 -20.667 15.422 1.00 82.44 314 GLN A C 1
ATOM 2431 O O . GLN A 1 314 ? -11.999 -19.916 14.707 1.00 82.44 314 GLN A O 1
ATOM 2436 N N . PRO A 1 315 ? -12.115 -21.749 15.999 1.00 76.62 315 PRO A N 1
ATOM 2437 C CA . PRO A 1 315 ? -10.767 -22.187 15.668 1.00 76.62 315 PRO A CA 1
ATOM 2438 C C . PRO A 1 315 ? -10.644 -22.467 14.168 1.00 76.62 315 PRO A C 1
ATOM 2440 O O . PRO A 1 315 ? -11.512 -23.122 13.587 1.00 76.62 315 PRO A O 1
ATOM 2443 N N . ALA A 1 316 ? -9.548 -22.016 13.556 1.00 74.88 316 ALA A N 1
ATOM 2444 C CA . ALA A 1 316 ? -9.267 -22.314 12.158 1.00 74.88 316 ALA A CA 1
ATOM 2445 C C . ALA A 1 316 ? -9.225 -23.835 11.933 1.00 74.88 316 ALA A C 1
ATOM 2447 O O . ALA A 1 316 ? -8.533 -24.568 12.649 1.00 74.88 316 ALA A O 1
ATOM 2448 N N . VAL A 1 317 ? -9.956 -24.315 10.927 1.00 75.62 317 VAL A N 1
ATOM 2449 C CA . VAL A 1 317 ? -9.912 -25.723 10.530 1.00 75.62 317 VAL A CA 1
ATOM 2450 C C . VAL A 1 317 ? -8.631 -25.946 9.735 1.00 75.62 317 VAL A C 1
ATOM 2452 O O . VAL A 1 317 ? -8.519 -25.536 8.583 1.00 75.62 317 VAL A O 1
ATOM 2455 N N . ILE A 1 318 ? -7.650 -26.602 10.353 1.00 73.62 318 ILE A N 1
ATOM 2456 C CA . ILE A 1 318 ? -6.405 -26.962 9.671 1.00 73.62 318 ILE A CA 1
ATOM 2457 C C . ILE A 1 318 ? -6.711 -28.103 8.700 1.00 73.62 318 ILE A C 1
ATOM 2459 O O . ILE A 1 318 ? -6.997 -29.228 9.115 1.00 73.62 318 ILE A O 1
ATOM 2463 N N . THR A 1 319 ? -6.642 -27.810 7.406 1.00 80.12 319 THR A N 1
ATOM 2464 C CA . THR A 1 319 ? -6.712 -28.814 6.344 1.00 80.12 319 THR A CA 1
ATOM 2465 C C . THR A 1 319 ? -5.305 -29.139 5.856 1.00 80.12 319 THR A C 1
ATOM 2467 O O . THR A 1 319 ? -4.430 -28.273 5.811 1.00 80.12 319 THR A O 1
ATOM 2470 N N . ALA A 1 320 ? -5.059 -30.412 5.543 1.00 78.56 320 ALA A N 1
ATOM 2471 C CA . ALA A 1 320 ? -3.814 -30.788 4.889 1.00 78.56 320 ALA A CA 1
ATOM 2472 C C . ALA A 1 320 ? -3.769 -30.132 3.496 1.00 78.56 320 ALA A C 1
ATOM 2474 O O . ALA A 1 320 ? -4.815 -30.078 2.839 1.00 78.56 320 ALA A O 1
ATOM 2475 N N . PRO A 1 321 ? -2.600 -29.643 3.045 1.00 80.69 321 PRO A N 1
ATOM 2476 C CA . PRO A 1 321 ? -2.473 -29.118 1.694 1.00 80.69 321 PRO A CA 1
ATOM 2477 C C . PRO A 1 321 ? -2.832 -30.200 0.666 1.00 80.69 321 PRO A C 1
ATOM 2479 O O . PRO A 1 321 ? -2.685 -31.396 0.932 1.00 80.69 321 PRO A O 1
ATOM 2482 N N . ASP A 1 322 ? -3.331 -29.776 -0.497 1.00 86.25 322 ASP A N 1
ATOM 2483 C CA . ASP A 1 322 ? -3.682 -30.693 -1.586 1.00 86.25 322 ASP A CA 1
ATOM 2484 C C . ASP A 1 322 ? -2.452 -31.481 -2.087 1.00 86.25 322 ASP A C 1
ATOM 2486 O O . ASP A 1 322 ? -1.309 -31.114 -1.832 1.00 86.25 322 ASP A O 1
ATOM 2490 N N . ASP A 1 323 ? -2.644 -32.560 -2.847 1.00 87.69 323 ASP A N 1
ATOM 2491 C CA . ASP A 1 323 ? -1.527 -33.371 -3.357 1.00 87.69 323 ASP A CA 1
ATOM 2492 C C . ASP A 1 323 ? -0.761 -32.690 -4.514 1.00 87.69 323 ASP A C 1
ATOM 2494 O O . ASP A 1 323 ? -0.203 -33.377 -5.364 1.00 87.69 323 ASP A O 1
ATOM 2498 N N . ARG A 1 324 ? -0.723 -31.355 -4.633 1.00 92.12 324 ARG A N 1
ATOM 2499 C CA . ARG A 1 324 ? -0.075 -30.657 -5.765 1.00 92.12 324 ARG A CA 1
ATOM 2500 C C . ARG A 1 324 ? 1.433 -30.892 -5.822 1.00 92.12 324 ARG A C 1
ATOM 2502 O O . ARG A 1 324 ? 1.975 -31.072 -6.918 1.00 92.12 324 ARG A O 1
ATOM 2509 N N . TYR A 1 325 ? 2.105 -30.936 -4.669 1.00 94.31 325 TYR A N 1
ATOM 2510 C CA . TYR A 1 325 ? 3.562 -31.044 -4.587 1.00 94.31 325 TYR A CA 1
ATOM 2511 C C . TYR A 1 325 ? 4.062 -32.254 -3.798 1.00 94.31 325 TYR A C 1
ATOM 2513 O O . TYR A 1 325 ? 3.615 -32.545 -2.695 1.00 94.31 325 TYR A O 1
ATOM 2521 N N . LEU A 1 326 ? 5.091 -32.911 -4.337 1.00 92.75 326 LEU A N 1
ATOM 2522 C CA . LEU A 1 326 ? 6.031 -33.716 -3.568 1.00 92.75 326 LEU A CA 1
ATOM 2523 C C . LEU A 1 326 ? 7.125 -32.804 -3.019 1.00 92.75 326 LEU A C 1
ATOM 2525 O O . LEU A 1 326 ? 7.833 -32.151 -3.790 1.00 92.75 326 LEU A O 1
ATOM 2529 N N . VAL A 1 327 ? 7.286 -32.803 -1.698 1.00 93.56 327 VAL A N 1
ATOM 2530 C CA . VAL A 1 327 ? 8.263 -31.967 -0.995 1.00 93.56 327 VAL A CA 1
ATOM 2531 C C . VAL A 1 327 ? 9.517 -32.779 -0.659 1.00 93.56 327 VAL A C 1
ATOM 2533 O O . VAL A 1 327 ? 9.448 -33.926 -0.221 1.00 93.56 327 VAL A O 1
ATOM 2536 N N . SER A 1 328 ? 10.687 -32.187 -0.876 1.00 92.81 328 SER A N 1
ATOM 2537 C CA . SER A 1 328 ? 12.007 -32.778 -0.620 1.00 92.81 328 SER A CA 1
ATOM 2538 C C . SER A 1 328 ? 12.948 -31.736 -0.016 1.00 92.81 328 SER A C 1
ATOM 2540 O O . SER A 1 328 ? 12.712 -30.546 -0.190 1.00 92.81 328 SER A O 1
ATOM 2542 N N . SER A 1 329 ? 14.015 -32.149 0.675 1.00 90.88 329 SER A N 1
ATOM 2543 C CA . SER A 1 329 ? 14.977 -31.218 1.282 1.00 90.88 329 SER A CA 1
ATOM 2544 C C . SER A 1 329 ? 16.439 -31.660 1.138 1.00 90.88 329 SER A C 1
ATOM 2546 O O . SER A 1 329 ? 16.756 -32.856 1.140 1.00 90.88 329 SER A O 1
ATOM 2548 N N . LEU A 1 330 ? 17.341 -30.681 1.005 1.00 88.06 330 LEU A N 1
ATOM 2549 C CA . LEU A 1 330 ? 18.802 -30.831 0.968 1.00 88.06 330 LEU A CA 1
ATOM 2550 C C . LEU A 1 330 ? 19.479 -29.639 1.680 1.00 88.06 330 LEU A C 1
ATOM 2552 O O . LEU A 1 330 ? 19.037 -28.521 1.459 1.00 88.06 330 LEU A O 1
ATOM 2556 N N . PRO A 1 331 ? 20.571 -29.810 2.452 1.00 80.38 331 PRO A N 1
ATOM 2557 C CA . PRO A 1 331 ? 21.161 -31.078 2.861 1.00 80.38 331 PRO A CA 1
ATOM 2558 C C . PRO A 1 331 ? 20.271 -31.792 3.887 1.00 80.38 331 PRO A C 1
ATOM 2560 O O . PRO A 1 331 ? 19.495 -31.170 4.602 1.00 80.38 331 PRO A O 1
ATOM 2563 N N . ARG A 1 332 ? 20.401 -33.120 3.977 1.00 75.31 332 ARG A N 1
ATOM 2564 C CA . ARG A 1 332 ? 19.641 -33.934 4.946 1.00 75.31 332 ARG A CA 1
ATOM 2565 C C . ARG A 1 332 ? 20.180 -33.856 6.376 1.00 75.31 332 ARG A C 1
ATOM 2567 O O . ARG A 1 332 ? 19.535 -34.356 7.286 1.00 75.31 332 ARG A O 1
ATOM 2574 N N . ILE A 1 333 ? 21.376 -33.297 6.553 1.00 82.94 333 ILE A N 1
ATOM 2575 C CA . ILE A 1 333 ? 22.053 -33.171 7.844 1.00 82.94 333 ILE A CA 1
ATOM 2576 C C . ILE A 1 333 ? 22.247 -31.687 8.115 1.00 82.94 333 ILE A C 1
ATOM 2578 O O . ILE A 1 333 ? 22.821 -30.981 7.283 1.00 82.94 333 ILE A O 1
ATOM 2582 N N . LEU A 1 334 ? 21.784 -31.247 9.281 1.00 87.50 334 LEU A N 1
ATOM 2583 C CA . LEU A 1 334 ? 21.904 -29.876 9.749 1.00 87.50 334 LEU A CA 1
ATOM 2584 C C . LEU A 1 334 ? 23.010 -29.758 10.794 1.00 87.50 334 LEU A C 1
ATOM 2586 O O . LEU A 1 334 ? 23.291 -30.702 11.530 1.00 87.50 334 LEU A O 1
ATOM 2590 N N . ARG A 1 335 ? 23.639 -28.584 10.854 1.00 89.62 335 ARG A N 1
ATOM 2591 C CA . ARG A 1 335 ? 24.644 -28.237 11.863 1.00 89.62 335 ARG A CA 1
ATOM 2592 C C . ARG A 1 335 ? 24.037 -27.279 12.886 1.00 89.62 335 ARG A C 1
ATOM 2594 O O . ARG A 1 335 ? 23.835 -26.112 12.544 1.00 89.62 335 ARG A O 1
ATOM 2601 N N . PRO A 1 336 ? 23.726 -27.740 14.107 1.00 90.69 336 PRO A N 1
ATOM 2602 C CA . PRO A 1 336 ? 23.150 -26.884 15.136 1.00 90.69 336 PRO A CA 1
ATOM 2603 C C . PRO A 1 336 ? 24.052 -25.687 15.455 1.00 90.69 336 PRO A C 1
ATOM 2605 O O . PRO A 1 336 ? 25.269 -25.833 15.542 1.00 90.69 336 PRO A O 1
ATOM 2608 N N . GLY A 1 337 ? 23.459 -24.506 15.629 1.00 90.31 337 GLY A N 1
ATOM 2609 C CA . GLY A 1 337 ? 24.173 -23.265 15.954 1.00 90.31 337 GLY A CA 1
ATOM 2610 C C . GLY A 1 337 ? 24.944 -22.620 14.792 1.00 90.31 337 GLY A C 1
ATOM 2611 O O . GLY A 1 337 ? 25.454 -21.514 14.952 1.00 90.31 337 GLY A O 1
ATOM 2612 N N . GLU A 1 338 ? 25.000 -23.256 13.618 1.00 90.69 338 GLU A N 1
ATOM 2613 C CA . GLU A 1 338 ? 25.609 -22.700 12.405 1.00 90.69 338 GLU A CA 1
ATOM 2614 C C . GLU A 1 338 ? 24.540 -22.275 11.391 1.00 90.69 338 GLU A C 1
ATOM 2616 O O . GLU A 1 338 ? 23.424 -22.800 11.361 1.00 90.69 338 GLU A O 1
ATOM 2621 N N . LYS A 1 339 ? 24.893 -21.344 10.497 1.00 90.56 339 LYS A N 1
ATOM 2622 C CA . LYS A 1 339 ? 24.038 -21.016 9.355 1.00 90.56 339 LYS A CA 1
ATOM 2623 C C . LYS A 1 339 ? 24.007 -22.201 8.391 1.00 90.56 339 LYS A C 1
ATOM 2625 O O . LYS A 1 339 ? 25.016 -22.548 7.783 1.00 90.56 339 LYS A O 1
ATOM 2630 N N . ASN A 1 340 ? 22.831 -22.789 8.227 1.00 90.56 340 ASN A N 1
ATOM 2631 C CA . ASN A 1 340 ? 22.545 -23.825 7.246 1.00 90.56 340 ASN A CA 1
ATOM 2632 C C . ASN A 1 340 ? 21.749 -23.212 6.089 1.00 90.56 340 ASN A C 1
ATOM 2634 O O . ASN A 1 340 ? 20.910 -22.337 6.295 1.00 90.56 340 ASN A O 1
ATOM 2638 N N . LEU A 1 341 ? 22.013 -23.676 4.870 1.00 90.81 341 LEU A N 1
ATOM 2639 C CA . LEU A 1 341 ? 21.225 -23.341 3.686 1.00 90.81 341 LEU A CA 1
ATOM 2640 C C . LEU A 1 341 ? 20.484 -24.596 3.242 1.00 90.81 341 LEU A C 1
ATOM 2642 O O . LEU A 1 341 ? 21.110 -25.540 2.763 1.00 90.81 341 LEU A O 1
ATOM 2646 N N . ILE A 1 342 ? 19.166 -24.602 3.421 1.00 92.25 342 ILE A N 1
ATOM 2647 C CA . ILE A 1 342 ? 18.308 -25.729 3.061 1.00 92.25 342 ILE A CA 1
ATOM 2648 C C . ILE A 1 342 ? 17.582 -25.402 1.768 1.00 92.25 342 ILE A C 1
ATOM 2650 O O . ILE A 1 342 ? 16.825 -24.445 1.691 1.00 92.25 342 ILE A O 1
ATOM 2654 N N . SER A 1 343 ? 17.796 -26.213 0.745 1.00 93.44 343 SER A N 1
ATOM 2655 C CA . SER A 1 343 ? 16.966 -26.238 -0.452 1.00 93.44 343 SER A CA 1
ATOM 2656 C C . SER A 1 343 ? 15.766 -27.140 -0.205 1.00 93.44 343 SER A C 1
ATOM 2658 O O . SER A 1 343 ? 15.940 -28.336 0.033 1.00 93.44 343 SER A O 1
ATOM 2660 N N . ILE A 1 344 ? 14.563 -26.582 -0.277 1.00 95.25 344 ILE A N 1
ATOM 2661 C CA . ILE A 1 344 ? 13.312 -27.337 -0.283 1.00 95.25 344 ILE A CA 1
ATOM 2662 C C . ILE A 1 344 ? 12.825 -27.425 -1.722 1.00 95.25 344 ILE A C 1
ATOM 2664 O O . ILE A 1 344 ? 12.562 -26.403 -2.351 1.00 95.25 344 ILE A O 1
ATOM 2668 N N . GLY A 1 345 ? 12.750 -28.643 -2.250 1.00 95.75 345 GLY A N 1
ATOM 2669 C CA . GLY A 1 345 ? 12.267 -28.923 -3.595 1.00 95.75 345 GLY A CA 1
ATOM 2670 C C . GLY A 1 345 ? 10.787 -29.281 -3.585 1.00 95.75 345 GLY A C 1
ATOM 2671 O O . GLY A 1 345 ? 10.394 -30.209 -2.881 1.00 95.75 345 GLY A O 1
ATOM 2672 N N . PHE A 1 346 ? 10.013 -28.576 -4.398 1.00 96.12 346 PHE A N 1
ATOM 2673 C CA . PHE A 1 346 ? 8.599 -28.765 -4.678 1.00 96.12 346 PHE A CA 1
ATOM 2674 C C . PHE A 1 346 ? 8.455 -29.279 -6.110 1.00 96.12 346 PHE A C 1
ATOM 2676 O O . PHE A 1 346 ? 8.756 -28.575 -7.077 1.00 96.12 346 PHE A O 1
ATOM 2683 N N . TRP A 1 347 ? 8.003 -30.521 -6.251 1.00 95.81 347 TRP A N 1
ATOM 2684 C CA . TRP A 1 347 ? 7.859 -31.196 -7.542 1.00 95.81 347 TRP A CA 1
ATOM 2685 C C . TRP A 1 347 ? 6.396 -31.506 -7.787 1.00 95.81 347 TRP A C 1
ATOM 2687 O O . TRP A 1 347 ? 5.738 -32.028 -6.891 1.00 95.81 347 TRP A O 1
ATOM 2697 N N . ASN A 1 348 ? 5.879 -31.238 -8.983 1.00 94.94 348 ASN A N 1
ATOM 2698 C CA . ASN A 1 348 ? 4.503 -31.595 -9.310 1.00 94.94 348 ASN A CA 1
ATOM 2699 C C . ASN A 1 348 ? 4.280 -33.097 -9.055 1.00 94.94 348 ASN A C 1
ATOM 2701 O O . ASN A 1 348 ? 5.040 -33.945 -9.537 1.00 94.94 348 ASN A O 1
ATOM 2705 N N . SER A 1 349 ? 3.256 -33.436 -8.276 1.00 92.88 349 SER A N 1
ATOM 2706 C CA . SER A 1 349 ? 3.043 -34.811 -7.819 1.00 92.88 349 SER A CA 1
ATOM 2707 C C . SER A 1 349 ? 2.712 -35.791 -8.940 1.00 92.88 349 SER A C 1
ATOM 2709 O O . SER A 1 349 ? 2.988 -36.984 -8.797 1.00 92.88 349 SER A O 1
ATOM 2711 N N . VAL A 1 350 ? 2.197 -35.308 -10.069 1.00 92.94 350 VAL A N 1
ATOM 2712 C CA . VAL A 1 350 ? 1.822 -36.122 -11.224 1.00 92.94 350 VAL A CA 1
ATOM 2713 C C . VAL A 1 350 ? 2.960 -36.154 -12.239 1.00 92.94 350 VAL A C 1
ATOM 2715 O O . VAL A 1 350 ? 3.487 -37.223 -12.541 1.00 92.94 350 VAL A O 1
ATOM 2718 N N . THR A 1 351 ? 3.380 -34.991 -12.741 1.00 95.12 351 THR A N 1
ATOM 2719 C CA . THR A 1 351 ? 4.356 -34.886 -13.841 1.00 95.12 351 THR A CA 1
ATOM 2720 C C . THR A 1 351 ? 5.803 -35.050 -13.382 1.00 95.12 351 THR A C 1
ATOM 2722 O O . THR A 1 351 ? 6.676 -35.286 -14.214 1.00 95.12 351 THR A O 1
ATOM 2725 N N . LYS A 1 352 ? 6.074 -34.914 -12.075 1.00 94.12 352 LYS A N 1
ATOM 2726 C CA . LYS A 1 352 ? 7.421 -34.888 -11.472 1.00 94.12 352 LYS A CA 1
ATOM 2727 C C . LYS A 1 352 ? 8.323 -33.765 -11.997 1.00 94.12 352 LYS A C 1
ATOM 2729 O O . LYS A 1 352 ? 9.525 -33.777 -11.743 1.00 94.12 352 LYS A O 1
ATOM 2734 N N . THR A 1 353 ? 7.762 -32.795 -12.715 1.00 95.31 353 THR A N 1
ATOM 2735 C CA . THR A 1 353 ? 8.475 -31.585 -13.134 1.00 95.31 353 THR A CA 1
ATOM 2736 C C . THR A 1 353 ? 8.609 -30.617 -11.961 1.00 95.31 353 THR A C 1
ATOM 2738 O O . THR A 1 353 ? 7.923 -30.759 -10.945 1.00 95.31 353 THR A O 1
ATOM 2741 N N . SER A 1 354 ? 9.489 -29.624 -12.094 1.00 94.88 354 SER A N 1
ATOM 2742 C CA . SER A 1 354 ? 9.598 -28.522 -11.135 1.00 94.88 354 SER A CA 1
ATOM 2743 C C . SER A 1 354 ? 8.237 -27.874 -10.872 1.00 94.88 354 SER A C 1
ATOM 2745 O O . SER A 1 354 ? 7.467 -27.653 -11.807 1.00 94.88 354 SER A O 1
ATOM 2747 N N . GLY A 1 355 ? 7.950 -27.591 -9.603 1.00 92.56 355 GLY A N 1
ATOM 2748 C CA . GLY A 1 355 ? 6.803 -26.785 -9.206 1.00 92.56 355 GLY A CA 1
ATOM 2749 C C . GLY A 1 355 ? 6.961 -25.319 -9.607 1.00 92.56 355 GLY A C 1
ATOM 2750 O O . GLY A 1 355 ? 8.077 -24.820 -9.777 1.00 92.56 355 GLY A O 1
ATOM 2751 N N . GLU A 1 356 ? 5.831 -24.631 -9.735 1.00 90.81 356 GLU A N 1
ATOM 2752 C CA . GLU A 1 356 ? 5.746 -23.223 -10.130 1.00 90.81 356 GLU A CA 1
ATOM 2753 C C . GLU A 1 356 ? 4.790 -22.458 -9.204 1.00 90.81 356 GLU A C 1
ATOM 2755 O O . GLU A 1 356 ? 3.936 -23.043 -8.544 1.00 90.81 356 GLU A O 1
ATOM 2760 N N . GLY A 1 357 ? 4.906 -21.134 -9.154 1.00 90.88 357 GLY A N 1
ATOM 2761 C CA . GLY A 1 357 ? 4.056 -20.302 -8.300 1.00 90.88 357 GLY A CA 1
ATOM 2762 C C . GLY A 1 357 ? 4.642 -20.117 -6.905 1.00 90.88 357 GLY A C 1
ATOM 2763 O O . GLY A 1 357 ? 5.859 -20.036 -6.758 1.00 90.88 357 GLY A O 1
ATOM 2764 N N . VAL A 1 358 ? 3.783 -20.000 -5.897 1.00 93.44 358 VAL A N 1
ATOM 2765 C CA . VAL A 1 358 ? 4.176 -19.626 -4.533 1.00 93.44 358 VAL A CA 1
ATOM 2766 C C . VAL A 1 358 ? 3.851 -20.716 -3.523 1.00 93.44 358 VAL A C 1
ATOM 2768 O O . VAL A 1 358 ? 2.947 -21.523 -3.729 1.00 93.44 358 VAL A O 1
ATOM 2771 N N . VAL A 1 359 ? 4.602 -20.721 -2.429 1.00 94.75 359 VAL A N 1
ATOM 2772 C CA . VAL A 1 359 ? 4.387 -21.577 -1.262 1.00 94.75 359 VAL A CA 1
ATOM 2773 C C . VAL A 1 359 ? 4.555 -20.749 0.005 1.00 94.75 359 VAL A C 1
ATOM 2775 O O . VAL A 1 359 ? 5.279 -19.752 0.019 1.00 94.75 359 VAL A O 1
ATOM 2778 N N . MET A 1 360 ? 3.914 -21.179 1.080 1.00 94.06 360 MET A N 1
ATOM 2779 C CA . MET A 1 360 ? 4.081 -20.626 2.414 1.00 94.06 360 MET A CA 1
ATOM 2780 C C . MET A 1 360 ? 4.983 -21.545 3.228 1.00 94.06 360 MET A C 1
ATOM 2782 O O . MET A 1 360 ? 4.773 -22.757 3.257 1.00 94.06 360 MET A O 1
ATOM 2786 N N . ILE A 1 361 ? 5.977 -20.973 3.902 1.00 94.12 361 ILE A N 1
ATOM 2787 C CA . ILE A 1 361 ? 6.851 -21.684 4.835 1.00 94.12 361 ILE A CA 1
ATOM 2788 C C . ILE A 1 361 ? 6.923 -20.853 6.112 1.00 94.12 361 ILE A C 1
ATOM 2790 O O . ILE A 1 361 ? 7.297 -19.682 6.069 1.00 94.12 361 ILE A O 1
ATOM 2794 N N . ASP A 1 362 ? 6.493 -21.443 7.227 1.00 91.88 362 ASP A N 1
ATOM 2795 C CA . ASP A 1 362 ? 6.399 -20.803 8.546 1.00 91.88 362 ASP A CA 1
ATOM 2796 C C . ASP A 1 362 ? 5.684 -19.440 8.506 1.00 91.88 362 ASP A C 1
ATOM 2798 O O . ASP A 1 362 ? 6.100 -18.458 9.119 1.00 91.88 362 ASP A O 1
ATOM 2802 N N . GLY A 1 363 ? 4.588 -19.378 7.742 1.00 89.62 363 GLY A N 1
ATOM 2803 C CA . GLY A 1 363 ? 3.752 -18.182 7.613 1.00 89.62 363 GLY A CA 1
ATOM 2804 C C . GLY A 1 363 ? 4.291 -17.110 6.662 1.00 89.62 363 GLY A C 1
ATOM 2805 O O . GLY A 1 363 ? 3.646 -16.072 6.522 1.00 89.62 363 GLY A O 1
ATOM 2806 N N . LYS A 1 364 ? 5.415 -17.349 5.972 1.00 94.25 364 LYS A N 1
ATOM 2807 C CA . LYS A 1 364 ? 5.963 -16.429 4.963 1.00 94.25 364 LYS A CA 1
ATOM 2808 C C . LYS A 1 364 ? 5.864 -16.985 3.548 1.00 94.25 364 LYS A C 1
ATOM 2810 O O . LYS A 1 364 ? 6.064 -18.177 3.334 1.00 94.25 364 LYS A O 1
ATOM 2815 N N . MET A 1 365 ? 5.592 -16.112 2.582 1.00 95.94 365 MET A N 1
ATOM 2816 C CA . MET A 1 365 ? 5.468 -16.467 1.170 1.00 95.94 365 MET A CA 1
ATOM 2817 C C . MET A 1 365 ? 6.832 -16.513 0.473 1.00 95.94 365 MET A C 1
ATOM 2819 O O . MET A 1 365 ? 7.630 -15.578 0.573 1.00 95.94 365 MET A O 1
ATOM 2823 N N . TYR A 1 366 ? 7.046 -17.567 -0.308 1.00 96.00 366 TYR A N 1
ATOM 2824 C CA . TYR A 1 366 ? 8.185 -17.751 -1.200 1.00 96.00 366 TYR A CA 1
ATOM 2825 C C . TYR A 1 366 ? 7.695 -18.063 -2.617 1.00 96.00 366 TYR A C 1
ATOM 2827 O O . TYR A 1 366 ? 6.883 -18.969 -2.805 1.00 96.00 366 TYR A O 1
ATOM 2835 N N . GLU A 1 367 ? 8.211 -17.360 -3.627 1.00 94.62 367 GLU A N 1
ATOM 2836 C CA . GLU A 1 367 ? 8.028 -17.752 -5.032 1.00 94.62 367 GLU A CA 1
ATOM 2837 C C . GLU A 1 367 ? 9.038 -18.843 -5.422 1.00 94.62 367 GLU A C 1
ATOM 2839 O O . GLU A 1 367 ? 10.245 -18.705 -5.217 1.00 94.62 367 GLU A O 1
ATOM 2844 N N . LEU A 1 368 ? 8.543 -19.950 -5.982 1.00 93.50 368 LEU A N 1
ATOM 2845 C CA . LEU A 1 368 ? 9.352 -21.093 -6.390 1.00 93.50 368 LEU A CA 1
ATOM 2846 C C . LEU A 1 368 ? 10.270 -20.728 -7.556 1.00 93.50 368 LEU A C 1
ATOM 2848 O O . LEU A 1 368 ? 9.828 -20.251 -8.603 1.00 93.50 368 LEU A O 1
ATOM 2852 N N . ARG A 1 369 ? 11.554 -21.076 -7.430 1.00 89.62 369 ARG A N 1
ATOM 2853 C CA . ARG A 1 369 ? 12.537 -20.941 -8.507 1.00 89.62 369 ARG A CA 1
ATOM 2854 C C . ARG A 1 369 ? 12.999 -22.312 -8.969 1.00 89.62 369 ARG A C 1
ATOM 2856 O O . ARG A 1 369 ? 13.705 -23.010 -8.246 1.00 89.62 369 ARG A O 1
ATOM 2863 N N . ASN A 1 370 ? 12.618 -22.694 -10.188 1.00 89.81 370 ASN A N 1
ATOM 2864 C CA . ASN A 1 370 ? 12.863 -24.038 -10.727 1.00 89.81 370 ASN A CA 1
ATOM 2865 C C . ASN A 1 370 ? 12.358 -25.146 -9.781 1.00 89.81 370 ASN A C 1
ATOM 2867 O O . ASN A 1 370 ? 12.992 -26.193 -9.643 1.00 89.81 370 ASN A O 1
ATOM 2871 N N . GLY A 1 371 ? 11.222 -24.905 -9.116 1.00 93.12 371 GLY A N 1
ATOM 2872 C CA . GLY A 1 371 ? 10.647 -25.820 -8.131 1.00 93.12 371 GLY A CA 1
ATOM 2873 C C . GLY A 1 371 ? 11.389 -25.857 -6.800 1.00 93.12 371 GLY A C 1
ATOM 2874 O O . GLY A 1 371 ? 11.282 -26.849 -6.096 1.00 93.12 371 GLY A O 1
ATOM 2875 N N . MET A 1 372 ? 12.174 -24.838 -6.446 1.00 93.94 372 MET A N 1
ATOM 2876 C CA . MET A 1 372 ? 12.931 -24.828 -5.193 1.00 93.94 372 MET A CA 1
ATOM 2877 C C . MET A 1 372 ? 12.781 -23.518 -4.423 1.00 93.94 372 MET A C 1
ATOM 2879 O O . MET A 1 372 ? 12.660 -22.449 -5.021 1.00 93.94 372 MET A O 1
ATOM 2883 N N . VAL A 1 373 ? 12.875 -23.626 -3.098 1.00 94.38 373 VAL A N 1
ATOM 2884 C CA . VAL A 1 373 ? 13.075 -22.516 -2.158 1.00 94.38 373 VAL A CA 1
ATOM 2885 C C . VAL A 1 373 ? 14.385 -22.742 -1.415 1.00 94.38 373 VAL A C 1
ATOM 2887 O O . VAL A 1 373 ? 14.641 -23.847 -0.938 1.00 94.38 373 VAL A O 1
ATOM 2890 N N . LEU A 1 374 ? 15.214 -21.705 -1.302 1.00 91.50 374 LEU A N 1
ATOM 2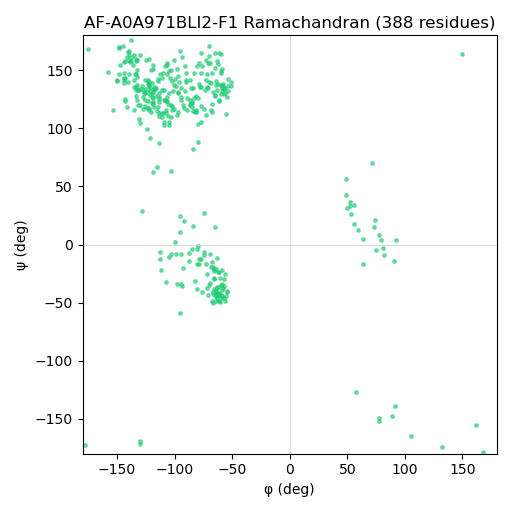891 C CA . LEU A 1 374 ? 16.441 -21.743 -0.511 1.00 91.50 374 LEU A CA 1
ATOM 2892 C C . LEU A 1 374 ? 16.221 -21.011 0.816 1.00 91.50 374 LEU A C 1
ATOM 2894 O O . LEU A 1 374 ? 16.018 -19.802 0.832 1.00 91.50 374 LEU A O 1
ATOM 2898 N N . LEU A 1 375 ? 16.297 -21.742 1.923 1.00 91.31 375 LEU A N 1
ATOM 2899 C CA . LEU A 1 375 ? 16.062 -21.235 3.268 1.00 91.31 375 LEU A CA 1
ATOM 2900 C C . LEU A 1 375 ? 17.372 -21.131 4.055 1.00 91.31 375 LEU A C 1
ATOM 2902 O O . LEU A 1 375 ? 17.978 -22.160 4.376 1.00 91.31 375 LEU A O 1
ATOM 2906 N N . PRO A 1 376 ? 17.824 -19.914 4.398 1.00 89.25 376 PRO A N 1
ATOM 2907 C CA . PRO A 1 376 ? 18.863 -19.731 5.396 1.00 89.25 376 PRO A CA 1
ATOM 2908 C C . PRO A 1 376 ? 18.263 -19.911 6.794 1.00 89.25 376 PRO A C 1
ATOM 2910 O O . PRO A 1 376 ? 17.389 -19.150 7.194 1.00 89.25 376 PRO A O 1
ATOM 2913 N N . ILE A 1 377 ? 18.755 -20.884 7.559 1.00 89.25 377 ILE A N 1
ATOM 2914 C CA . ILE A 1 377 ? 18.307 -21.116 8.937 1.00 89.25 377 ILE A CA 1
ATOM 2915 C C . ILE A 1 377 ? 19.486 -21.325 9.889 1.00 89.25 377 ILE A C 1
ATOM 2917 O O . ILE A 1 377 ? 20.570 -21.732 9.473 1.00 89.25 377 ILE A O 1
ATOM 2921 N N . ILE A 1 378 ? 19.267 -21.088 11.182 1.00 91.50 378 ILE A N 1
ATOM 2922 C CA . ILE A 1 378 ? 20.206 -21.441 12.254 1.00 91.50 378 ILE A CA 1
ATOM 2923 C C . ILE A 1 378 ? 19.457 -22.380 13.205 1.00 91.50 378 ILE A C 1
ATOM 2925 O O . ILE A 1 378 ? 18.736 -21.913 14.086 1.00 91.50 378 ILE A O 1
ATOM 2929 N N . PRO A 1 379 ? 19.537 -23.703 12.994 1.00 89.12 379 PRO A N 1
ATOM 2930 C CA . PRO A 1 379 ? 18.771 -24.649 13.781 1.00 89.12 379 PRO A CA 1
ATOM 2931 C C . PRO A 1 379 ? 19.408 -24.835 15.161 1.00 89.12 379 PRO A C 1
ATOM 2933 O O . PRO A 1 379 ? 20.627 -24.786 15.320 1.00 89.12 379 PRO A O 1
ATOM 2936 N N . THR A 1 380 ? 18.581 -25.082 16.172 1.00 89.50 380 THR A N 1
ATOM 2937 C CA . THR A 1 380 ? 19.034 -25.415 17.533 1.00 89.50 380 THR A CA 1
ATOM 2938 C C . THR A 1 380 ? 19.280 -26.915 17.720 1.00 89.50 380 THR A C 1
ATOM 2940 O O . THR A 1 380 ? 19.923 -27.309 18.690 1.00 89.50 380 THR A O 1
ATOM 2943 N N . SER A 1 381 ? 18.801 -27.749 16.789 1.00 88.62 381 SER A N 1
ATOM 2944 C CA . SER A 1 381 ? 18.965 -29.207 16.786 1.00 88.62 381 SER A CA 1
ATOM 2945 C C . SER A 1 381 ? 19.294 -29.734 15.381 1.00 88.62 381 SER A C 1
ATOM 2947 O O . SER A 1 381 ? 19.354 -28.967 14.421 1.00 88.62 381 SER A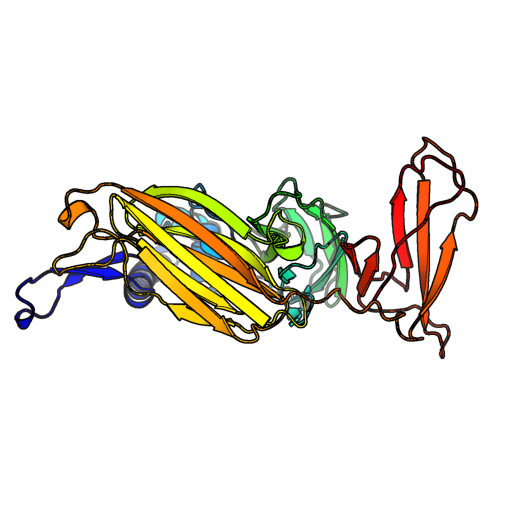 O 1
ATOM 2949 N N . ASP A 1 382 ? 19.553 -31.033 15.250 1.00 85.38 382 ASP A N 1
ATOM 2950 C CA . ASP A 1 382 ? 19.777 -31.703 13.961 1.00 85.38 382 ASP A CA 1
ATOM 2951 C C . ASP A 1 382 ? 18.482 -31.909 13.153 1.00 85.38 382 ASP A C 1
ATOM 2953 O O . ASP A 1 382 ? 18.531 -32.261 11.974 1.00 85.38 382 ASP A O 1
ATOM 2957 N N . THR A 1 383 ? 17.332 -31.633 13.771 1.00 85.75 383 THR A N 1
ATOM 2958 C CA . THR A 1 383 ? 16.005 -31.650 13.158 1.00 85.75 383 THR A CA 1
ATOM 2959 C C . THR A 1 383 ? 15.346 -30.272 13.217 1.00 85.75 383 THR A C 1
ATOM 2961 O O . THR A 1 383 ? 15.598 -29.461 14.114 1.00 85.75 383 THR A O 1
ATOM 2964 N N . ILE A 1 384 ? 14.488 -30.002 12.236 1.00 88.19 384 ILE A N 1
ATOM 2965 C CA . ILE A 1 384 ? 13.636 -28.814 12.188 1.00 88.19 384 ILE A CA 1
ATOM 2966 C C . ILE A 1 384 ? 12.225 -29.236 11.810 1.00 88.19 384 ILE A C 1
ATOM 2968 O O . ILE A 1 384 ? 12.043 -30.165 11.022 1.00 88.19 384 ILE A O 1
ATOM 2972 N N . ASN A 1 385 ? 11.243 -28.524 12.346 1.00 90.00 385 ASN A N 1
ATOM 2973 C CA . ASN A 1 385 ? 9.862 -28.626 11.909 1.00 90.00 385 ASN A CA 1
ATOM 2974 C C . ASN A 1 385 ? 9.540 -27.361 11.126 1.00 90.00 385 ASN A C 1
ATOM 2976 O O . ASN A 1 385 ? 9.768 -26.267 11.631 1.00 90.00 385 ASN A O 1
ATOM 2980 N N . LEU A 1 386 ? 9.038 -27.535 9.908 1.00 90.69 386 LEU A N 1
ATOM 2981 C CA . LEU A 1 386 ? 8.588 -26.448 9.050 1.00 90.69 386 LEU A CA 1
ATOM 2982 C C . LEU A 1 386 ? 7.100 -26.636 8.792 1.00 90.69 386 LEU A C 1
ATOM 2984 O O . LEU A 1 386 ? 6.657 -27.746 8.487 1.00 90.69 386 LEU A O 1
ATOM 2988 N N . THR A 1 387 ? 6.342 -25.553 8.886 1.00 91.38 387 THR A N 1
ATOM 2989 C CA . THR A 1 387 ? 4.937 -25.526 8.485 1.00 91.38 387 THR A CA 1
ATOM 2990 C C . THR A 1 387 ? 4.871 -25.090 7.033 1.00 91.38 387 THR A C 1
ATOM 2992 O O . THR A 1 387 ? 5.289 -23.981 6.713 1.00 91.38 387 THR A O 1
ATOM 2995 N N . ILE A 1 388 ? 4.372 -25.957 6.153 1.00 91.12 388 ILE A N 1
ATOM 2996 C CA . ILE A 1 388 ? 4.332 -25.704 4.709 1.00 91.12 388 ILE A CA 1
ATOM 2997 C C . ILE A 1 388 ? 2.884 -25.766 4.215 1.00 91.12 388 ILE A C 1
ATOM 2999 O O . ILE A 1 388 ? 2.171 -26.721 4.522 1.00 91.12 388 ILE A O 1
ATOM 3003 N N . SER A 1 389 ? 2.472 -24.771 3.430 1.00 90.00 389 SER A N 1
ATOM 3004 C CA . SER A 1 389 ? 1.192 -24.738 2.706 1.00 90.00 389 SER A CA 1
ATOM 3005 C C . SER A 1 389 ? 1.345 -24.040 1.347 1.00 90.00 389 SER A C 1
ATOM 3007 O O . SER A 1 389 ? 2.417 -23.508 1.051 1.00 90.00 389 SER A O 1
ATOM 3009 N N . TRP A 1 390 ? 0.328 -24.095 0.481 1.00 88.44 390 TRP A N 1
ATOM 3010 C CA . TRP A 1 390 ? 0.331 -23.520 -0.877 1.00 88.44 390 TRP A CA 1
ATOM 3011 C C . TRP A 1 390 ? -1.073 -23.445 -1.485 1.00 88.44 390 TRP A C 1
ATOM 3013 O O . TRP A 1 390 ? -2.008 -23.974 -0.846 1.00 88.44 390 TRP A O 1
#

Foldseek 3Di:
DWDWDQDPVVVVDRTDIDDDPVVVVVVVVVLLVVLQVCCCPPVVDRDSVLLVQLQLQQADADPPDFCVGAPSHHGDSVSSNVLSVQFDPDLFDKDKWWQEPPPGIDLAYDYFAFAAQKIKIKIFGQAQAKFKKAKDWCDPFKDKPDGIDIAGHRGMDIIMMGGNDDQDFDKDKIWTFIPGPVGPGTNDTHIYIYGRADALVPDVQSKDKDKDKFFAFDKDKHKHFDAAPFFKKKKKKAWPAAKKWKWKAAPVGDIDTWDIAHDDPDDHHRMDMDMDGNGDGGIMMIMITGHNCRVVVVDGMIIMMMMMGTPPDDPDDDDDADLQWDWDKPPLWDDAQDWDKIKIATAGNPPRFADAAWKDKQSHIDGADRRIDIDTDRHNDRDDDIDIYD

Nearest PDB structures (foldseek):
  4zmh-assembly1_B  TM=3.849E-01  e=3.976E-10  Saccharophagus degradans 2-40
  7sqc-assembly1_2A  TM=3.131E-01  e=8.681E-08  Chlamydomonas reinhardtii
  3dsn-assembly2_D  TM=4.585E-01  e=9.930E-06  Yersinia pestis
  3dos-assembly2_D  TM=4.466E-01  e=1.232E-05  Yersinia pestis
  4ayf-assembly1_A  TM=4.072E-01  e=5.873E-05  Yersinia pestis